Protein AF-0000000081040797 (afdb_homodimer)

Structure (mmCIF, N/CA/C/O backbone):
data_AF-0000000081040797-model_v1
#
loop_
_entity.id
_entity.type
_entity.pdbx_description
1 polymer 'Xylose isomerase-like TIM barrel domain-containing protein'
#
loop_
_atom_site.group_PDB
_atom_site.id
_atom_site.type_symbol
_atom_site.label_atom_id
_atom_site.label_alt_id
_atom_site.label_comp_id
_atom_site.label_asym_id
_atom_site.label_entity_id
_atom_site.label_seq_id
_atom_site.pdbx_PDB_ins_code
_atom_site.Cartn_x
_atom_site.Cartn_y
_atom_site.Cartn_z
_atom_site.occupancy
_atom_site.B_iso_or_equiv
_atom_site.auth_seq_id
_atom_site.auth_comp_id
_atom_site.auth_asym_id
_atom_site.auth_atom_id
_atom_site.pdbx_PDB_model_num
ATOM 1 N N . MET A 1 1 ? -19.031 -37.562 -21.531 1 37.78 1 MET A N 1
ATOM 2 C CA . MET A 1 1 ? -19.391 -37.094 -20.188 1 37.78 1 MET A CA 1
ATOM 3 C C . MET A 1 1 ? -18.75 -35.75 -19.906 1 37.78 1 MET A C 1
ATOM 5 O O . MET A 1 1 ? -17.516 -35.625 -19.938 1 37.78 1 MET A O 1
ATOM 9 N N . THR A 1 2 ? -19.344 -34.625 -20.172 1 48.59 2 THR A N 1
ATOM 10 C CA . THR A 1 2 ? -18.812 -33.281 -20.188 1 48.59 2 THR A CA 1
ATOM 11 C C . THR A 1 2 ? -18.078 -32.969 -18.891 1 48.59 2 THR A C 1
ATOM 13 O O . THR A 1 2 ? -18.641 -33.094 -17.797 1 48.59 2 THR A O 1
ATOM 16 N N . LYS A 1 3 ? -16.797 -33.125 -18.875 1 63.19 3 LYS A N 1
ATOM 17 C CA . LYS A 1 3 ? -15.984 -33.094 -17.656 1 63.19 3 LYS A CA 1
ATOM 18 C C . LYS A 1 3 ? -16.266 -31.859 -16.812 1 63.19 3 LYS A C 1
ATOM 20 O O . LYS A 1 3 ? -16.328 -30.75 -17.344 1 63.19 3 LYS A O 1
ATOM 25 N N . GLN A 1 4 ? -16.781 -31.984 -15.656 1 80.62 4 GLN A N 1
ATOM 26 C CA . GLN A 1 4 ? -17.125 -30.984 -14.648 1 80.62 4 GLN A CA 1
ATOM 27 C C . GLN A 1 4 ? -15.898 -30.156 -14.25 1 80.62 4 GLN A C 1
ATOM 29 O O . GLN A 1 4 ? -14.781 -30.672 -14.227 1 80.62 4 GLN A O 1
ATOM 34 N N . PRO A 1 5 ? -15.992 -28.875 -14.141 1 88.31 5 PRO A N 1
ATOM 35 C CA . PRO A 1 5 ? -14.891 -28.031 -13.672 1 88.31 5 PRO A CA 1
ATOM 36 C C . PRO A 1 5 ? -14.273 -28.547 -12.375 1 88.31 5 PRO A C 1
ATOM 38 O O . PRO A 1 5 ? -14.953 -29.203 -11.578 1 88.31 5 PRO A O 1
ATOM 41 N N . GLU A 1 6 ? -12.992 -28.406 -12.297 1 93.88 6 GLU A N 1
ATOM 42 C CA . GLU A 1 6 ? -12.281 -28.828 -11.094 1 93.88 6 GLU A CA 1
ATOM 43 C C . GLU A 1 6 ? -11.469 -27.672 -10.508 1 93.88 6 GLU A C 1
ATOM 45 O O . GLU A 1 6 ? -10.852 -26.906 -11.242 1 93.88 6 GLU A O 1
ATOM 50 N N . LEU A 1 7 ? -11.57 -27.578 -9.242 1 96.62 7 LEU A N 1
ATOM 51 C CA . LEU A 1 7 ? -10.688 -26.672 -8.523 1 96.62 7 LEU A CA 1
ATOM 52 C C . LEU A 1 7 ? -9.352 -27.344 -8.211 1 96.62 7 LEU A C 1
ATOM 54 O O . LEU A 1 7 ? -9.312 -28.422 -7.609 1 96.62 7 LEU A O 1
ATOM 58 N N . LYS A 1 8 ? -8.305 -26.812 -8.711 1 98.06 8 LYS A N 1
ATOM 59 C CA . LYS A 1 8 ? -6.949 -27.281 -8.43 1 98.06 8 LYS A CA 1
ATOM 60 C C . LYS A 1 8 ? -6.242 -26.344 -7.449 1 98.06 8 LYS A C 1
ATOM 62 O O . LYS A 1 8 ? -5.871 -25.234 -7.809 1 98.06 8 LYS A O 1
ATOM 67 N N . LEU A 1 9 ? -6.059 -26.844 -6.266 1 98.75 9 LEU A N 1
ATOM 68 C CA . LEU A 1 9 ? -5.43 -26.062 -5.215 1 98.75 9 LEU A CA 1
ATOM 69 C C . LEU A 1 9 ? -3.914 -26.219 -5.238 1 98.75 9 LEU A C 1
ATOM 71 O O . LEU A 1 9 ? -3.41 -27.344 -5.359 1 98.75 9 LEU A O 1
ATOM 75 N N . ILE A 1 10 ? -3.195 -25.125 -5.176 1 98.81 10 ILE A N 1
ATOM 76 C CA . ILE A 1 10 ? -1.737 -25.094 -5.156 1 98.81 10 ILE A CA 1
ATOM 77 C C . ILE A 1 10 ? -1.252 -24.625 -3.785 1 98.81 10 ILE A C 1
ATOM 79 O O . ILE A 1 10 ? -1.743 -23.625 -3.25 1 98.81 10 ILE A O 1
ATOM 83 N N . LYS A 1 11 ? -0.359 -25.297 -3.182 1 98.5 11 LYS A N 1
ATOM 84 C CA . LYS A 1 11 ? 0.198 -24.891 -1.892 1 98.5 11 LYS A CA 1
ATOM 85 C C . LYS A 1 11 ? 1.544 -24.203 -2.066 1 98.5 11 LYS A C 1
ATOM 87 O O . LYS A 1 11 ? 2.438 -24.719 -2.734 1 98.5 11 LYS A O 1
ATOM 92 N N . THR A 1 12 ? 1.662 -23.016 -1.539 1 97.62 12 THR A N 1
ATOM 93 C CA . THR A 1 12 ? 2.977 -22.391 -1.468 1 97.62 12 THR A CA 1
ATOM 94 C C . THR A 1 12 ? 3.807 -23 -0.341 1 97.62 12 THR A C 1
ATOM 96 O O . THR A 1 12 ? 3.271 -23.359 0.71 1 97.62 12 THR A O 1
ATOM 99 N N . LEU A 1 13 ? 5.074 -23.031 -0.507 1 96 13 LEU A N 1
ATOM 100 C CA . LEU A 1 13 ? 5.945 -23.531 0.551 1 96 13 LEU A CA 1
ATOM 101 C C . LEU A 1 13 ? 6.438 -22.391 1.435 1 96 13 LEU A C 1
ATOM 103 O O . LEU A 1 13 ? 7.148 -22.625 2.416 1 96 13 LEU A O 1
ATOM 107 N N . TRP A 1 14 ? 6.031 -21.234 1.1 1 93.44 14 TRP A N 1
ATOM 108 C CA . TRP A 1 14 ? 6.383 -20.062 1.888 1 93.44 14 TRP A CA 1
ATOM 109 C C . TRP A 1 14 ? 5.824 -20.172 3.303 1 93.44 14 TRP A C 1
ATOM 111 O O . TRP A 1 14 ? 4.609 -20.234 3.494 1 93.44 14 TRP A O 1
ATOM 121 N N . GLY A 1 15 ? 6.637 -20.25 4.273 1 93.5 15 GLY A N 1
ATOM 122 C CA . GLY A 1 15 ? 6.188 -20.344 5.652 1 93.5 15 GLY A CA 1
ATOM 123 C C . GLY A 1 15 ? 6.148 -21.781 6.164 1 93.5 15 GLY A C 1
ATOM 124 O O . GLY A 1 15 ? 5.715 -22.031 7.293 1 93.5 15 GLY A O 1
ATOM 125 N N . ILE A 1 16 ? 6.527 -22.688 5.328 1 94.69 16 ILE A N 1
ATOM 126 C CA . ILE A 1 16 ? 6.645 -24.062 5.766 1 94.69 16 ILE A CA 1
ATOM 127 C C . ILE A 1 16 ? 8.078 -24.344 6.211 1 94.69 16 ILE A C 1
ATOM 129 O O . ILE A 1 16 ? 9.008 -24.266 5.406 1 94.69 16 ILE A O 1
ATOM 133 N N . ASP A 1 17 ? 8.305 -24.734 7.461 1 91.56 17 ASP A N 1
ATOM 134 C CA . ASP A 1 17 ? 9.625 -24.875 8.07 1 91.56 17 ASP A CA 1
ATOM 135 C C . ASP A 1 17 ? 10.258 -26.219 7.695 1 91.56 17 ASP A C 1
ATOM 137 O O . ASP A 1 17 ? 11.484 -26.344 7.66 1 91.56 17 ASP A O 1
ATOM 141 N N . ASP A 1 18 ? 9.414 -27.188 7.453 1 94.56 18 ASP A N 1
ATOM 142 C CA . ASP A 1 18 ? 9.945 -28.5 7.078 1 94.56 18 ASP A CA 1
ATOM 143 C C . ASP A 1 18 ? 10.75 -28.406 5.781 1 94.56 18 ASP A C 1
ATOM 145 O O . ASP A 1 18 ? 10.336 -27.75 4.832 1 94.56 18 ASP A O 1
ATOM 149 N N . PRO A 1 19 ? 11.883 -29.062 5.77 1 95.38 19 PRO A N 1
ATOM 150 C CA . PRO A 1 19 ? 12.641 -29.078 4.52 1 95.38 19 PRO A CA 1
ATOM 151 C C . PRO A 1 19 ? 11.922 -29.812 3.396 1 95.38 19 PRO A C 1
ATOM 153 O O . PRO A 1 19 ? 11.172 -30.75 3.656 1 95.38 19 PRO A O 1
ATOM 156 N N . LEU A 1 20 ? 12.188 -29.375 2.223 1 97.12 20 LEU A N 1
ATOM 157 C CA . LEU A 1 20 ? 11.648 -30.062 1.052 1 97.12 20 LEU A CA 1
ATOM 158 C C . LEU A 1 20 ? 12.008 -31.547 1.075 1 97.12 20 LEU A C 1
ATOM 160 O O . LEU A 1 20 ? 13.164 -31.906 1.286 1 97.12 20 LEU A O 1
ATOM 164 N N . SER A 1 21 ? 11 -32.406 0.96 1 97.69 21 SER A N 1
ATOM 165 C CA . SER A 1 21 ? 11.172 -33.844 0.955 1 97.69 21 SER A CA 1
ATOM 166 C C . SER A 1 21 ? 9.961 -34.531 0.34 1 97.69 21 SER A C 1
ATOM 168 O O . SER A 1 21 ? 8.875 -33.969 0.256 1 97.69 21 SER A O 1
ATOM 170 N N . PRO A 1 22 ? 10.211 -35.781 -0.105 1 98.12 22 PRO A N 1
ATOM 171 C CA . PRO A 1 22 ? 9.055 -36.531 -0.571 1 98.12 22 PRO A CA 1
ATOM 172 C C . PRO A 1 22 ? 7.961 -36.656 0.485 1 98.12 22 PRO A C 1
ATOM 174 O O . PRO A 1 22 ? 6.773 -36.594 0.16 1 98.12 22 PRO A O 1
ATOM 177 N N . GLU A 1 23 ? 8.336 -36.812 1.711 1 98.12 23 GLU A N 1
ATOM 178 C CA . GLU A 1 23 ? 7.371 -36.969 2.801 1 98.12 23 GLU A CA 1
ATOM 179 C C . GLU A 1 23 ? 6.531 -35.688 2.955 1 98.12 23 GLU A C 1
ATOM 181 O O . GLU A 1 23 ? 5.316 -35.75 3.146 1 98.12 23 GLU A O 1
ATOM 186 N N . LEU A 1 24 ? 7.195 -34.531 2.91 1 98.44 24 LEU A N 1
ATOM 187 C CA . LEU A 1 24 ? 6.473 -33.281 3.004 1 98.44 24 LEU A CA 1
ATOM 188 C C . LEU A 1 24 ? 5.457 -33.156 1.878 1 98.44 24 LEU A C 1
ATOM 190 O O . LEU A 1 24 ? 4.293 -32.812 2.121 1 98.44 24 LEU A O 1
ATOM 194 N N . LEU A 1 25 ? 5.859 -33.438 0.642 1 98.75 25 LEU A N 1
ATOM 195 C CA . LEU A 1 25 ? 4.969 -33.25 -0.496 1 98.75 25 LEU A CA 1
ATOM 196 C C . LEU A 1 25 ? 3.842 -34.281 -0.475 1 98.75 25 LEU A C 1
ATOM 198 O O . LEU A 1 25 ? 2.719 -34 -0.891 1 98.75 25 LEU A O 1
ATOM 202 N N . LYS A 1 26 ? 4.137 -35.531 -0.01 1 98.5 26 LYS A N 1
ATOM 203 C CA . LYS A 1 26 ? 3.072 -36.5 0.159 1 98.5 26 LYS A CA 1
ATOM 204 C C . LYS A 1 26 ? 2.021 -36 1.152 1 98.5 26 LYS A C 1
ATOM 206 O O . LYS A 1 26 ? 0.821 -36.188 0.929 1 98.5 26 LYS A O 1
ATOM 211 N N . SER A 1 27 ? 2.498 -35.438 2.219 1 98.25 27 SER A N 1
ATOM 212 C CA . SER A 1 27 ? 1.568 -34.875 3.199 1 98.25 27 SER A CA 1
ATOM 213 C C . SER A 1 27 ? 0.72 -33.781 2.596 1 98.25 27 SER A C 1
ATOM 215 O O . SER A 1 27 ? -0.463 -33.625 2.916 1 98.25 27 SER A O 1
ATOM 217 N N . ILE A 1 28 ? 1.3 -32.969 1.768 1 98.5 28 ILE A N 1
ATOM 218 C CA . ILE A 1 28 ? 0.596 -31.875 1.089 1 98.5 28 ILE A CA 1
ATOM 219 C C . ILE A 1 28 ? -0.451 -32.469 0.141 1 98.5 28 ILE A C 1
ATOM 221 O O . ILE A 1 28 ? -1.58 -31.969 0.077 1 98.5 28 ILE A O 1
ATOM 225 N N . LYS A 1 29 ? -0.103 -33.5 -0.573 1 98.62 29 LYS A N 1
ATOM 226 C CA . LYS A 1 29 ? -1.058 -34.219 -1.423 1 98.62 29 LYS A CA 1
ATOM 227 C C . LYS A 1 29 ? -2.232 -34.75 -0.607 1 98.62 29 LYS A C 1
ATOM 229 O O . LYS A 1 29 ? -3.387 -34.625 -1.017 1 98.62 29 LYS A O 1
ATOM 234 N N . GLU A 1 30 ? -1.928 -35.281 0.498 1 98.31 30 GLU A N 1
ATOM 235 C CA . GLU A 1 30 ? -2.945 -35.875 1.371 1 98.31 30 GLU A CA 1
ATOM 236 C C . GLU A 1 30 ? -3.881 -34.812 1.917 1 98.31 30 GLU A C 1
ATOM 238 O O . GLU A 1 30 ? -5.043 -35.062 2.215 1 98.31 30 GLU A O 1
ATOM 243 N N . GLU A 1 31 ? -3.369 -33.562 2.045 1 97.88 31 GLU A N 1
ATOM 244 C CA . GLU A 1 31 ? -4.18 -32.438 2.508 1 97.88 31 GLU A CA 1
ATOM 245 C C . GLU A 1 31 ? -5.176 -32 1.438 1 97.88 31 GLU A C 1
ATOM 247 O O . GLU A 1 31 ? -6.086 -31.219 1.715 1 97.88 31 GLU A O 1
ATOM 252 N N . GLY A 1 32 ? -4.969 -32.438 0.209 1 98.06 32 GLY A N 1
ATOM 253 C CA . GLY A 1 32 ? -5.93 -32.125 -0.842 1 98.06 32 GLY A CA 1
ATOM 254 C C . GLY A 1 32 ? -5.402 -31.172 -1.883 1 98.06 32 GLY A C 1
ATOM 255 O O . GLY A 1 32 ? -6.16 -30.688 -2.725 1 98.06 32 GLY A O 1
ATOM 256 N N . TYR A 1 33 ? -4.117 -30.922 -1.885 1 98.69 33 TYR A N 1
ATOM 257 C CA . TYR A 1 33 ? -3.535 -30.016 -2.867 1 98.69 33 TYR A CA 1
ATOM 258 C C . TYR A 1 33 ? -3.152 -30.766 -4.141 1 98.69 33 TYR A C 1
ATOM 260 O O . TYR A 1 33 ? -2.959 -31.984 -4.117 1 98.69 33 TYR A O 1
ATOM 268 N N . HIS A 1 34 ? -3.084 -30.031 -5.23 1 98.69 34 HIS A N 1
ATOM 269 C CA . HIS A 1 34 ? -2.832 -30.609 -6.547 1 98.69 34 HIS A CA 1
ATOM 270 C C . HIS A 1 34 ? -1.451 -30.219 -7.062 1 98.69 34 HIS A C 1
ATOM 272 O O . HIS A 1 34 ? -0.998 -30.734 -8.086 1 98.69 34 HIS A O 1
ATOM 278 N N . GLY A 1 35 ? -0.772 -29.375 -6.402 1 98.75 35 GLY A N 1
ATOM 279 C CA . GLY A 1 35 ? 0.562 -28.906 -6.734 1 98.75 35 GLY A CA 1
ATOM 280 C C . GLY A 1 35 ? 1.176 -28.031 -5.66 1 98.75 35 GLY A C 1
ATOM 281 O O . GLY A 1 35 ? 0.517 -27.703 -4.672 1 98.75 35 GLY A O 1
ATOM 282 N N . ILE A 1 36 ? 2.441 -27.688 -5.828 1 98.81 36 ILE A N 1
ATOM 283 C CA . ILE A 1 36 ? 3.127 -26.734 -4.957 1 98.81 36 ILE A CA 1
ATOM 284 C C . ILE A 1 36 ? 3.697 -25.594 -5.785 1 98.81 36 ILE A C 1
ATOM 286 O O . ILE A 1 36 ? 3.947 -25.75 -6.984 1 98.81 36 ILE A O 1
ATOM 290 N N . GLU A 1 37 ? 3.797 -24.484 -5.227 1 98.69 37 GLU A N 1
ATOM 291 C CA . GLU A 1 37 ? 4.48 -23.344 -5.832 1 98.69 37 GLU A CA 1
ATOM 292 C C . GLU A 1 37 ? 5.812 -23.062 -5.137 1 98.69 37 GLU A C 1
ATOM 294 O O . GLU A 1 37 ? 5.875 -23 -3.906 1 98.69 37 GLU A O 1
ATOM 299 N N . VAL A 1 38 ? 6.867 -22.938 -5.93 1 98.12 38 VAL A N 1
ATOM 300 C CA . VAL A 1 38 ? 8.203 -22.781 -5.367 1 98.12 38 VAL A CA 1
ATOM 301 C C . VAL A 1 38 ? 8.93 -21.641 -6.062 1 98.12 38 VAL A C 1
ATOM 303 O O . VAL A 1 38 ? 8.625 -21.312 -7.215 1 98.12 38 VAL A O 1
ATOM 306 N N . ILE A 1 39 ? 9.891 -21.031 -5.359 1 97.75 39 ILE A N 1
ATOM 307 C CA . ILE A 1 39 ? 10.734 -19.984 -5.93 1 97.75 39 ILE A CA 1
ATOM 308 C C . ILE A 1 39 ? 11.984 -20.609 -6.555 1 97.75 39 ILE A C 1
ATOM 310 O O . ILE A 1 39 ? 12.227 -21.812 -6.391 1 97.75 39 ILE A O 1
ATOM 314 N N . ARG A 1 40 ? 12.75 -19.859 -7.141 1 98.25 40 ARG A N 1
ATOM 315 C CA . ARG A 1 40 ? 13.883 -20.312 -7.941 1 98.25 40 ARG A CA 1
ATOM 316 C C . ARG A 1 40 ? 14.867 -21.109 -7.094 1 98.25 40 ARG A C 1
ATOM 318 O O . ARG A 1 40 ? 15.477 -22.078 -7.578 1 98.25 40 ARG A O 1
ATOM 325 N N . LEU A 1 41 ? 15.016 -20.781 -5.852 1 96.94 41 LEU A N 1
ATOM 326 C CA . LEU A 1 41 ? 15.992 -21.438 -4.996 1 96.94 41 LEU A CA 1
ATOM 327 C C . LEU A 1 41 ? 15.68 -22.922 -4.852 1 96.94 41 LEU A C 1
ATOM 329 O O . LEU A 1 41 ? 16.578 -23.734 -4.664 1 96.94 41 LEU A O 1
ATOM 333 N N . ALA A 1 42 ? 14.375 -23.25 -4.996 1 97.06 42 ALA A N 1
ATOM 334 C CA . ALA A 1 42 ? 13.969 -24.641 -4.828 1 97.06 42 ALA A CA 1
ATOM 335 C C . ALA A 1 42 ? 14.609 -25.531 -5.891 1 97.06 42 ALA A C 1
ATOM 337 O O . ALA A 1 42 ? 15.023 -26.656 -5.598 1 97.06 42 ALA A O 1
ATOM 338 N N . TRP A 1 43 ? 14.758 -25.078 -7.125 1 97.12 43 TRP A N 1
ATOM 339 C CA . TRP A 1 43 ? 15.289 -25.969 -8.164 1 97.12 43 TRP A CA 1
ATOM 340 C C . TRP A 1 43 ? 16.75 -25.641 -8.445 1 97.12 43 TRP A C 1
ATOM 342 O O . TRP A 1 43 ? 17.438 -26.406 -9.117 1 97.12 43 TRP A O 1
ATOM 352 N N . THR A 1 44 ? 17.266 -24.516 -7.922 1 96.62 44 THR A N 1
ATOM 353 C CA . THR A 1 44 ? 18.688 -24.234 -8.117 1 96.62 44 THR A CA 1
ATOM 354 C C . THR A 1 44 ? 19.516 -24.891 -7.016 1 96.62 44 THR A C 1
ATOM 356 O O . THR A 1 44 ? 20.672 -25.234 -7.234 1 96.62 44 THR A O 1
ATOM 359 N N . PHE A 1 45 ? 18.953 -25.031 -5.832 1 96.06 45 PHE A N 1
ATOM 360 C CA . PHE A 1 45 ? 19.688 -25.625 -4.719 1 96.06 45 PHE A CA 1
ATOM 361 C C . PHE A 1 45 ? 19.766 -27.141 -4.871 1 96.06 45 PHE A C 1
ATOM 363 O O . PHE A 1 45 ? 20.844 -27.734 -4.742 1 96.06 45 PHE A O 1
ATOM 370 N N . ASP A 1 46 ? 18.609 -27.844 -5.145 1 97.19 46 ASP A N 1
ATOM 371 C CA . ASP A 1 46 ? 18.562 -29.297 -5.312 1 97.19 46 ASP A CA 1
ATOM 372 C C . ASP A 1 46 ? 17.422 -29.703 -6.246 1 97.19 46 ASP A C 1
ATOM 374 O O . ASP A 1 46 ? 16.359 -30.141 -5.785 1 97.19 46 ASP A O 1
ATOM 378 N N . LYS A 1 47 ? 17.703 -29.688 -7.516 1 97.75 47 LYS A N 1
ATOM 379 C CA . LYS A 1 47 ? 16.688 -29.984 -8.531 1 97.75 47 LYS A CA 1
ATOM 380 C C . LYS A 1 47 ? 16.234 -31.438 -8.445 1 97.75 47 LYS A C 1
ATOM 382 O O . LYS A 1 47 ? 15.047 -31.734 -8.57 1 97.75 47 LYS A O 1
ATOM 387 N N . ASP A 1 48 ? 17.188 -32.281 -8.234 1 98.12 48 ASP A N 1
ATOM 388 C CA . ASP A 1 48 ? 16.875 -33.719 -8.195 1 98.12 48 ASP A CA 1
ATOM 389 C C . ASP A 1 48 ? 15.922 -34.031 -7.047 1 98.12 48 ASP A C 1
ATOM 391 O O . ASP A 1 48 ? 14.961 -34.781 -7.23 1 98.12 48 ASP A O 1
ATOM 395 N N . LEU A 1 49 ? 16.219 -33.5 -5.926 1 98.5 49 LEU A N 1
ATOM 396 C CA . LEU A 1 49 ? 15.344 -33.719 -4.773 1 98.5 49 LEU A CA 1
ATOM 397 C C . LEU A 1 49 ? 13.945 -33.156 -5.035 1 98.5 49 LEU A C 1
ATOM 399 O O . LEU A 1 49 ? 12.945 -33.812 -4.695 1 98.5 49 LEU A O 1
ATOM 403 N N . LEU A 1 50 ? 13.852 -31.984 -5.586 1 98.75 50 LEU A N 1
ATOM 404 C CA . LEU A 1 50 ? 12.57 -31.375 -5.918 1 98.75 50 LEU A CA 1
ATOM 405 C C . LEU A 1 50 ? 11.773 -32.281 -6.859 1 98.75 50 LEU A C 1
ATOM 407 O O . LEU A 1 50 ? 10.617 -32.594 -6.582 1 98.75 50 LEU A O 1
ATOM 411 N N . VAL A 1 51 ? 12.375 -32.719 -7.922 1 98.75 51 VAL A N 1
ATOM 412 C CA . VAL A 1 51 ? 11.703 -33.531 -8.938 1 98.75 51 VAL A CA 1
ATOM 413 C C . VAL A 1 51 ? 11.281 -34.875 -8.352 1 98.75 51 VAL A C 1
ATOM 415 O O . VAL A 1 51 ? 10.156 -35.312 -8.562 1 98.75 51 VAL A O 1
ATOM 418 N N . LYS A 1 52 ? 12.195 -35.469 -7.621 1 98.75 52 LYS A N 1
ATOM 419 C CA . LYS A 1 52 ? 11.867 -36.719 -6.965 1 98.75 52 LYS A CA 1
ATOM 420 C C . LYS A 1 52 ? 10.648 -36.594 -6.055 1 98.75 52 LYS A C 1
ATOM 422 O O . LYS A 1 52 ? 9.734 -37.406 -6.094 1 98.75 52 LYS A O 1
ATOM 427 N N . SER A 1 53 ? 10.648 -35.531 -5.211 1 98.81 53 SER A N 1
ATOM 428 C CA . SER A 1 53 ? 9.555 -35.281 -4.273 1 98.81 53 SER A CA 1
ATOM 429 C C . SER A 1 53 ? 8.242 -35.062 -5.008 1 98.81 53 SER A C 1
ATOM 431 O O . SER A 1 53 ? 7.199 -35.562 -4.609 1 98.81 53 SER A O 1
ATOM 433 N N . LEU A 1 54 ? 8.312 -34.281 -6.066 1 98.88 54 LEU A N 1
ATOM 434 C CA . LEU A 1 54 ? 7.133 -34 -6.879 1 98.88 54 LEU A CA 1
ATOM 435 C C . LEU A 1 54 ? 6.605 -35.281 -7.527 1 98.88 54 LEU A C 1
ATOM 437 O O . LEU A 1 54 ? 5.41 -35.594 -7.438 1 98.88 54 LEU A O 1
ATOM 441 N N . ASN A 1 55 ? 7.441 -36.031 -8.195 1 98.81 55 ASN A N 1
ATOM 442 C CA . ASN A 1 55 ? 7.035 -37.219 -8.938 1 98.81 55 ASN A CA 1
ATOM 443 C C . ASN A 1 55 ? 6.504 -38.312 -8.008 1 98.81 55 ASN A C 1
ATOM 445 O O . ASN A 1 55 ? 5.547 -39 -8.344 1 98.81 55 ASN A O 1
ATOM 449 N N . GLU A 1 56 ? 7.102 -38.469 -6.863 1 98.75 56 GLU A N 1
ATOM 450 C CA . GLU A 1 56 ? 6.641 -39.469 -5.91 1 98.75 56 GLU A CA 1
ATOM 451 C C . GLU A 1 56 ? 5.289 -39.094 -5.316 1 98.75 56 GLU A C 1
ATOM 453 O O . GLU A 1 56 ? 4.484 -39.969 -4.98 1 98.75 56 GLU A O 1
ATOM 458 N N . SER A 1 57 ? 5.023 -37.844 -5.086 1 98.5 57 SER A N 1
ATOM 459 C CA . SER A 1 57 ? 3.779 -37.406 -4.473 1 98.5 57 SER A CA 1
ATOM 460 C C . SER A 1 57 ? 2.682 -37.219 -5.52 1 98.5 57 SER A C 1
ATOM 462 O O . SER A 1 57 ? 1.502 -37.125 -5.176 1 98.5 57 SER A O 1
ATOM 464 N N . GLY A 1 58 ? 3.068 -37.094 -6.801 1 98.5 58 GLY A N 1
ATOM 465 C CA . GLY A 1 58 ? 2.102 -36.844 -7.859 1 98.5 58 GLY A CA 1
ATOM 466 C C . GLY A 1 58 ? 1.57 -35.438 -7.875 1 98.5 58 GLY A C 1
ATOM 467 O O . GLY A 1 58 ? 0.404 -35.188 -8.203 1 98.5 58 GLY A O 1
ATOM 468 N N . LEU A 1 59 ? 2.383 -34.469 -7.445 1 98.81 59 LEU A N 1
ATOM 469 C CA . LEU A 1 59 ? 1.992 -33.062 -7.414 1 98.81 59 LEU A CA 1
ATOM 470 C C . LEU A 1 59 ? 2.557 -32.312 -8.617 1 98.81 59 LEU A C 1
ATOM 472 O O . LEU A 1 59 ? 3.645 -32.625 -9.094 1 98.81 59 LEU A O 1
ATOM 476 N N . ALA A 1 60 ? 1.777 -31.328 -9.102 1 98.75 60 ALA A N 1
ATOM 477 C CA . ALA A 1 60 ? 2.271 -30.406 -10.117 1 98.75 60 ALA A CA 1
ATOM 478 C C . ALA A 1 60 ? 3.174 -29.344 -9.492 1 98.75 60 ALA A C 1
ATOM 480 O O . ALA A 1 60 ? 3.225 -29.203 -8.266 1 98.75 60 ALA A O 1
ATOM 481 N N . VAL A 1 61 ? 3.904 -28.625 -10.359 1 98.88 61 VAL A N 1
ATOM 482 C CA . VAL A 1 61 ? 4.789 -27.578 -9.852 1 98.88 61 VAL A CA 1
ATOM 483 C C . VAL A 1 61 ? 4.438 -26.234 -10.508 1 98.88 61 VAL A C 1
ATOM 485 O O . VAL A 1 61 ? 4.227 -26.172 -11.719 1 98.88 61 VAL A O 1
ATOM 488 N N . VAL A 1 62 ? 4.215 -25.234 -9.734 1 98.88 62 VAL A N 1
ATOM 489 C CA . VAL A 1 62 ? 4.172 -23.859 -10.203 1 98.88 62 VAL A CA 1
ATOM 490 C C . VAL A 1 62 ? 5.496 -23.156 -9.898 1 98.88 62 VAL A C 1
ATOM 492 O O . VAL A 1 62 ? 5.883 -23.031 -8.734 1 98.88 62 VAL A O 1
ATOM 495 N N . CYS A 1 63 ? 6.188 -22.766 -10.938 1 98.81 63 CYS A N 1
ATOM 496 C CA . CYS A 1 63 ? 7.473 -22.094 -10.789 1 98.81 63 CYS A CA 1
ATOM 497 C C . CYS A 1 63 ? 7.281 -20.578 -10.695 1 98.81 63 CYS A C 1
ATOM 499 O O . CYS A 1 63 ? 6.73 -19.953 -11.609 1 98.81 63 CYS A O 1
ATOM 501 N N . GLN A 1 64 ? 7.734 -20.047 -9.648 1 98.62 64 GLN A N 1
ATOM 502 C CA . GLN A 1 64 ? 7.664 -18.594 -9.5 1 98.62 64 GLN A CA 1
ATOM 503 C C . GLN A 1 64 ? 8.953 -17.938 -9.969 1 98.62 64 GLN A C 1
ATOM 505 O O . GLN A 1 64 ? 10.031 -18.203 -9.43 1 98.62 64 GLN A O 1
ATOM 510 N N . ILE A 1 65 ? 8.836 -17.125 -10.953 1 98.75 65 ILE A N 1
ATOM 511 C CA . ILE A 1 65 ? 9.961 -16.359 -11.477 1 98.75 65 ILE A CA 1
ATOM 512 C C . ILE A 1 65 ? 9.953 -14.945 -10.875 1 98.75 65 ILE A C 1
ATOM 514 O O . ILE A 1 65 ? 8.906 -14.297 -10.828 1 98.75 65 ILE A O 1
ATOM 518 N N . HIS A 1 66 ? 11.055 -14.5 -10.383 1 98.75 66 HIS A N 1
ATOM 519 C CA . HIS A 1 66 ? 11.305 -13.102 -10.055 1 98.75 66 HIS A CA 1
ATOM 520 C C . HIS A 1 66 ? 12.328 -12.484 -11 1 98.75 66 HIS A C 1
ATOM 522 O O . HIS A 1 66 ? 13.523 -12.781 -10.906 1 98.75 66 HIS A O 1
ATOM 528 N N . THR A 1 67 ? 11.883 -11.633 -11.891 1 98.75 67 THR A N 1
ATOM 529 C CA . THR A 1 67 ? 12.859 -11.031 -12.805 1 98.75 67 THR A CA 1
ATOM 530 C C . THR A 1 67 ? 13.828 -10.133 -12.039 1 98.75 67 THR A C 1
ATOM 532 O O . THR A 1 67 ? 13.422 -9.414 -11.125 1 98.75 67 THR A O 1
ATOM 535 N N . SER A 1 68 ? 15.18 -10.266 -12.406 1 98.31 68 SER A N 1
ATOM 536 C CA . SER A 1 68 ? 16.297 -9.617 -11.727 1 98.31 68 SER A CA 1
ATOM 537 C C . SER A 1 68 ? 16.328 -10 -10.25 1 98.31 68 SER A C 1
ATOM 539 O O . SER A 1 68 ? 16.672 -9.172 -9.398 1 98.31 68 SER A O 1
ATOM 541 N N . GLY A 1 69 ? 15.859 -11.172 -9.992 1 97.62 69 GLY A N 1
ATOM 542 C CA . GLY A 1 69 ? 15.828 -11.75 -8.664 1 97.62 69 GLY A CA 1
ATOM 543 C C . GLY A 1 69 ? 15.883 -13.266 -8.664 1 97.62 69 GLY A C 1
ATOM 544 O O . GLY A 1 69 ? 16.297 -13.875 -9.656 1 97.62 69 GLY A O 1
ATOM 545 N N . GLY A 1 70 ? 15.617 -13.898 -7.473 1 95.81 70 GLY A N 1
ATOM 546 C CA . GLY A 1 70 ? 15.578 -15.352 -7.383 1 95.81 70 GLY A CA 1
ATOM 547 C C . GLY A 1 70 ? 16.922 -15.961 -7.016 1 95.81 70 GLY A C 1
ATOM 548 O O . GLY A 1 70 ? 17.156 -17.141 -7.273 1 95.81 70 GLY A O 1
ATOM 549 N N . TYR A 1 71 ? 17.812 -15.156 -6.453 1 96.19 71 TYR A N 1
ATOM 550 C CA . TYR A 1 71 ? 19.125 -15.641 -6.047 1 96.19 71 TYR A CA 1
ATOM 551 C C . TYR A 1 71 ? 19.531 -15.031 -4.711 1 96.19 71 TYR A C 1
ATOM 553 O O . TYR A 1 71 ? 18.844 -14.172 -4.168 1 96.19 71 TYR A O 1
ATOM 561 N N . LEU A 1 72 ? 20.578 -15.57 -4.156 1 95.81 72 LEU A N 1
ATOM 562 C CA . LEU A 1 72 ? 21.094 -15.062 -2.891 1 95.81 72 LEU A CA 1
ATOM 563 C C . LEU A 1 72 ? 22.281 -14.133 -3.123 1 95.81 72 LEU A C 1
ATOM 565 O O . LEU A 1 72 ? 23.141 -14.414 -3.973 1 95.81 72 LEU A O 1
ATOM 569 N N . LYS A 1 73 ? 22.281 -13.047 -2.598 1 93.75 73 LYS A N 1
ATOM 570 C CA . LYS A 1 73 ? 23.438 -12.156 -2.443 1 93.75 73 LYS A CA 1
ATOM 571 C C . LYS A 1 73 ? 23.703 -11.859 -0.971 1 93.75 73 LYS A C 1
ATOM 573 O O . LYS A 1 73 ? 22.828 -11.367 -0.26 1 93.75 73 LYS A O 1
ATOM 578 N N . ASP A 1 74 ? 24.891 -12.188 -0.397 1 93.38 74 ASP A N 1
ATOM 579 C CA . ASP A 1 74 ? 25.25 -12.023 1.007 1 93.38 74 ASP A CA 1
ATOM 580 C C . ASP A 1 74 ? 24.25 -12.711 1.921 1 93.38 74 ASP A C 1
ATOM 582 O O . ASP A 1 74 ? 23.766 -12.109 2.885 1 93.38 74 ASP A O 1
ATOM 586 N N . ASP A 1 75 ? 23.75 -13.93 1.433 1 92.38 75 ASP A N 1
ATOM 587 C CA . ASP A 1 75 ? 22.844 -14.82 2.168 1 92.38 75 ASP A CA 1
ATOM 588 C C . ASP A 1 75 ? 21.453 -14.219 2.289 1 92.38 75 ASP A C 1
ATOM 590 O O . ASP A 1 75 ? 20.672 -14.602 3.166 1 92.38 75 ASP A O 1
ATOM 594 N N . GLU A 1 76 ? 21.219 -13.258 1.482 1 92.94 76 GLU A N 1
ATOM 595 C CA . GLU A 1 76 ? 19.891 -12.648 1.443 1 92.94 76 GLU A CA 1
ATOM 596 C C . GLU A 1 76 ? 19.219 -12.883 0.096 1 92.94 76 GLU A C 1
ATOM 598 O O . GLU A 1 76 ? 19.859 -12.773 -0.953 1 92.94 76 GLU A O 1
ATOM 603 N N . TYR A 1 77 ? 18 -13.273 0.161 1 94.75 77 TYR A N 1
ATOM 604 C CA . TYR A 1 77 ? 17.234 -13.477 -1.064 1 94.75 77 TYR A CA 1
ATOM 605 C C . TYR A 1 77 ? 17.016 -12.164 -1.797 1 94.75 77 TYR A C 1
ATOM 607 O O . TYR A 1 77 ? 16.578 -11.172 -1.196 1 94.75 77 TYR A O 1
ATOM 615 N N . ILE A 1 78 ? 17.297 -12.094 -3.061 1 96.12 78 ILE A N 1
ATOM 616 C CA . ILE A 1 78 ? 17.062 -10.914 -3.891 1 96.12 78 ILE A CA 1
ATOM 617 C C . ILE A 1 78 ? 15.734 -11.07 -4.629 1 96.12 78 ILE A C 1
ATOM 619 O O . ILE A 1 78 ? 15.594 -11.945 -5.488 1 96.12 78 ILE A O 1
ATOM 623 N N . TYR A 1 79 ? 14.844 -10.273 -4.273 1 95.69 79 TYR A N 1
ATOM 624 C CA . TYR A 1 79 ? 13.516 -10.305 -4.883 1 95.69 79 TYR A CA 1
ATOM 625 C C . TYR A 1 79 ? 13.5 -9.523 -6.191 1 95.69 79 TYR A C 1
ATOM 627 O O . TYR A 1 79 ? 12.953 -9.992 -7.191 1 95.69 79 TYR A O 1
ATOM 635 N N . CYS A 1 80 ? 14.117 -8.367 -6.223 1 97.06 80 CYS A N 1
ATOM 636 C CA . CYS A 1 80 ? 14.289 -7.492 -7.375 1 97.06 80 CYS A CA 1
ATOM 637 C C . CYS A 1 80 ? 15.586 -6.707 -7.281 1 97.06 80 CYS A C 1
ATOM 639 O O . CYS A 1 80 ? 15.703 -5.777 -6.484 1 97.06 80 CYS A O 1
ATOM 641 N N . GLY A 1 81 ? 16.516 -7.008 -8.156 1 96.69 81 GLY A N 1
ATOM 642 C CA . GLY A 1 81 ? 17.875 -6.551 -7.914 1 96.69 81 GLY A CA 1
ATOM 643 C C . GLY A 1 81 ? 18.359 -5.535 -8.938 1 96.69 81 GLY A C 1
ATOM 644 O O . GLY A 1 81 ? 19.531 -5.133 -8.922 1 96.69 81 GLY A O 1
ATOM 645 N N . ALA A 1 82 ? 17.422 -5.094 -9.844 1 97.88 82 ALA A N 1
ATOM 646 C CA . ALA A 1 82 ? 17.859 -4.168 -10.883 1 97.88 82 ALA A CA 1
ATOM 647 C C . ALA A 1 82 ? 16.719 -3.23 -11.297 1 97.88 82 ALA A C 1
ATOM 649 O O . ALA A 1 82 ? 15.547 -3.551 -11.125 1 97.88 82 ALA A O 1
ATOM 650 N N . TYR A 1 83 ? 17.141 -2.129 -11.852 1 97.94 83 TYR A N 1
ATOM 651 C CA . TYR A 1 83 ? 16.203 -1.182 -12.43 1 97.94 83 TYR A CA 1
ATOM 652 C C . TYR A 1 83 ? 16.062 -1.4 -13.93 1 97.94 83 TYR A C 1
ATOM 654 O O . TYR A 1 83 ? 14.953 -1.387 -14.469 1 97.94 83 TYR A O 1
ATOM 662 N N . ASP A 1 84 ? 17.062 -1.614 -14.594 1 97.94 84 ASP A N 1
ATOM 663 C CA . ASP A 1 84 ? 17.078 -1.505 -16.047 1 97.94 84 ASP A CA 1
ATOM 664 C C . ASP A 1 84 ? 16.281 -2.629 -16.703 1 97.94 84 ASP A C 1
ATOM 666 O O . ASP A 1 84 ? 16.344 -3.781 -16.266 1 97.94 84 ASP A O 1
ATOM 670 N N . VAL A 1 85 ? 15.562 -2.324 -17.719 1 98.69 85 VAL A N 1
ATOM 671 C CA . VAL A 1 85 ? 14.672 -3.232 -18.422 1 98.69 85 VAL A CA 1
ATOM 672 C C . VAL A 1 85 ? 15.469 -4.406 -18.984 1 98.69 85 VAL A C 1
ATOM 674 O O . VAL A 1 85 ? 15.039 -5.559 -18.906 1 98.69 85 VAL A O 1
ATOM 677 N N . ALA A 1 86 ? 16.688 -4.16 -19.5 1 98.69 86 ALA A N 1
ATOM 678 C CA . ALA A 1 86 ? 17.516 -5.18 -20.141 1 98.69 86 ALA A CA 1
ATOM 679 C C . ALA A 1 86 ? 17.875 -6.285 -19.141 1 98.69 86 ALA A C 1
ATOM 681 O O . ALA A 1 86 ? 17.859 -7.469 -19.5 1 98.69 86 ALA A O 1
ATOM 682 N N . SER A 1 87 ? 18.234 -5.898 -17.922 1 98.69 87 SER A N 1
ATOM 683 C CA . SER A 1 87 ? 18.562 -6.887 -16.891 1 98.69 87 SER A CA 1
ATOM 684 C C . SER A 1 87 ? 17.375 -7.801 -16.609 1 98.69 87 SER A C 1
ATOM 686 O O . SER A 1 87 ? 17.547 -9.008 -16.422 1 98.69 87 SER A O 1
ATOM 688 N N . HIS A 1 88 ? 16.172 -7.238 -16.562 1 98.88 88 HIS A N 1
ATOM 689 C CA . HIS A 1 88 ? 14.953 -8.016 -16.344 1 98.88 88 HIS A CA 1
ATOM 690 C C . HIS A 1 88 ? 14.672 -8.961 -17.5 1 98.88 88 HIS A C 1
ATOM 692 O O . HIS A 1 88 ? 14.273 -10.109 -17.297 1 98.88 88 HIS A O 1
ATOM 698 N N . GLN A 1 89 ? 14.875 -8.469 -18.719 1 98.88 89 GLN A N 1
ATOM 699 C CA . GLN A 1 89 ? 14.664 -9.289 -19.906 1 98.88 89 GLN A CA 1
ATOM 700 C C . GLN A 1 89 ? 15.617 -10.484 -19.922 1 98.88 89 GLN A C 1
ATOM 702 O O . GLN A 1 89 ? 15.195 -11.617 -20.156 1 98.88 89 GLN A O 1
ATOM 707 N N . GLU A 1 90 ? 16.859 -10.219 -19.656 1 98.69 90 GLU A N 1
ATOM 708 C CA . GLU A 1 90 ? 17.875 -11.273 -19.672 1 98.69 90 GLU A CA 1
ATOM 709 C C . GLU A 1 90 ? 17.578 -12.32 -18.594 1 98.69 90 GLU A C 1
ATOM 711 O O . GLU A 1 90 ? 17.688 -13.523 -18.844 1 98.69 90 GLU A O 1
ATOM 716 N N . ASP A 1 91 ? 17.219 -11.82 -17.5 1 98.56 91 ASP A N 1
ATOM 717 C CA . ASP A 1 91 ? 16.922 -12.719 -16.391 1 98.56 91 ASP A CA 1
ATOM 718 C C . ASP A 1 91 ? 15.68 -13.555 -16.672 1 98.56 91 ASP A C 1
ATOM 720 O O . ASP A 1 91 ? 15.617 -14.734 -16.328 1 98.56 91 ASP A O 1
ATOM 724 N N . LEU A 1 92 ? 14.664 -12.969 -17.25 1 98.81 92 LEU A N 1
ATOM 725 C CA . LEU A 1 92 ? 13.453 -13.695 -17.625 1 98.81 92 LEU A CA 1
ATOM 726 C C . LEU A 1 92 ? 13.781 -14.836 -18.578 1 98.81 92 LEU A C 1
ATOM 728 O O . LEU A 1 92 ? 13.32 -15.961 -18.391 1 98.81 92 LEU A O 1
ATOM 732 N N . LYS A 1 93 ? 14.594 -14.531 -19.578 1 98.62 93 LYS A N 1
ATOM 733 C CA . LYS A 1 93 ? 14.992 -15.555 -20.531 1 98.62 93 LYS A CA 1
ATOM 734 C C . LYS A 1 93 ? 15.648 -16.75 -19.828 1 98.62 93 LYS A C 1
ATOM 736 O O . LYS A 1 93 ? 15.289 -17.891 -20.094 1 98.62 93 LYS A O 1
ATOM 741 N N . LYS A 1 94 ? 16.516 -16.391 -19 1 98.56 94 LYS A N 1
ATOM 742 C CA . LYS A 1 94 ? 17.266 -17.422 -18.266 1 98.56 94 LYS A CA 1
ATOM 743 C C . LYS A 1 94 ? 16.328 -18.266 -17.406 1 98.56 94 LYS A C 1
ATOM 745 O O . LYS A 1 94 ? 16.375 -19.5 -17.453 1 98.56 94 LYS A O 1
ATOM 750 N N . GLN A 1 95 ? 15.469 -17.688 -16.688 1 98.75 95 GLN A N 1
ATOM 751 C CA . GLN A 1 95 ? 14.609 -18.406 -15.734 1 98.75 95 GLN A CA 1
ATOM 752 C C . GLN A 1 95 ? 13.523 -19.188 -16.469 1 98.75 95 GLN A C 1
ATOM 754 O O . GLN A 1 95 ? 13.109 -20.25 -16.016 1 98.75 95 GLN A O 1
ATOM 759 N N . LEU A 1 96 ? 13.07 -18.656 -17.609 1 98.88 96 LEU A N 1
ATOM 760 C CA . LEU A 1 96 ? 12.109 -19.406 -18.406 1 98.88 96 LEU A CA 1
ATOM 761 C C . LEU A 1 96 ? 12.703 -20.734 -18.859 1 98.88 96 LEU A C 1
ATOM 763 O O . LEU A 1 96 ? 12.031 -21.766 -18.797 1 98.88 96 LEU A O 1
ATOM 767 N N . LEU A 1 97 ? 13.914 -20.688 -19.281 1 98.69 97 LEU A N 1
ATOM 768 C CA . LEU A 1 97 ? 14.578 -21.906 -19.719 1 98.69 97 LEU A CA 1
ATOM 769 C C . LEU A 1 97 ? 14.727 -22.891 -18.547 1 98.69 97 LEU A C 1
ATOM 771 O O . LEU A 1 97 ? 14.5 -24.094 -18.719 1 98.69 97 LEU A O 1
ATOM 775 N N . GLU A 1 98 ? 15.109 -22.375 -17.391 1 98.69 98 GLU A N 1
ATOM 776 C CA . GLU A 1 98 ? 15.219 -23.219 -16.203 1 98.69 98 GLU A CA 1
ATOM 777 C C . GLU A 1 98 ? 13.883 -23.891 -15.875 1 98.69 98 GLU A C 1
ATOM 779 O O . GLU A 1 98 ? 13.836 -25.078 -15.57 1 98.69 98 GLU A O 1
ATOM 784 N N . CYS A 1 99 ? 12.852 -23.109 -15.914 1 98.81 99 CYS A N 1
ATOM 785 C CA . CYS A 1 99 ? 11.523 -23.609 -15.586 1 98.81 99 CYS A CA 1
ATOM 786 C C . CYS A 1 99 ? 11.07 -24.656 -16.594 1 98.81 99 CYS A C 1
ATOM 788 O O . CYS A 1 99 ? 10.469 -25.672 -16.234 1 98.81 99 CYS A O 1
ATOM 790 N N . LYS A 1 100 ? 11.352 -24.391 -17.875 1 98.69 100 LYS A N 1
ATOM 791 C CA . LYS A 1 100 ? 11.023 -25.359 -18.922 1 98.69 100 LYS A CA 1
ATOM 792 C C . LYS A 1 100 ? 11.672 -26.703 -18.625 1 98.69 100 LYS A C 1
ATOM 794 O O . LYS A 1 100 ? 10.992 -27.734 -18.656 1 98.69 100 LYS A O 1
ATOM 799 N N . GLU A 1 101 ? 12.93 -26.672 -18.359 1 98.38 101 GLU A N 1
ATOM 800 C CA . GLU A 1 101 ? 13.672 -27.891 -18.094 1 98.38 101 GLU A CA 1
ATOM 801 C C . GLU A 1 101 ? 13.094 -28.641 -16.891 1 98.38 101 GLU A C 1
ATOM 803 O O . GLU A 1 101 ? 13.008 -29.859 -16.906 1 98.38 101 GLU A O 1
ATOM 808 N N . LEU A 1 102 ? 12.727 -27.891 -15.891 1 98.75 102 LEU A N 1
ATOM 809 C CA . LEU A 1 102 ? 12.164 -28.469 -14.68 1 98.75 102 LEU A CA 1
ATOM 810 C C . LEU A 1 102 ? 10.805 -29.094 -14.961 1 98.75 102 LEU A C 1
ATOM 812 O O . LEU A 1 102 ? 10.578 -30.266 -14.656 1 98.75 102 LEU A O 1
ATOM 816 N N . ILE A 1 103 ? 9.906 -28.344 -15.562 1 98.69 103 ILE A N 1
ATOM 817 C CA . ILE A 1 103 ? 8.523 -28.766 -15.773 1 98.69 103 ILE A CA 1
ATOM 818 C C . ILE A 1 103 ? 8.5 -29.969 -16.703 1 98.69 103 ILE A C 1
ATOM 820 O O . ILE A 1 103 ? 7.68 -30.875 -16.516 1 98.69 103 ILE A O 1
ATOM 824 N N . ASP A 1 104 ? 9.453 -30.062 -17.656 1 98.06 104 ASP A N 1
ATOM 825 C CA . ASP A 1 104 ? 9.523 -31.156 -18.625 1 98.06 104 ASP A CA 1
ATOM 826 C C . ASP A 1 104 ? 9.789 -32.5 -17.938 1 98.06 104 ASP A C 1
ATOM 828 O O . ASP A 1 104 ? 9.469 -33.562 -18.484 1 98.06 104 ASP A O 1
ATOM 832 N N . ILE A 1 105 ? 10.406 -32.5 -16.781 1 98.25 105 ILE A N 1
ATOM 833 C CA . ILE A 1 105 ? 10.797 -33.75 -16.156 1 98.25 105 ILE A CA 1
ATOM 834 C C . ILE A 1 105 ? 9.93 -34 -14.922 1 98.25 105 ILE A C 1
ATOM 836 O O . ILE A 1 105 ? 10.203 -34.906 -14.148 1 98.25 105 ILE A O 1
ATOM 840 N N . VAL A 1 106 ? 8.969 -33.188 -14.633 1 98.69 106 VAL A N 1
ATOM 841 C CA . VAL A 1 106 ? 7.934 -33.438 -13.633 1 98.69 106 VAL A CA 1
ATOM 842 C C . VAL A 1 106 ? 6.762 -34.156 -14.266 1 98.69 106 VAL A C 1
ATOM 844 O O . VAL A 1 106 ? 6.195 -33.719 -15.258 1 98.69 106 VAL A O 1
ATOM 847 N N . ASN A 1 107 ? 6.34 -35.281 -13.711 1 98.5 107 ASN A N 1
ATOM 848 C CA . ASN A 1 107 ? 5.355 -36.188 -14.328 1 98.5 107 ASN A CA 1
ATOM 849 C C . ASN A 1 107 ? 4.02 -35.469 -14.539 1 98.5 107 ASN A C 1
ATOM 851 O O . ASN A 1 107 ? 3.42 -35.594 -15.609 1 98.5 107 ASN A O 1
ATOM 855 N N . VAL A 1 108 ? 3.568 -34.75 -13.539 1 98.12 108 VAL A N 1
ATOM 856 C CA . VAL A 1 108 ? 2.256 -34.125 -13.57 1 98.12 108 VAL A CA 1
ATOM 857 C C . VAL A 1 108 ? 2.344 -32.781 -14.32 1 98.12 108 VAL A C 1
ATOM 859 O O . VAL A 1 108 ? 1.321 -32.219 -14.711 1 98.12 108 VAL A O 1
ATOM 862 N N . GLY A 1 109 ? 3.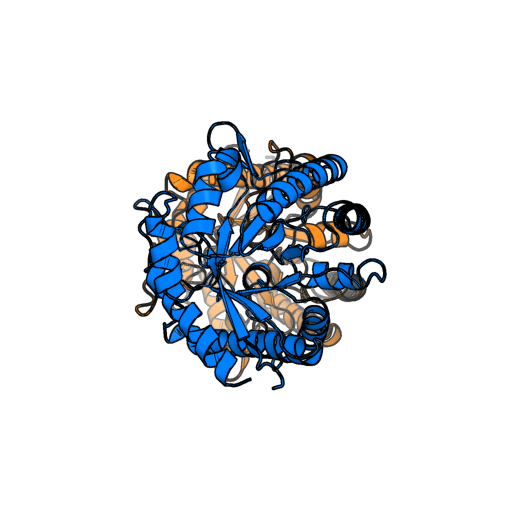57 -32.25 -14.516 1 98.31 109 GLY A N 1
ATOM 863 C CA . GLY A 1 109 ? 3.777 -30.969 -15.188 1 98.31 109 GLY A CA 1
ATOM 864 C C . GLY A 1 109 ? 3.613 -29.781 -14.273 1 98.31 109 GLY A C 1
ATOM 865 O O . GLY A 1 109 ? 3.953 -29.844 -13.094 1 98.31 109 GLY A O 1
ATOM 866 N N . GLY A 1 110 ? 3.266 -28.672 -14.82 1 98.31 110 GLY A N 1
ATOM 867 C CA . GLY A 1 110 ? 3.123 -27.438 -14.062 1 98.31 110 GLY A CA 1
ATOM 868 C C . GLY A 1 110 ? 3.027 -26.203 -14.945 1 98.31 110 GLY A C 1
ATOM 869 O O . GLY A 1 110 ? 2.746 -26.312 -16.141 1 98.3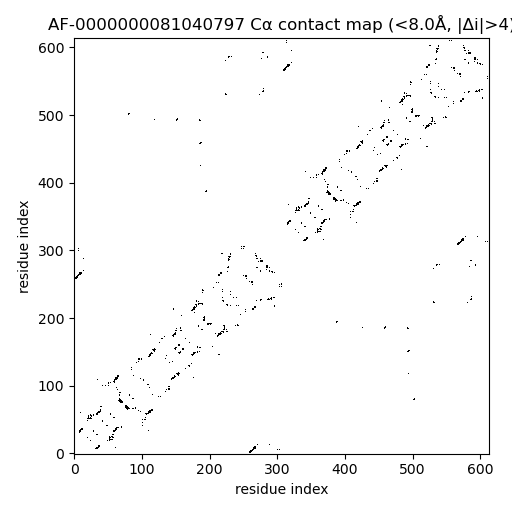1 110 GLY A O 1
ATOM 870 N N . PHE A 1 111 ? 3.074 -25.047 -14.266 1 98.75 111 PHE A N 1
ATOM 871 C CA . PHE A 1 111 ? 3.062 -23.781 -14.992 1 98.75 111 PHE A CA 1
ATOM 872 C C . PHE A 1 111 ? 3.916 -22.734 -14.281 1 98.75 111 PHE A C 1
ATOM 874 O O . PHE A 1 111 ? 4.652 -23.062 -13.352 1 98.75 111 PHE A O 1
ATOM 881 N N . ILE A 1 112 ? 3.973 -21.5 -14.836 1 98.94 112 ILE A N 1
ATOM 882 C CA . ILE A 1 112 ? 4.902 -20.484 -14.359 1 98.94 112 ILE A CA 1
ATOM 883 C C . ILE A 1 112 ? 4.129 -19.25 -13.922 1 98.94 112 ILE A C 1
ATOM 885 O O . ILE A 1 112 ? 3.184 -18.828 -14.594 1 98.94 112 ILE A O 1
ATOM 889 N N . ASN A 1 113 ? 4.43 -18.719 -12.797 1 98.88 113 ASN A N 1
ATOM 890 C CA . ASN A 1 113 ? 3.949 -17.438 -12.297 1 98.88 113 ASN A CA 1
ATOM 891 C C . ASN A 1 113 ? 5.074 -16.422 -12.203 1 98.88 113 ASN A C 1
ATOM 893 O O . ASN A 1 113 ? 6.086 -16.656 -11.539 1 98.88 113 ASN A O 1
ATOM 897 N N . ILE A 1 114 ? 4.91 -15.242 -12.805 1 98.94 114 ILE A N 1
ATOM 898 C CA . ILE A 1 114 ? 6.012 -14.297 -12.922 1 98.94 114 ILE A CA 1
ATOM 899 C C . ILE A 1 114 ? 5.719 -13.055 -12.078 1 98.94 114 ILE A C 1
ATOM 901 O O . ILE A 1 114 ? 4.66 -12.445 -12.211 1 98.94 114 ILE A O 1
ATOM 905 N N . HIS A 1 115 ? 6.629 -12.766 -11.164 1 98.75 115 HIS A N 1
ATOM 906 C CA . HIS A 1 115 ? 6.781 -11.414 -10.633 1 98.75 115 HIS A CA 1
ATOM 907 C C . HIS A 1 115 ? 7.703 -10.578 -11.516 1 98.75 115 HIS A C 1
ATOM 909 O O . HIS A 1 115 ? 8.93 -10.625 -11.367 1 98.75 115 HIS A O 1
ATOM 915 N N . GLY A 1 116 ? 7.086 -9.82 -12.383 1 98.69 116 GLY A N 1
ATOM 916 C CA . GLY A 1 116 ? 7.859 -9.242 -13.469 1 98.69 116 GLY A CA 1
ATOM 917 C C . GLY A 1 116 ? 7.996 -7.734 -13.375 1 98.69 116 GLY A C 1
ATOM 918 O O . GLY A 1 116 ? 7.043 -7.039 -13.016 1 98.69 116 GLY A O 1
ATOM 919 N N . GLY A 1 117 ? 9.18 -7.281 -13.719 1 98.56 117 GLY A N 1
ATOM 920 C CA . GLY A 1 117 ? 9.43 -5.859 -13.883 1 98.56 117 GLY A CA 1
ATOM 921 C C . GLY A 1 117 ? 9.531 -5.113 -12.57 1 98.56 117 GLY A C 1
ATOM 922 O O . GLY A 1 117 ? 9.875 -5.703 -11.539 1 98.56 117 GLY A O 1
ATOM 923 N N . LEU A 1 118 ? 9.383 -3.809 -12.711 1 98.19 118 LEU A N 1
ATOM 924 C CA . LEU A 1 118 ? 9.516 -2.877 -11.602 1 98.19 118 LEU A CA 1
ATOM 925 C C . LEU A 1 118 ? 8.453 -1.787 -11.672 1 98.19 118 LEU A C 1
ATOM 927 O O . LEU A 1 118 ? 8.188 -1.241 -12.742 1 98.19 118 LEU A O 1
ATOM 931 N N . ASP A 1 119 ? 7.871 -1.512 -10.57 1 97.75 119 ASP A N 1
ATOM 932 C CA . ASP A 1 119 ? 6.762 -0.563 -10.508 1 97.75 119 ASP A CA 1
ATOM 933 C C . ASP A 1 119 ? 7.223 0.844 -10.875 1 97.75 119 ASP A C 1
ATOM 935 O O . ASP A 1 119 ? 6.426 1.656 -11.352 1 97.75 119 ASP A O 1
ATOM 939 N N . ALA A 1 120 ? 8.523 1.152 -10.758 1 97.62 120 ALA A N 1
ATOM 940 C CA . ALA A 1 120 ? 9.047 2.502 -10.945 1 97.62 120 ALA A CA 1
ATOM 941 C C . ALA A 1 120 ? 9.164 2.838 -12.43 1 97.62 120 ALA A C 1
ATOM 943 O O . ALA A 1 120 ? 9.391 3.994 -12.797 1 97.62 120 ALA A O 1
ATOM 944 N N . TRP A 1 121 ? 8.945 1.877 -13.305 1 97.94 121 TRP A N 1
ATOM 945 C CA . TRP A 1 121 ? 9.148 2.064 -14.742 1 97.94 121 TRP A CA 1
ATOM 946 C C . TRP A 1 121 ? 8.094 2.996 -15.32 1 97.94 121 TRP A C 1
ATOM 948 O O . TRP A 1 121 ? 6.973 3.076 -14.805 1 97.94 121 TRP A O 1
ATOM 958 N N . SER A 1 122 ? 8.516 3.689 -16.344 1 95.94 122 SER A N 1
ATOM 959 C CA . SER A 1 122 ? 7.527 4.367 -17.172 1 95.94 122 SER A CA 1
ATOM 960 C C . SER A 1 122 ? 6.645 3.363 -17.906 1 95.94 122 SER A C 1
ATOM 962 O O . SER A 1 122 ? 6.965 2.176 -17.969 1 95.94 122 SER A O 1
ATOM 964 N N . LYS A 1 123 ? 5.48 3.836 -18.422 1 95.56 123 LYS A N 1
ATOM 965 C CA . LYS A 1 123 ? 4.602 2.971 -19.203 1 95.56 123 LYS A CA 1
ATOM 966 C C . LYS A 1 123 ? 5.34 2.363 -20.391 1 95.56 123 LYS A C 1
ATOM 968 O O . LYS A 1 123 ? 5.152 1.188 -20.703 1 95.56 123 LYS A O 1
ATOM 973 N N . SER A 1 124 ? 6.219 3.191 -21.031 1 97.44 124 SER A N 1
ATOM 974 C CA . SER A 1 124 ? 6.973 2.721 -22.188 1 97.44 124 SER A CA 1
ATOM 975 C C . SER A 1 124 ? 7.938 1.606 -21.812 1 97.44 124 SER A C 1
ATOM 977 O O . SER A 1 124 ? 8.055 0.604 -22.516 1 97.44 124 SER A O 1
ATOM 979 N N . GLU A 1 125 ? 8.625 1.758 -20.703 1 98.38 125 GLU A N 1
ATOM 980 C CA . GLU A 1 125 ? 9.523 0.719 -20.203 1 98.38 125 GLU A CA 1
ATOM 981 C C . GLU A 1 125 ? 8.766 -0.562 -19.875 1 98.38 125 GLU A C 1
ATOM 983 O O . GLU A 1 125 ? 9.211 -1.661 -20.219 1 98.38 125 GLU A O 1
ATOM 988 N N . ALA A 1 126 ? 7.621 -0.389 -19.266 1 98.69 126 ALA A N 1
ATOM 989 C CA . ALA A 1 126 ? 6.793 -1.529 -18.891 1 98.69 126 ALA A CA 1
ATOM 990 C C . ALA A 1 126 ? 6.309 -2.299 -20.109 1 98.69 126 ALA A C 1
ATOM 992 O O . ALA A 1 126 ? 6.375 -3.529 -20.141 1 98.69 126 ALA A O 1
ATOM 993 N N . LEU A 1 127 ? 5.871 -1.562 -21.078 1 98.75 127 LEU A N 1
ATOM 994 C CA . LEU A 1 127 ? 5.387 -2.199 -22.297 1 98.75 127 LEU A CA 1
ATOM 995 C C . LEU A 1 127 ? 6.523 -2.898 -23.047 1 98.75 127 LEU A C 1
ATOM 997 O O . LEU A 1 127 ? 6.344 -3.998 -23.562 1 98.75 127 LEU A O 1
ATOM 1001 N N . GLU A 1 1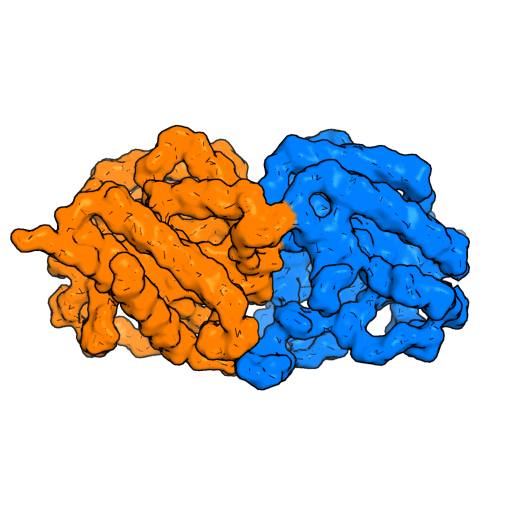28 ? 7.707 -2.264 -23.047 1 98.88 128 GLU A N 1
ATOM 1002 C CA . GLU A 1 128 ? 8.875 -2.885 -23.656 1 98.88 128 GLU A CA 1
ATOM 1003 C C . GLU A 1 128 ? 9.164 -4.246 -23.031 1 98.88 128 GLU A C 1
ATOM 1005 O O . GLU A 1 128 ? 9.359 -5.23 -23.75 1 98.88 128 GLU A O 1
ATOM 1010 N N . PHE A 1 129 ? 9.133 -4.285 -21.812 1 98.94 129 PHE A N 1
ATOM 1011 C CA . PHE A 1 129 ? 9.414 -5.523 -21.094 1 98.94 129 PHE A CA 1
ATOM 1012 C C . PHE A 1 129 ? 8.32 -6.555 -21.344 1 98.94 129 PHE A C 1
ATOM 1014 O O . PHE A 1 129 ? 8.609 -7.719 -21.625 1 98.94 129 PHE A O 1
ATOM 1021 N N . LEU A 1 130 ? 7.039 -6.16 -21.203 1 98.94 130 LEU A N 1
ATOM 1022 C CA . LEU A 1 130 ? 5.922 -7.098 -21.297 1 98.94 130 LEU A CA 1
ATOM 1023 C C . LEU A 1 130 ? 5.809 -7.664 -22.703 1 98.94 130 LEU A C 1
ATOM 1025 O O . LEU A 1 130 ? 5.527 -8.852 -22.891 1 98.94 130 LEU A O 1
ATOM 1029 N N . GLU A 1 131 ? 6.023 -6.84 -23.719 1 98.81 131 GLU A N 1
ATOM 1030 C CA . GLU A 1 131 ? 5.988 -7.312 -25.094 1 98.81 131 GLU A CA 1
ATOM 1031 C C . GLU A 1 131 ? 7.129 -8.289 -25.375 1 98.81 131 GLU A C 1
ATOM 1033 O O . GLU A 1 131 ? 6.926 -9.32 -26.016 1 98.81 131 GLU A O 1
ATOM 1038 N N . PHE A 1 132 ? 8.281 -7.938 -24.891 1 98.88 132 PHE A N 1
ATOM 1039 C CA . PHE A 1 132 ? 9.398 -8.867 -24.969 1 98.88 132 PHE A CA 1
ATOM 1040 C C . PHE A 1 132 ? 9.055 -10.188 -24.297 1 98.88 132 PHE A C 1
ATOM 1042 O O . PHE A 1 132 ? 9.312 -11.266 -24.844 1 98.88 132 PHE A O 1
ATOM 1049 N N . SER A 1 133 ? 8.492 -10.102 -23.109 1 98.94 133 SER A N 1
ATOM 1050 C CA . SER A 1 133 ? 8.164 -11.273 -22.312 1 98.94 133 SER A CA 1
ATOM 1051 C C . SER A 1 133 ? 7.199 -12.195 -23.047 1 98.94 133 SER A C 1
ATOM 1053 O O . SER A 1 133 ? 7.391 -13.414 -23.078 1 98.94 133 SER A O 1
ATOM 1055 N N . LEU A 1 134 ? 6.164 -11.648 -23.625 1 98.81 134 LEU A N 1
ATOM 1056 C CA . LEU A 1 134 ? 5.176 -12.453 -24.344 1 98.81 134 LEU A CA 1
ATOM 1057 C C . LEU A 1 134 ? 5.812 -13.172 -25.516 1 98.81 134 LEU A C 1
ATOM 1059 O O . LEU A 1 134 ? 5.5 -14.344 -25.781 1 98.81 134 LEU A O 1
ATOM 1063 N N . LYS A 1 135 ? 6.746 -12.484 -26.219 1 98.69 135 LYS A N 1
ATOM 1064 C CA . LYS A 1 135 ? 7.465 -13.117 -27.312 1 98.69 135 LYS A CA 1
ATOM 1065 C C . LYS A 1 135 ? 8.352 -14.258 -26.812 1 98.69 135 LYS A C 1
ATOM 1067 O O . LYS A 1 135 ? 8.375 -15.344 -27.406 1 98.69 135 LYS A O 1
ATOM 1072 N N . GLU A 1 136 ? 9.039 -14 -25.766 1 98.81 136 GLU A N 1
ATOM 1073 C CA . GLU A 1 136 ? 9.945 -14.992 -25.203 1 98.81 136 GLU A CA 1
ATOM 1074 C C . GLU A 1 136 ? 9.18 -16.219 -24.703 1 98.81 136 GLU A C 1
ATOM 1076 O O . GLU A 1 136 ? 9.633 -17.344 -24.859 1 98.81 136 GLU A O 1
ATOM 1081 N N . ILE A 1 137 ? 8.055 -16 -24.062 1 98.88 137 ILE A N 1
ATOM 1082 C CA . ILE A 1 137 ? 7.211 -17.078 -23.562 1 98.88 137 ILE A CA 1
ATOM 1083 C C . ILE A 1 137 ? 6.762 -17.969 -24.734 1 98.88 137 ILE A C 1
ATOM 1085 O O . ILE A 1 137 ? 6.859 -19.188 -24.672 1 98.88 137 ILE A O 1
ATOM 1089 N N . GLU A 1 138 ? 6.301 -17.391 -25.781 1 98.38 138 GLU A N 1
ATOM 1090 C CA . GLU A 1 138 ? 5.848 -18.125 -26.969 1 98.38 138 GLU A CA 1
ATOM 1091 C C . GLU A 1 138 ? 6.98 -18.938 -27.578 1 98.38 138 GLU A C 1
ATOM 1093 O O . GLU A 1 138 ? 6.758 -20.047 -28.078 1 98.38 138 GLU A O 1
ATOM 1098 N N . GLN A 1 139 ? 8.156 -18.422 -27.516 1 98.38 139 GLN A N 1
ATOM 1099 C CA . GLN A 1 139 ? 9.305 -19.078 -28.141 1 98.38 139 GLN A CA 1
ATOM 1100 C C . GLN A 1 139 ? 9.844 -20.203 -27.266 1 98.38 139 GLN A C 1
ATOM 1102 O O . GLN A 1 139 ? 10.188 -21.266 -27.766 1 98.38 139 GLN A O 1
ATOM 1107 N N . THR A 1 140 ? 9.883 -19.969 -26.016 1 98.62 140 THR A N 1
ATOM 1108 C CA . THR A 1 140 ? 10.617 -20.859 -25.109 1 98.62 140 THR A CA 1
ATOM 1109 C C . THR A 1 140 ? 9.688 -21.891 -24.5 1 98.62 140 THR A C 1
ATOM 1111 O O . THR A 1 140 ? 10.055 -23.047 -24.344 1 98.62 140 THR A O 1
ATOM 1114 N N . VAL A 1 141 ? 8.453 -21.453 -24.094 1 98.44 141 VAL A N 1
ATOM 1115 C CA . VAL A 1 141 ? 7.547 -22.359 -23.391 1 98.44 141 VAL A CA 1
ATOM 1116 C C . VAL A 1 141 ? 6.141 -22.219 -23.969 1 98.44 141 VAL A C 1
ATOM 1118 O O . VAL A 1 141 ? 5.176 -22.016 -23.234 1 98.44 141 VAL A O 1
ATOM 1121 N N . PRO A 1 142 ? 5.93 -22.5 -25.219 1 97 142 PRO A N 1
ATOM 1122 C CA . PRO A 1 142 ? 4.66 -22.234 -25.891 1 97 142 PRO A CA 1
ATOM 1123 C C . PRO A 1 142 ? 3.504 -23.047 -25.312 1 97 142 PRO A C 1
ATOM 1125 O O . PRO A 1 142 ? 2.346 -22.625 -25.406 1 97 142 PRO A O 1
ATOM 1128 N N . GLU A 1 143 ? 3.795 -24.125 -24.688 1 95.75 143 GLU A N 1
ATOM 1129 C CA . GLU A 1 143 ? 2.725 -25 -24.219 1 95.75 143 GLU A CA 1
ATOM 1130 C C . GLU A 1 143 ? 2.488 -24.828 -22.719 1 95.75 143 GLU A C 1
ATOM 1132 O O . GLU A 1 143 ? 1.612 -25.484 -22.141 1 95.75 143 GLU A O 1
ATOM 1137 N N . THR A 1 144 ? 3.26 -24.047 -22.094 1 97.88 144 THR A N 1
ATOM 1138 C CA . THR A 1 144 ? 3.182 -23.844 -20.656 1 97.88 144 THR A CA 1
ATOM 1139 C C . THR A 1 144 ? 2.398 -22.578 -20.328 1 97.88 144 THR A C 1
ATOM 1141 O O . THR A 1 144 ? 2.631 -21.531 -20.922 1 97.88 144 THR A O 1
ATOM 1144 N N . MET A 1 145 ? 1.377 -22.734 -19.438 1 98 145 MET A N 1
ATOM 1145 C CA . MET A 1 145 ? 0.708 -21.531 -18.953 1 98 145 MET A CA 1
ATOM 1146 C C . MET A 1 145 ? 1.681 -20.641 -18.188 1 98 145 MET A C 1
ATOM 1148 O O . MET A 1 145 ? 2.428 -21.125 -17.328 1 98 145 MET A O 1
ATOM 1152 N N . VAL A 1 146 ? 1.736 -19.344 -18.547 1 98.88 146 VAL A N 1
ATOM 1153 C CA . VAL A 1 146 ? 2.562 -18.359 -17.844 1 98.88 146 VAL A CA 1
ATOM 1154 C C . VAL A 1 146 ? 1.709 -17.172 -17.422 1 98.88 146 VAL A C 1
ATOM 1156 O O . VAL A 1 146 ? 1.042 -16.547 -18.266 1 98.88 146 VAL A O 1
ATOM 1159 N N . THR A 1 147 ? 1.653 -16.891 -16.156 1 98.88 147 THR A N 1
ATOM 1160 C CA . THR A 1 147 ? 0.892 -15.766 -15.633 1 98.88 147 THR A CA 1
ATOM 1161 C C . THR A 1 147 ? 1.825 -14.695 -15.07 1 98.88 147 THR A C 1
ATOM 1163 O O . THR A 1 147 ? 2.949 -15 -14.664 1 98.88 147 THR A O 1
ATOM 1166 N N . PHE A 1 148 ? 1.407 -13.461 -15.133 1 98.94 148 PHE A N 1
ATOM 1167 C CA . PHE A 1 148 ? 2.016 -12.359 -14.398 1 98.94 148 PHE A CA 1
ATOM 1168 C C . PHE A 1 148 ? 1.188 -12.008 -13.164 1 98.94 148 PHE A C 1
ATOM 1170 O O . PHE A 1 148 ? -0.026 -11.82 -13.258 1 98.94 148 PHE A O 1
ATOM 1177 N N . GLU A 1 149 ? 1.832 -11.867 -12.062 1 98.81 149 GLU A N 1
ATOM 1178 C CA . GLU A 1 149 ? 1.111 -11.711 -10.805 1 98.81 149 GLU A CA 1
ATOM 1179 C C . GLU A 1 149 ? 0.858 -10.234 -10.492 1 98.81 149 GLU A C 1
ATOM 1181 O O . GLU A 1 149 ? 1.739 -9.391 -10.688 1 98.81 149 GLU A O 1
ATOM 1186 N N . THR A 1 150 ? -0.338 -9.922 -9.992 1 98.69 150 THR A N 1
ATOM 1187 C CA . THR A 1 150 ? -0.61 -8.602 -9.43 1 98.69 150 THR A CA 1
ATOM 1188 C C . THR A 1 150 ? 0.057 -8.453 -8.062 1 98.69 150 THR A C 1
ATOM 1190 O O . THR A 1 150 ? -0.524 -8.82 -7.039 1 98.69 150 THR A O 1
ATOM 1193 N N . HIS A 1 151 ? 1.297 -8 -8.078 1 98.5 151 HIS A N 1
ATOM 1194 C CA . HIS A 1 151 ? 2.105 -7.961 -6.867 1 98.5 151 HIS A CA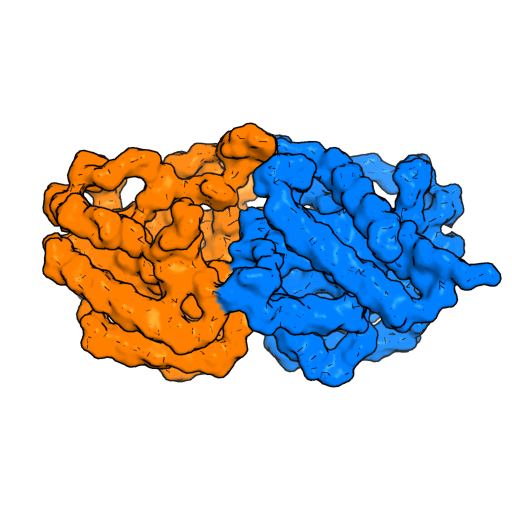 1
ATOM 1195 C C . HIS A 1 151 ? 2.775 -6.602 -6.695 1 98.5 151 HIS A C 1
ATOM 1197 O O . HIS A 1 151 ? 3.354 -6.066 -7.645 1 98.5 151 HIS A O 1
ATOM 1203 N N . ARG A 1 152 ? 2.658 -6.047 -5.473 1 97.94 152 ARG A N 1
ATOM 1204 C CA . ARG A 1 152 ? 3.367 -4.812 -5.16 1 97.94 152 ARG A CA 1
ATOM 1205 C C . ARG A 1 152 ? 4.852 -4.938 -5.484 1 97.94 152 ARG A C 1
ATOM 1207 O O . ARG A 1 152 ? 5.426 -6.023 -5.387 1 97.94 152 ARG A O 1
ATOM 1214 N N . GLN A 1 153 ? 5.496 -3.812 -5.836 1 96.81 153 GLN A N 1
ATOM 1215 C CA . GLN A 1 153 ? 6.891 -3.73 -6.262 1 96.81 153 GLN A CA 1
ATOM 1216 C C . GLN A 1 153 ? 7.027 -3.99 -7.762 1 96.81 153 GLN A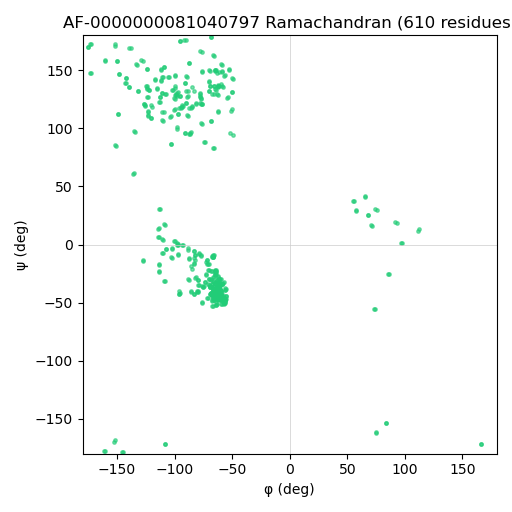 C 1
ATOM 1218 O O . GLN A 1 153 ? 7.992 -3.553 -8.383 1 96.81 153 GLN A O 1
ATOM 1223 N N . ARG A 1 154 ? 6.051 -4.73 -8.305 1 98.31 154 ARG A N 1
ATOM 1224 C CA . ARG A 1 154 ? 6.141 -5.152 -9.695 1 98.31 154 ARG A CA 1
ATOM 1225 C C . ARG A 1 154 ? 5.137 -4.402 -10.562 1 98.31 154 ARG A C 1
ATOM 1227 O O . ARG A 1 154 ? 4.492 -3.457 -10.102 1 98.31 154 ARG A O 1
ATOM 1234 N N . LEU A 1 155 ? 4.961 -4.781 -11.836 1 98.38 155 LEU A N 1
ATOM 1235 C CA . LEU A 1 155 ? 4.281 -3.992 -12.859 1 98.38 155 LEU A CA 1
ATOM 1236 C C . LEU A 1 155 ? 2.783 -3.918 -12.578 1 98.38 155 LEU A C 1
ATOM 1238 O O . LEU A 1 155 ? 2.133 -2.926 -12.914 1 98.38 155 LEU A O 1
ATOM 1242 N N . PHE A 1 156 ? 2.248 -4.988 -11.922 1 98.5 156 PHE A N 1
ATOM 1243 C CA . PHE A 1 156 ? 0.8 -5.051 -11.766 1 98.5 156 PHE A CA 1
ATOM 1244 C C . PHE A 1 156 ? 0.413 -4.914 -10.297 1 98.5 156 PHE A C 1
ATOM 1246 O O . PHE A 1 156 ? -0.617 -5.441 -9.867 1 98.5 156 PHE A O 1
ATOM 1253 N N . GLY A 1 157 ? 1.229 -4.172 -9.547 1 97.75 157 GLY A N 1
ATOM 1254 C CA . GLY A 1 157 ? 0.997 -4.02 -8.117 1 97.75 157 GLY A CA 1
ATOM 1255 C C . GLY A 1 157 ? -0.041 -2.963 -7.789 1 97.75 157 GLY A C 1
ATOM 1256 O O . GLY A 1 157 ? -0.466 -2.836 -6.641 1 97.75 157 GLY A O 1
ATOM 1257 N N . SER A 1 158 ? -0.452 -2.211 -8.758 1 96.5 158 SER A N 1
ATOM 1258 C CA . SER A 1 158 ? -1.462 -1.163 -8.648 1 96.5 158 SER A CA 1
ATOM 1259 C C . SER A 1 158 ? -2.6 -1.386 -9.641 1 96.5 158 SER A C 1
ATOM 1261 O O . SER A 1 158 ? -2.359 -1.697 -10.805 1 96.5 158 SER A O 1
ATOM 1263 N N . PRO A 1 159 ? -3.846 -1.237 -9.117 1 98.06 159 PRO A N 1
ATOM 1264 C CA . PRO A 1 159 ? -4.949 -1.399 -10.062 1 98.06 159 PRO A CA 1
ATOM 1265 C C . PRO A 1 159 ? -4.914 -0.375 -11.195 1 98.06 159 PRO A C 1
ATOM 1267 O O . PRO A 1 159 ? -5.293 -0.685 -12.328 1 98.06 159 PRO A O 1
ATOM 1270 N N . PHE A 1 160 ? -4.379 0.761 -10.883 1 96.69 160 PHE A N 1
ATOM 1271 C CA . PHE A 1 160 ? -4.434 1.849 -11.852 1 96.69 160 PHE A CA 1
ATOM 1272 C C . PHE A 1 160 ? -3.365 1.676 -12.922 1 96.69 160 PHE A C 1
ATOM 1274 O O . PHE A 1 160 ? -3.629 1.88 -14.109 1 96.69 160 PHE A O 1
ATOM 1281 N N . GLN A 1 161 ? -2.209 1.256 -12.469 1 95.12 161 GLN A N 1
ATOM 1282 C CA . GLN A 1 161 ? -1.172 0.909 -13.438 1 95.12 161 GLN A CA 1
ATOM 1283 C C . GLN A 1 161 ? -1.595 -0.281 -14.297 1 95.12 161 GLN A C 1
ATOM 1285 O O . GLN A 1 161 ? -1.325 -0.314 -15.5 1 95.12 161 GLN A O 1
ATOM 1290 N N . THR A 1 162 ? -2.229 -1.247 -13.68 1 98.31 162 THR A N 1
ATOM 1291 C CA . THR A 1 162 ? -2.717 -2.428 -14.383 1 98.31 162 THR A CA 1
ATOM 1292 C C . THR A 1 162 ? -3.729 -2.037 -15.461 1 98.31 162 THR A C 1
ATOM 1294 O O . THR A 1 162 ? -3.635 -2.488 -16.609 1 98.31 162 THR A O 1
ATOM 1297 N N . ARG A 1 163 ? -4.676 -1.148 -15.023 1 97.31 163 ARG A N 1
ATOM 1298 C CA . ARG A 1 163 ? -5.68 -0.632 -15.945 1 97.31 163 ARG A CA 1
ATOM 1299 C C . ARG A 1 163 ? -5.023 0.012 -17.156 1 97.31 163 ARG A C 1
ATOM 1301 O O . ARG A 1 163 ? -5.398 -0.273 -18.297 1 97.31 163 ARG A O 1
ATOM 1308 N N . ASP A 1 164 ? -4.02 0.783 -16.906 1 95.94 164 ASP A N 1
ATOM 1309 C CA . ASP A 1 164 ? -3.35 1.51 -17.984 1 95.94 164 ASP A CA 1
ATOM 1310 C C . ASP A 1 164 ? -2.584 0.556 -18.891 1 95.94 164 ASP A C 1
ATOM 1312 O O . ASP A 1 164 ? -2.633 0.687 -20.109 1 95.94 164 ASP A O 1
ATOM 1316 N N . LEU A 1 165 ? -1.892 -0.407 -18.344 1 98.06 165 LEU A N 1
ATOM 1317 C CA . LEU A 1 165 ? -1.09 -1.341 -19.125 1 98.06 165 LEU A CA 1
ATOM 1318 C C . LEU A 1 165 ? -1.979 -2.252 -19.969 1 98.06 165 LEU A C 1
ATOM 1320 O O . LEU A 1 165 ? -1.719 -2.463 -21.156 1 98.06 165 LEU A O 1
ATOM 1324 N N . LEU A 1 166 ? -3.088 -2.74 -19.391 1 98.12 166 LEU A N 1
ATOM 1325 C CA . LEU A 1 166 ? -3.928 -3.73 -20.062 1 98.12 166 LEU A CA 1
ATOM 1326 C C . LEU A 1 166 ? -4.789 -3.08 -21.141 1 98.12 166 LEU A C 1
ATOM 1328 O O . LEU A 1 166 ? -5.422 -3.773 -21.938 1 98.12 166 LEU A O 1
ATOM 1332 N N . SER A 1 167 ? -4.785 -1.767 -21.156 1 97 167 SER A N 1
ATOM 1333 C CA . SER A 1 167 ? -5.48 -1.072 -22.234 1 97 167 SER A CA 1
ATOM 1334 C C . SER A 1 167 ? -4.73 -1.211 -23.547 1 97 167 SER A C 1
ATOM 1336 O O . SER A 1 167 ? -5.281 -0.925 -24.609 1 97 167 SER A O 1
ATOM 1338 N N . SER A 1 168 ? -3.48 -1.672 -23.5 1 97.69 168 SER A N 1
ATOM 1339 C CA . SER A 1 168 ? -2.688 -1.871 -24.719 1 97.69 168 SER A CA 1
ATOM 1340 C C . SER A 1 168 ? -3.094 -3.15 -25.438 1 97.69 168 SER A C 1
ATOM 1342 O O . SER A 1 168 ? -3.057 -4.238 -24.859 1 97.69 168 SER A O 1
ATOM 1344 N N . PRO A 1 169 ? -3.34 -3.066 -26.703 1 97.88 169 PRO A N 1
ATOM 1345 C CA . PRO A 1 169 ? -3.74 -4.266 -27.453 1 97.88 169 PRO A CA 1
ATOM 1346 C C . PRO A 1 169 ? -2.635 -5.316 -27.516 1 97.88 169 PRO A C 1
ATOM 1348 O O . PRO A 1 169 ? -2.92 -6.508 -27.641 1 97.88 169 PRO A O 1
ATOM 1351 N N . SER A 1 170 ? -1.44 -4.844 -27.406 1 98.12 170 SER A N 1
ATOM 1352 C CA . SER A 1 170 ? -0.318 -5.77 -27.5 1 98.12 170 SER A CA 1
ATOM 1353 C C . SER A 1 170 ? -0.287 -6.73 -26.328 1 98.12 170 SER A C 1
ATOM 1355 O O . SER A 1 170 ? 0.426 -7.734 -26.344 1 98.12 170 SER A O 1
ATOM 1357 N N . LEU A 1 171 ? -1.12 -6.438 -25.312 1 98.56 171 LEU A N 1
ATOM 1358 C CA . LEU A 1 171 ? -1.108 -7.27 -24.109 1 98.56 171 LEU A CA 1
ATOM 1359 C C . LEU A 1 171 ? -2.381 -8.109 -24.016 1 98.56 171 LEU A C 1
ATOM 1361 O O . LEU A 1 171 ? -2.707 -8.633 -22.953 1 98.56 171 LEU A O 1
ATOM 1365 N N . ALA A 1 172 ? -3.061 -8.242 -25.125 1 97.5 172 ALA A N 1
ATOM 1366 C CA . ALA A 1 172 ? -4.359 -8.914 -25.156 1 97.5 172 ALA A CA 1
ATOM 1367 C C . ALA A 1 172 ? -4.246 -10.359 -24.688 1 97.5 172 ALA A C 1
ATOM 1369 O O . ALA A 1 172 ? -5.188 -10.914 -24.109 1 97.5 172 ALA A O 1
ATOM 1370 N N . LYS A 1 173 ? -3.09 -11.023 -24.891 1 96.81 173 LYS A N 1
ATOM 1371 C CA . LYS A 1 173 ? -2.934 -12.445 -24.594 1 96.81 173 LYS A CA 1
ATOM 1372 C C . LYS A 1 173 ? -2.273 -12.648 -23.234 1 96.81 173 LYS A C 1
ATOM 1374 O O . LYS A 1 173 ? -2.064 -13.789 -22.812 1 96.81 173 LYS A O 1
ATOM 1379 N N . LEU A 1 174 ? -1.969 -11.555 -22.594 1 98.62 174 LEU A N 1
ATOM 1380 C CA . LEU A 1 174 ? -1.302 -11.656 -21.297 1 98.62 174 LEU A CA 1
ATOM 1381 C C . LEU A 1 174 ? -2.205 -12.328 -20.266 1 98.62 174 LEU A C 1
ATOM 1383 O O . LEU A 1 174 ? -3.4 -12.031 -20.203 1 98.62 174 LEU A O 1
ATOM 1387 N N . LYS A 1 175 ? -1.689 -13.273 -19.516 1 98.5 175 LYS A N 1
ATOM 1388 C CA . LYS A 1 175 ? -2.424 -13.961 -18.469 1 98.5 175 LYS A CA 1
ATOM 1389 C C . LYS A 1 175 ? -1.975 -13.484 -17.078 1 98.5 175 LYS A C 1
ATOM 1391 O O . LYS A 1 175 ? -0.789 -13.227 -16.875 1 98.5 175 LYS A O 1
ATOM 1396 N N . LEU A 1 176 ? -2.92 -13.406 -16.172 1 98.81 176 LEU A N 1
ATOM 1397 C CA . LEU A 1 176 ? -2.627 -12.867 -14.844 1 98.81 176 LEU A CA 1
ATOM 1398 C C . LEU A 1 176 ? -2.834 -13.93 -13.773 1 98.81 176 LEU A C 1
ATOM 1400 O O . LEU A 1 176 ? -3.707 -14.789 -13.898 1 98.81 176 LEU A O 1
ATOM 1404 N N . ASN A 1 177 ? -1.965 -13.93 -12.773 1 98.88 177 ASN A N 1
ATOM 1405 C CA . ASN A 1 177 ? -2.27 -14.406 -11.43 1 98.88 177 ASN A CA 1
ATOM 1406 C C . ASN A 1 177 ? -2.842 -13.297 -10.555 1 98.88 177 ASN A C 1
ATOM 1408 O O . ASN A 1 177 ? -2.123 -12.367 -10.172 1 98.88 177 ASN A O 1
ATOM 1412 N N . ALA A 1 178 ? -4.113 -13.406 -10.227 1 98.69 178 ALA A N 1
ATOM 1413 C CA . ALA A 1 178 ? -4.781 -12.328 -9.5 1 98.69 178 ALA A CA 1
ATOM 1414 C C . ALA A 1 178 ? -4.594 -12.484 -7.996 1 98.69 178 ALA A C 1
ATOM 1416 O O . ALA A 1 178 ? -5.344 -13.211 -7.344 1 98.69 178 ALA A O 1
ATOM 1417 N N . ASP A 1 179 ? -3.67 -11.859 -7.457 1 98.69 179 ASP A N 1
ATOM 1418 C CA . ASP A 1 179 ? -3.561 -11.586 -6.027 1 98.69 179 ASP A CA 1
ATOM 1419 C C . ASP A 1 179 ? -3.947 -10.148 -5.707 1 98.69 179 ASP A C 1
ATOM 1421 O O . ASP A 1 179 ? -3.082 -9.281 -5.582 1 98.69 179 ASP A O 1
ATOM 1425 N N . LEU A 1 180 ? -5.152 -9.93 -5.516 1 98.56 180 LEU A N 1
ATOM 1426 C CA . LEU A 1 180 ? -5.672 -8.57 -5.43 1 98.56 180 LEU A CA 1
ATOM 1427 C C . LEU A 1 180 ? -5.484 -8.008 -4.027 1 98.56 180 LEU A C 1
ATOM 1429 O O . LEU A 1 180 ? -5.738 -6.82 -3.791 1 98.56 180 LEU A O 1
ATOM 1433 N N . SER A 1 181 ? -4.992 -8.867 -3.076 1 98.62 181 SER A N 1
ATOM 1434 C CA . SER A 1 181 ? -4.68 -8.383 -1.735 1 98.62 181 SER A CA 1
ATOM 1435 C C . SER A 1 181 ? -3.666 -7.246 -1.779 1 98.62 181 SER A C 1
ATOM 1437 O O . SER A 1 181 ? -3.742 -6.309 -0.981 1 98.62 181 SER A O 1
ATOM 1439 N N . HIS A 1 182 ? -2.779 -7.277 -2.721 1 98.5 182 HIS A N 1
ATOM 1440 C CA . HIS A 1 182 ? -1.757 -6.25 -2.877 1 98.5 182 HIS A CA 1
ATOM 1441 C C . HIS A 1 182 ? -2.379 -4.906 -3.246 1 98.5 182 HIS A C 1
ATOM 1443 O O . HIS A 1 182 ? -1.9 -3.855 -2.812 1 98.5 182 HIS A O 1
ATOM 1449 N N . TRP A 1 183 ? -3.441 -4.961 -4.039 1 98.69 183 TRP A N 1
ATOM 1450 C CA . TRP A 1 183 ? -4.113 -3.732 -4.449 1 98.69 183 TRP A CA 1
ATOM 1451 C C . TRP A 1 183 ? -4.797 -3.066 -3.26 1 98.69 183 TRP A C 1
ATOM 1453 O O . TRP A 1 183 ? -4.742 -1.843 -3.109 1 98.69 183 TRP A O 1
ATOM 1463 N N . TYR A 1 184 ? -5.426 -3.912 -2.445 1 98.62 184 TYR A N 1
ATOM 1464 C CA . TYR A 1 184 ? -6.141 -3.383 -1.289 1 98.62 184 TYR A CA 1
ATOM 1465 C C . TYR A 1 184 ? -5.191 -2.658 -0.344 1 98.62 184 TYR A C 1
ATOM 1467 O O . TYR A 1 184 ? -5.5 -1.567 0.141 1 98.62 184 TYR A O 1
ATOM 1475 N N . CYS A 1 185 ? -4.078 -3.25 -0.121 1 98.12 185 CYS A N 1
ATOM 1476 C CA . CYS A 1 185 ? -3.049 -2.654 0.726 1 98.12 185 CYS A CA 1
ATOM 1477 C C . CYS A 1 185 ? -2.492 -1.382 0.096 1 98.12 185 CYS A C 1
ATOM 1479 O O . CYS A 1 185 ? -2.441 -0.335 0.742 1 98.12 185 CYS A O 1
ATOM 1481 N N . ALA A 1 186 ? -2.156 -1.429 -1.158 1 98.31 186 ALA A N 1
ATOM 1482 C CA . ALA A 1 186 ? -1.538 -0.306 -1.859 1 98.31 186 ALA A CA 1
ATOM 1483 C C . ALA A 1 186 ? -2.475 0.897 -1.9 1 98.31 186 ALA A C 1
ATOM 1485 O O . ALA A 1 186 ? -2.027 2.043 -1.82 1 98.31 186 ALA A O 1
ATOM 1486 N N . CYS A 1 187 ? -3.762 0.603 -1.914 1 98.25 187 CYS A N 1
ATOM 1487 C CA . CYS A 1 187 ? -4.727 1.679 -2.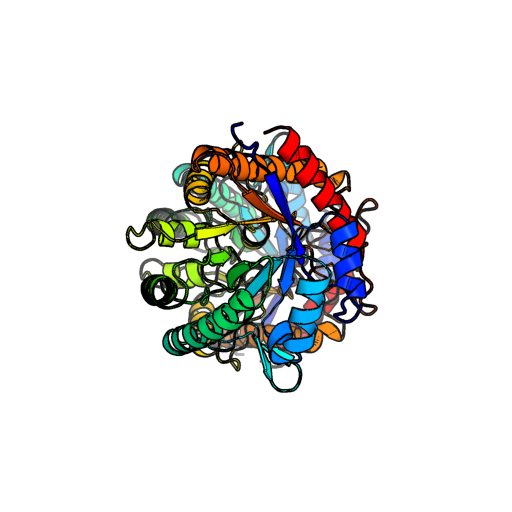111 1 98.25 187 CYS A CA 1
ATOM 1488 C C . CYS A 1 187 ? -5.461 1.997 -0.816 1 98.25 187 CYS A C 1
ATOM 1490 O O . CYS A 1 187 ? -6.352 2.85 -0.794 1 98.25 187 CYS A O 1
ATOM 1492 N N . GLU A 1 188 ? -5.199 1.266 0.18 1 98.12 188 GLU A N 1
ATOM 1493 C CA . GLU A 1 188 ? -5.691 1.496 1.534 1 98.12 188 GLU A CA 1
ATOM 1494 C C . GLU A 1 188 ? -7.207 1.335 1.603 1 98.12 188 GLU A C 1
ATOM 1496 O O . GLU A 1 188 ? -7.898 2.148 2.225 1 98.12 188 GLU A O 1
ATOM 1501 N N . ARG A 1 189 ? -7.695 0.35 0.936 1 97.88 189 ARG A N 1
ATOM 1502 C CA . ARG A 1 189 ? -9.102 -0.014 1.067 1 97.88 189 ARG A CA 1
ATOM 1503 C C . ARG A 1 189 ? -9.406 -1.306 0.315 1 97.88 189 ARG A C 1
ATOM 1505 O O . ARG A 1 189 ? -8.797 -1.588 -0.717 1 97.88 189 ARG A O 1
ATOM 1512 N N . VAL A 1 190 ? -10.336 -2.08 0.815 1 98.38 190 VAL A N 1
ATOM 1513 C CA . VAL A 1 190 ? -10.977 -3.123 0.017 1 98.38 190 VAL A CA 1
ATOM 1514 C C . VAL A 1 190 ? -12.078 -2.514 -0.848 1 98.38 190 VAL A C 1
ATOM 1516 O O . VAL A 1 190 ? -12.992 -1.863 -0.334 1 98.38 190 VAL A O 1
ATOM 1519 N N . PHE A 1 191 ? -11.977 -2.674 -2.1 1 98.5 191 PHE A N 1
ATOM 1520 C CA . PHE A 1 191 ? -12.852 -1.981 -3.033 1 98.5 191 PHE A CA 1
ATOM 1521 C C . PHE A 1 191 ? -14.281 -2.52 -2.934 1 98.5 191 PHE A C 1
ATOM 1523 O O . PHE A 1 191 ? -14.484 -3.727 -2.797 1 98.5 191 PHE A O 1
ATOM 1530 N N . ASN A 1 192 ? -15.18 -1.663 -2.928 1 98.12 192 ASN A N 1
ATOM 1531 C CA . ASN A 1 192 ? -16.609 -1.949 -2.805 1 98.12 192 ASN A CA 1
ATOM 1532 C C . ASN A 1 192 ? -17.391 -1.391 -3.984 1 98.12 192 ASN A C 1
ATOM 1534 O O . ASN A 1 192 ? -17.562 -0.176 -4.105 1 98.12 192 ASN A O 1
ATOM 1538 N N . PRO A 1 193 ? -17.922 -2.264 -4.824 1 97.31 193 PRO A N 1
ATOM 1539 C CA . PRO A 1 193 ? -18.609 -1.8 -6.031 1 97.31 193 PRO A CA 1
ATOM 1540 C C . PRO A 1 193 ? -19.891 -1.031 -5.723 1 97.31 193 PRO A C 1
ATOM 1542 O O . PRO A 1 193 ? -20.469 -0.396 -6.609 1 97.31 193 PRO A O 1
ATOM 1545 N N . ASN A 1 194 ? -20.328 -1.03 -4.488 1 95.94 194 ASN A N 1
ATOM 1546 C CA . ASN A 1 194 ? -21.547 -0.342 -4.113 1 95.94 194 ASN A CA 1
ATOM 1547 C C . ASN A 1 194 ? -21.266 1.044 -3.543 1 95.94 194 ASN A C 1
ATOM 1549 O O . ASN A 1 194 ? -22.188 1.8 -3.244 1 95.94 194 ASN A O 1
ATOM 1553 N N . GLU A 1 195 ? -20 1.379 -3.291 1 96.19 195 GLU A N 1
ATOM 1554 C CA . GLU A 1 195 ? -19.625 2.695 -2.785 1 96.19 195 GLU A CA 1
ATOM 1555 C C . GLU A 1 195 ? -19.359 3.672 -3.926 1 96.19 195 GLU A C 1
ATOM 1557 O O . GLU A 1 195 ? -18.766 3.297 -4.945 1 96.19 195 GLU A O 1
ATOM 1562 N N . ASP A 1 196 ? -19.703 4.914 -3.773 1 95.81 196 ASP A N 1
ATOM 1563 C CA . ASP A 1 196 ? -19.625 5.93 -4.824 1 95.81 196 ASP A CA 1
ATOM 1564 C C . ASP A 1 196 ? -18.188 6.129 -5.297 1 95.81 196 ASP A C 1
ATOM 1566 O O . ASP A 1 196 ? -17.953 6.332 -6.492 1 95.81 196 ASP A O 1
ATOM 1570 N N . ARG A 1 197 ? -17.297 6.043 -4.418 1 95.94 197 ARG A N 1
ATOM 1571 C CA . ARG A 1 197 ? -15.898 6.277 -4.773 1 95.94 197 ARG A CA 1
ATOM 1572 C C . ARG A 1 197 ? -15.352 5.145 -5.637 1 95.94 197 ARG A C 1
ATOM 1574 O O . ARG A 1 197 ? -14.352 5.316 -6.336 1 95.94 197 ARG A O 1
ATOM 1581 N N . ASP A 1 198 ? -15.992 3.904 -5.594 1 97.75 198 ASP A N 1
ATOM 1582 C CA . ASP A 1 198 ? -15.438 2.723 -6.238 1 97.75 198 ASP A CA 1
ATOM 1583 C C . ASP A 1 198 ? -16.312 2.266 -7.402 1 97.75 198 ASP A C 1
ATOM 1585 O O . ASP A 1 198 ? -15.836 1.604 -8.328 1 97.75 198 ASP A O 1
ATOM 1589 N N . LYS A 1 199 ? -17.594 2.613 -7.406 1 97 199 LYS A N 1
ATOM 1590 C CA . LYS A 1 199 ? -18.625 1.996 -8.242 1 97 199 LYS A CA 1
ATOM 1591 C C . LYS A 1 199 ? -18.344 2.252 -9.719 1 97 199 LYS A C 1
ATOM 1593 O O . LYS A 1 199 ? -18.781 1.483 -10.578 1 97 199 LYS A O 1
ATOM 1598 N N . ILE A 1 200 ? -17.625 3.285 -10.008 1 95.19 200 ILE A N 1
ATOM 1599 C CA . ILE A 1 200 ? -17.438 3.678 -11.398 1 95.19 200 ILE A CA 1
ATOM 1600 C C . ILE A 1 200 ? -16.266 2.885 -11.992 1 95.19 200 ILE A C 1
ATOM 1602 O O . ILE A 1 200 ? -16.375 2.365 -13.109 1 95.19 200 ILE A O 1
ATOM 1606 N N . TRP A 1 201 ? -15.234 2.676 -11.297 1 97.19 201 TRP A N 1
ATOM 1607 C CA . TRP A 1 201 ? -14.008 2.189 -11.914 1 97.19 201 TRP A CA 1
ATOM 1608 C C . TRP A 1 201 ? -13.742 0.739 -11.523 1 97.19 201 TRP A C 1
ATOM 1610 O O . TRP A 1 201 ? -13.188 -0.029 -12.312 1 97.19 201 TRP A O 1
ATOM 1620 N N . TRP A 1 202 ? -14.109 0.263 -10.391 1 98.38 202 TRP A N 1
ATOM 1621 C CA . TRP A 1 202 ? -13.711 -1.042 -9.867 1 98.38 202 TRP A CA 1
ATOM 1622 C C . TRP A 1 202 ? -14.414 -2.164 -10.625 1 98.38 202 TRP A C 1
ATOM 1624 O O . TRP A 1 202 ? -13.758 -3.096 -11.109 1 98.38 202 TRP A O 1
ATOM 1634 N N . PRO A 1 203 ? -15.766 -2.082 -10.883 1 98.12 203 PRO A N 1
ATOM 1635 C CA . PRO A 1 203 ? -16.406 -3.146 -11.664 1 98.12 203 PRO A CA 1
ATOM 1636 C C . PRO A 1 203 ? -15.836 -3.264 -13.078 1 98.12 203 PRO A C 1
ATOM 1638 O O . PRO A 1 203 ? -15.672 -4.375 -13.586 1 98.12 203 PRO A O 1
ATOM 1641 N N . GLU A 1 204 ? -15.508 -2.154 -13.617 1 97.69 204 GLU A N 1
ATOM 1642 C CA . GLU A 1 204 ? -14.938 -2.17 -14.961 1 97.69 204 GLU A CA 1
ATOM 1643 C C . GLU A 1 204 ? -13.562 -2.824 -14.969 1 97.69 204 GLU A C 1
ATOM 1645 O O . GLU A 1 204 ? -13.25 -3.613 -15.859 1 97.69 204 GLU A O 1
ATOM 1650 N N . LEU A 1 205 ? -12.805 -2.488 -13.984 1 98.44 205 LEU A N 1
ATOM 1651 C CA . LEU A 1 205 ? -11.461 -3.053 -13.922 1 98.44 205 LEU A CA 1
ATOM 1652 C C . LEU A 1 205 ? -11.516 -4.555 -13.648 1 98.44 205 LEU A C 1
ATOM 1654 O O . LEU A 1 205 ? -10.781 -5.324 -14.273 1 98.44 205 LEU A O 1
ATOM 1658 N N . ILE A 1 206 ? -12.383 -4.973 -12.734 1 98.38 206 ILE A N 1
ATOM 1659 C CA . ILE A 1 206 ? -12.469 -6.395 -12.414 1 98.38 206 ILE A CA 1
ATOM 1660 C C . ILE A 1 206 ? -12.914 -7.176 -13.648 1 98.38 206 ILE A C 1
ATOM 1662 O O . ILE A 1 206 ? -12.453 -8.289 -13.883 1 98.38 206 ILE A O 1
ATOM 1666 N N . LYS A 1 207 ? -13.789 -6.598 -14.469 1 97.62 207 LYS A N 1
ATOM 1667 C CA . LYS A 1 207 ? -14.18 -7.234 -15.727 1 97.62 207 LYS A CA 1
ATOM 1668 C C . LYS A 1 207 ? -12.969 -7.453 -16.625 1 97.62 207 LYS A C 1
ATOM 1670 O O . LYS A 1 207 ? -12.812 -8.523 -17.219 1 97.62 207 LYS A O 1
ATOM 1675 N N . THR A 1 208 ? -12.141 -6.438 -16.719 1 98.12 208 THR A N 1
ATOM 1676 C CA . THR A 1 208 ? -10.922 -6.559 -17.516 1 98.12 208 THR A CA 1
ATOM 1677 C C . THR A 1 208 ? -10.016 -7.652 -16.953 1 98.12 208 THR A C 1
ATOM 1679 O O . THR A 1 208 ? -9.5 -8.484 -17.688 1 98.12 208 THR A O 1
ATOM 1682 N N . ILE A 1 209 ? -9.852 -7.711 -15.648 1 98.56 209 ILE A N 1
ATOM 1683 C CA . ILE A 1 209 ? -9 -8.688 -14.977 1 98.56 209 ILE A CA 1
ATOM 1684 C C . ILE A 1 209 ? -9.531 -10.094 -15.234 1 98.56 209 ILE A C 1
ATOM 1686 O O . ILE A 1 209 ? -8.758 -11.031 -15.461 1 98.56 209 ILE A O 1
ATOM 1690 N N . CYS A 1 210 ? -10.836 -10.219 -15.234 1 97.88 210 CYS A N 1
ATOM 1691 C CA . CYS A 1 210 ? -11.469 -11.516 -15.492 1 97.88 210 CYS A CA 1
ATOM 1692 C C . CYS A 1 210 ? -11.062 -12.055 -16.859 1 97.88 210 CYS A C 1
ATOM 1694 O O . CYS A 1 210 ? -10.898 -13.266 -17.031 1 97.88 210 CYS A O 1
ATOM 1696 N N . GLY A 1 211 ? -10.883 -11.211 -17.766 1 96.88 211 GLY A N 1
ATOM 1697 C CA . GLY A 1 211 ? -10.508 -11.617 -19.109 1 96.88 211 GLY A CA 1
ATOM 1698 C C . GLY A 1 211 ? -9.086 -12.133 -19.203 1 96.88 211 GLY A C 1
ATOM 1699 O O . GLY A 1 211 ? -8.727 -12.836 -20.156 1 96.88 211 GLY A O 1
ATOM 1700 N N . HIS A 1 212 ? -8.289 -11.836 -18.203 1 97.81 212 HIS A N 1
ATOM 1701 C CA . HIS A 1 212 ? -6.871 -12.164 -18.234 1 97.81 212 HIS A CA 1
ATOM 1702 C C . HIS A 1 212 ? -6.531 -13.219 -17.188 1 97.81 212 HIS A C 1
ATOM 1704 O O . HIS A 1 212 ? -5.477 -13.859 -17.266 1 97.81 212 HIS A O 1
ATOM 1710 N N . CYS A 1 213 ? -7.371 -13.453 -16.219 1 98.06 213 CYS A N 1
ATOM 1711 C CA . CYS A 1 213 ? -7.031 -14.219 -15.031 1 98.06 213 CYS A CA 1
ATOM 1712 C C . CYS A 1 213 ? -7.047 -15.719 -15.328 1 98.06 213 CYS A C 1
ATOM 1714 O O . CYS A 1 213 ? -8.047 -16.25 -15.805 1 98.06 213 CYS A O 1
ATOM 1716 N N . GLU A 1 214 ? -5.906 -16.391 -14.969 1 97.56 214 GLU A N 1
ATOM 1717 C CA . GLU A 1 214 ? -5.812 -17.828 -15.133 1 97.56 214 GLU A CA 1
ATOM 1718 C C . GLU A 1 214 ? -5.391 -18.5 -13.836 1 97.56 214 GLU A C 1
ATOM 1720 O O . GLU A 1 214 ? -5.492 -19.734 -13.703 1 97.56 214 GLU A O 1
ATOM 1725 N N . TYR A 1 215 ? -4.949 -17.766 -12.93 1 98.5 215 TYR A N 1
ATOM 1726 C CA . TYR A 1 215 ? -4.484 -18.234 -11.625 1 98.5 215 TYR A CA 1
ATOM 1727 C C . TYR A 1 215 ? -4.871 -17.234 -10.531 1 98.5 215 TYR A C 1
ATOM 1729 O O . TYR A 1 215 ? -4.848 -16.031 -10.742 1 98.5 215 TYR A O 1
ATOM 1737 N N . ILE A 1 216 ? -5.312 -17.75 -9.375 1 98.81 216 ILE A N 1
ATOM 1738 C CA . ILE A 1 216 ? -5.742 -16.875 -8.281 1 98.81 216 ILE A CA 1
ATOM 1739 C C . ILE A 1 216 ? -4.891 -17.141 -7.043 1 98.81 216 ILE A C 1
ATOM 1741 O O . ILE A 1 216 ? -4.906 -18.25 -6.5 1 98.81 216 ILE A O 1
ATOM 1745 N N . HIS A 1 217 ? -4.051 -16.234 -6.699 1 98.81 217 HIS A N 1
ATOM 1746 C CA . HIS A 1 217 ? -3.561 -16.203 -5.324 1 98.81 217 HIS A CA 1
ATOM 1747 C C . HIS A 1 217 ? -4.605 -15.625 -4.375 1 98.81 217 HIS A C 1
ATOM 1749 O O . HIS A 1 217 ? -4.809 -14.414 -4.336 1 98.81 217 HIS A O 1
ATOM 1755 N N . ALA A 1 218 ? -5.191 -16.516 -3.668 1 98.69 218 ALA A N 1
ATOM 1756 C CA . ALA A 1 218 ? -6.277 -16.141 -2.768 1 98.69 218 ALA A CA 1
ATOM 1757 C C . ALA A 1 218 ? -5.746 -15.812 -1.376 1 98.69 218 ALA A C 1
ATOM 1759 O O . ALA A 1 218 ? -5.516 -16.703 -0.562 1 98.69 218 ALA A O 1
ATOM 1760 N N . ARG A 1 219 ? -5.559 -14.609 -1.189 1 98.38 219 ARG A N 1
ATOM 1761 C CA . ARG A 1 219 ? -5.145 -14.023 0.082 1 98.38 219 ARG A CA 1
ATOM 1762 C C . ARG A 1 219 ? -6.113 -12.93 0.52 1 98.38 219 ARG A C 1
ATOM 1764 O O . ARG A 1 219 ? -6.355 -11.969 -0.219 1 98.38 219 ARG A O 1
ATOM 1771 N N . PHE A 1 220 ? -6.707 -13.164 1.684 1 98.81 220 PHE A N 1
ATOM 1772 C CA . PHE A 1 220 ? -7.523 -12.062 2.188 1 98.81 220 PHE A CA 1
ATOM 1773 C C . PHE A 1 220 ? -6.652 -10.883 2.594 1 98.81 220 PHE A C 1
ATOM 1775 O O . PHE A 1 220 ? -5.93 -10.945 3.59 1 98.81 220 PHE A O 1
ATOM 1782 N N . GLY A 1 221 ? -6.723 -9.852 1.715 1 98.25 221 GLY A N 1
ATOM 1783 C CA . GLY A 1 221 ? -5.996 -8.633 2.018 1 98.25 221 GLY A CA 1
ATOM 1784 C C . GLY A 1 22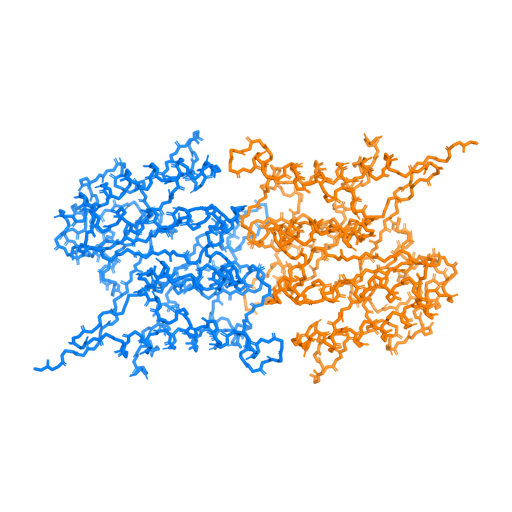1 ? -6.852 -7.586 2.709 1 98.25 221 GLY A C 1
ATOM 1785 O O . GLY A 1 221 ? -8.031 -7.812 2.963 1 98.25 221 GLY A O 1
ATOM 1786 N N . TRP A 1 222 ? -6.289 -6.488 3.113 1 97.69 222 TRP A N 1
ATOM 1787 C CA . TRP A 1 222 ? -7.023 -5.367 3.688 1 97.69 222 TRP A CA 1
ATOM 1788 C C . TRP A 1 222 ? -6.191 -4.09 3.631 1 97.69 222 TRP A C 1
ATOM 1790 O O . TRP A 1 222 ? -5.078 -4.09 3.102 1 97.69 222 TRP A O 1
ATOM 1800 N N . ALA A 1 223 ? -6.684 -3.029 4.137 1 97.62 223 ALA A N 1
ATOM 1801 C CA . ALA A 1 223 ? -6.191 -1.672 3.916 1 97.62 223 ALA A CA 1
ATOM 1802 C C . ALA A 1 223 ? -4.824 -1.474 4.566 1 97.62 223 ALA A C 1
ATOM 1804 O O . ALA A 1 223 ? -4.008 -0.686 4.082 1 97.62 223 ALA A O 1
ATOM 1805 N N . GLN A 1 224 ? -4.527 -2.176 5.652 1 97.44 224 GLN A N 1
ATOM 1806 C CA . GLN A 1 224 ? -3.361 -1.789 6.438 1 97.44 224 GLN A CA 1
ATOM 1807 C C . GLN A 1 224 ? -2.287 -2.871 6.395 1 97.44 224 GLN A C 1
ATOM 1809 O O . GLN A 1 224 ? -1.323 -2.826 7.164 1 97.44 224 GLN A O 1
ATOM 1814 N N . GLY A 1 225 ? -2.453 -3.842 5.434 1 96.31 225 GLY A N 1
ATOM 1815 C CA . GLY A 1 225 ? -1.448 -4.887 5.305 1 96.31 225 GLY A CA 1
ATOM 1816 C C . GLY A 1 225 ? -1.698 -5.816 4.133 1 96.31 225 GLY A C 1
ATOM 1817 O O . GLY A 1 225 ? -2.758 -5.758 3.504 1 96.31 225 GLY A O 1
ATOM 1818 N N . PRO A 1 226 ? -0.692 -6.633 3.877 1 96.06 226 PRO A N 1
ATOM 1819 C CA . PRO A 1 226 ? -0.79 -7.52 2.717 1 96.06 226 PRO A CA 1
ATOM 1820 C C . PRO A 1 226 ? -1.779 -8.664 2.928 1 96.06 226 PRO A C 1
ATOM 1822 O O . PRO A 1 226 ? -2.289 -9.227 1.958 1 96.06 226 PRO A O 1
ATOM 1825 N N . GLN A 1 227 ? -1.981 -9.016 4.223 1 98.44 227 GLN A N 1
ATOM 1826 C CA . GLN A 1 227 ? -2.908 -10.102 4.527 1 98.44 227 GLN A CA 1
ATOM 1827 C C . GLN A 1 227 ? -3.604 -9.875 5.867 1 98.44 227 GLN A C 1
ATOM 1829 O O . GLN A 1 227 ? -3.055 -9.211 6.75 1 98.44 227 GLN A O 1
ATOM 1834 N N . MET A 1 228 ? -4.855 -10.305 5.973 1 98.38 228 MET A N 1
ATOM 1835 C CA . MET A 1 228 ? -5.508 -10.414 7.273 1 98.38 228 MET A CA 1
ATOM 1836 C C . MET A 1 228 ? -4.781 -11.422 8.164 1 98.38 228 MET A C 1
ATOM 1838 O O . MET A 1 228 ? -4.406 -12.5 7.707 1 98.38 228 MET A O 1
ATOM 1842 N N . SER A 1 229 ? -4.582 -11.086 9.445 1 97.94 229 SER A N 1
ATOM 1843 C CA . SER A 1 229 ? -3.877 -12.008 10.328 1 97.94 229 SER A CA 1
ATOM 1844 C C . SER A 1 229 ? -4.668 -13.289 10.539 1 97.94 229 SER A C 1
ATOM 1846 O O . SER A 1 229 ? -4.105 -14.391 10.492 1 97.94 229 SER A O 1
ATOM 1848 N N . ASP A 1 230 ? -5.922 -13.156 10.797 1 98.44 230 ASP A N 1
ATOM 1849 C CA . ASP A 1 230 ? -6.883 -14.25 10.914 1 98.44 230 ASP A CA 1
ATOM 1850 C C . ASP A 1 230 ? -8.172 -13.938 10.156 1 98.44 230 ASP A C 1
ATOM 1852 O O . ASP A 1 230 ? -9.047 -13.25 10.672 1 98.44 230 ASP A O 1
ATOM 1856 N N . PRO A 1 231 ? -8.281 -14.438 8.953 1 98.56 231 PRO A N 1
ATOM 1857 C CA . PRO A 1 231 ? -9.43 -14.086 8.117 1 98.56 231 PRO A CA 1
ATOM 1858 C C . PRO A 1 231 ? -10.75 -14.625 8.664 1 98.56 231 PRO A C 1
ATOM 1860 O O . PRO A 1 231 ? -11.82 -14.234 8.195 1 98.56 231 PRO A O 1
ATOM 1863 N N . SER A 1 232 ? -10.672 -15.5 9.695 1 98.5 232 SER A N 1
ATOM 1864 C CA . SER A 1 232 ? -11.898 -16.062 10.258 1 98.5 232 SER A CA 1
ATOM 1865 C C . SER A 1 232 ? -12.516 -15.109 11.281 1 98.5 232 SER A C 1
ATOM 1867 O O . SER A 1 232 ? -13.664 -15.297 11.703 1 98.5 232 SER A O 1
ATOM 1869 N N . ALA A 1 233 ? -11.773 -14.094 11.68 1 98.56 233 ALA A N 1
ATOM 1870 C CA . ALA A 1 233 ? -12.219 -13.195 12.734 1 98.56 233 ALA A CA 1
ATOM 1871 C C . ALA A 1 233 ? -13.453 -12.414 12.297 1 98.56 233 ALA A C 1
ATOM 1873 O O . ALA A 1 233 ? -13.57 -12.023 11.133 1 98.56 233 ALA A O 1
ATOM 1874 N N . LYS A 1 234 ? -14.328 -12.039 13.234 1 98.12 234 LYS A N 1
ATOM 1875 C CA . LYS A 1 234 ? -15.594 -11.359 12.961 1 98.12 234 LYS A CA 1
ATOM 1876 C C . LYS A 1 234 ? -15.352 -9.977 12.367 1 98.12 234 LYS A C 1
ATOM 1878 O O . LYS A 1 234 ? -16.125 -9.516 11.523 1 98.12 234 LYS A O 1
ATOM 1883 N N . GLU A 1 235 ? -14.281 -9.328 12.781 1 97.62 235 GLU A N 1
ATOM 1884 C CA . GLU A 1 235 ? -13.992 -7.98 12.305 1 97.62 235 GLU A CA 1
ATOM 1885 C C . GLU A 1 235 ? -13.648 -7.977 10.82 1 97.62 235 GLU A C 1
ATOM 1887 O O . GLU A 1 235 ? -13.609 -6.922 10.188 1 97.62 235 GLU A O 1
ATOM 1892 N N . CYS A 1 236 ? -13.453 -9.148 10.227 1 98.12 236 CYS A N 1
ATOM 1893 C CA . CYS A 1 236 ? -13.07 -9.25 8.828 1 98.12 236 CYS A CA 1
ATOM 1894 C C . CYS A 1 236 ? -14.281 -9.516 7.949 1 98.12 236 CYS A C 1
ATOM 1896 O O . CYS A 1 236 ? -14.18 -9.539 6.719 1 98.12 236 CYS A O 1
ATOM 1898 N N . ASP A 1 237 ? -15.477 -9.602 8.484 1 98.25 237 ASP A N 1
ATOM 1899 C CA . ASP A 1 237 ? -16.641 -10.141 7.805 1 98.25 237 ASP A CA 1
ATOM 1900 C C . ASP A 1 237 ? -16.953 -9.359 6.535 1 98.25 237 ASP A C 1
ATOM 1902 O O . ASP A 1 237 ? -17.109 -9.938 5.457 1 98.25 237 ASP A O 1
ATOM 1906 N N . VAL A 1 238 ? -17.031 -8.07 6.641 1 97.75 238 VAL A N 1
ATOM 1907 C CA . VAL A 1 238 ? -17.453 -7.23 5.523 1 97.75 238 VAL A CA 1
ATOM 1908 C C . VAL A 1 238 ? -16.438 -7.34 4.383 1 97.75 238 VAL A C 1
ATOM 1910 O O . VAL A 1 238 ? -16.812 -7.633 3.244 1 97.75 238 VAL A O 1
ATOM 1913 N N . GLU A 1 239 ? -15.18 -7.137 4.691 1 98.31 239 GLU A N 1
ATOM 1914 C CA . GLU A 1 239 ? -14.141 -7.156 3.67 1 98.31 239 GLU A CA 1
ATOM 1915 C C . GLU A 1 239 ? -13.93 -8.562 3.117 1 98.31 239 GLU A C 1
ATOM 1917 O O . GLU A 1 239 ? -13.648 -8.734 1.931 1 98.31 239 GLU A O 1
ATOM 1922 N N . ARG A 1 240 ? -14.039 -9.555 3.992 1 98.56 240 ARG A N 1
ATOM 1923 C CA . ARG A 1 240 ? -13.969 -10.945 3.553 1 98.56 240 ARG A CA 1
ATOM 1924 C C . ARG A 1 240 ? -15.039 -11.242 2.506 1 98.56 240 ARG A C 1
ATOM 1926 O O . ARG A 1 240 ? -14.75 -11.844 1.472 1 98.56 240 ARG A O 1
ATOM 1933 N N . THR A 1 241 ? -16.266 -10.789 2.76 1 98.5 241 THR A N 1
ATOM 1934 C CA . THR A 1 241 ? -17.375 -11.023 1.852 1 98.5 241 THR A CA 1
ATOM 1935 C C . THR A 1 241 ? -17.125 -10.367 0.498 1 98.5 241 THR A C 1
ATOM 1937 O O . THR A 1 241 ? -17.359 -10.977 -0.547 1 98.5 241 THR A O 1
ATOM 1940 N N . LEU A 1 242 ? -16.609 -9.156 0.507 1 98.75 242 LEU A N 1
ATOM 1941 C CA . LEU A 1 242 ? -16.312 -8.453 -0.732 1 98.75 242 LEU A CA 1
ATOM 1942 C C . LEU A 1 242 ? -15.273 -9.219 -1.552 1 98.75 242 LEU A C 1
ATOM 1944 O O . LEU A 1 242 ? -15.406 -9.328 -2.773 1 98.75 242 LEU A O 1
ATOM 1948 N N . GLN A 1 243 ? -14.312 -9.766 -0.899 1 98.81 243 GLN A N 1
ATOM 1949 C CA . GLN A 1 243 ? -13.234 -10.461 -1.594 1 98.81 243 GLN A CA 1
ATOM 1950 C C . GLN A 1 243 ? -13.703 -11.82 -2.107 1 98.81 243 GLN A C 1
ATOM 1952 O O . GLN A 1 243 ? -13.289 -12.258 -3.184 1 98.81 243 GLN A O 1
ATOM 1957 N N . LEU A 1 244 ? -14.562 -12.492 -1.343 1 98.75 244 LEU A N 1
ATOM 1958 C CA . LEU A 1 244 ? -15.148 -13.742 -1.814 1 98.75 244 LEU A CA 1
ATOM 1959 C C . LEU A 1 244 ? -15.961 -13.523 -3.082 1 98.75 244 LEU A C 1
ATOM 1961 O O . LEU A 1 244 ? -15.938 -14.344 -3.996 1 98.75 244 LEU A O 1
ATOM 1965 N N . GLN A 1 245 ? -16.625 -12.422 -3.119 1 98.44 245 GLN A N 1
ATOM 1966 C CA . GLN A 1 245 ? -17.406 -12.086 -4.309 1 98.44 245 GLN A CA 1
ATOM 1967 C C . GLN A 1 245 ? -16.5 -11.898 -5.523 1 98.44 245 GLN A C 1
ATOM 1969 O O . GLN A 1 245 ? -16.844 -12.328 -6.629 1 98.44 245 GLN A O 1
ATOM 1974 N N . VAL A 1 246 ? -15.391 -11.305 -5.344 1 98.69 246 VAL A N 1
ATOM 1975 C CA . VAL A 1 246 ? -14.445 -11.086 -6.434 1 98.69 246 VAL A CA 1
ATOM 1976 C C . VAL A 1 246 ? -13.883 -12.422 -6.906 1 98.69 246 VAL A C 1
ATOM 1978 O O . VAL A 1 246 ? -13.828 -12.688 -8.109 1 98.69 246 VAL A O 1
ATOM 1981 N N . TRP A 1 247 ? -13.469 -13.289 -5.926 1 98.69 247 TRP A N 1
ATOM 1982 C CA . TRP A 1 247 ? -12.961 -14.602 -6.297 1 98.69 247 TRP A CA 1
ATOM 1983 C C . TRP A 1 247 ? -14.008 -15.398 -7.062 1 98.69 247 TRP A C 1
ATOM 1985 O O . TRP A 1 247 ? -13.688 -16.078 -8.039 1 98.69 247 TRP A O 1
ATOM 1995 N N . LYS A 1 248 ? -15.234 -15.281 -6.586 1 98.12 248 LYS A N 1
ATOM 1996 C CA . LYS A 1 248 ? -16.328 -15.953 -7.285 1 98.12 248 LYS A CA 1
ATOM 1997 C C . LYS A 1 248 ? -16.422 -15.484 -8.734 1 98.12 248 LYS A C 1
ATOM 1999 O O . LYS A 1 248 ? -16.547 -16.297 -9.648 1 98.12 248 LYS A O 1
ATOM 2004 N N . GLN A 1 249 ? -16.375 -14.219 -8.898 1 97.81 249 GLN A N 1
ATOM 2005 C CA . GLN A 1 249 ? -16.469 -13.648 -10.242 1 97.81 249 GLN A CA 1
ATOM 2006 C C . GLN A 1 249 ? -15.297 -14.109 -11.117 1 97.81 249 GLN A C 1
ATOM 2008 O O . GLN A 1 249 ? -15.492 -14.453 -12.281 1 97.81 249 GLN A O 1
ATOM 2013 N N . LEU A 1 250 ? -14.109 -14.109 -10.578 1 97.94 250 LEU A N 1
ATOM 2014 C CA . LEU A 1 250 ? -12.93 -14.555 -11.312 1 97.94 250 LEU A CA 1
ATOM 2015 C C . LEU A 1 250 ? -13.086 -16 -11.758 1 97.94 250 LEU A C 1
ATOM 2017 O O . LEU A 1 250 ? -12.828 -16.328 -12.922 1 97.94 250 LEU A O 1
ATOM 2021 N N . MET A 1 251 ? -13.523 -16.859 -10.875 1 96.88 251 MET A N 1
ATOM 2022 C CA . MET A 1 251 ? -13.68 -18.281 -11.18 1 96.88 251 MET A CA 1
ATOM 2023 C C . MET A 1 251 ? -14.797 -18.5 -12.195 1 96.88 251 MET A C 1
ATOM 2025 O O . MET A 1 251 ? -14.625 -19.25 -13.156 1 96.88 251 MET A O 1
ATOM 2029 N N . GLN A 1 252 ? -15.906 -17.797 -11.977 1 95.25 252 GLN A N 1
ATOM 2030 C CA . GLN A 1 252 ? -17.047 -17.938 -12.875 1 95.25 252 GLN A CA 1
ATOM 2031 C C . GLN A 1 252 ? -16.672 -17.531 -14.297 1 95.25 252 GLN A C 1
ATOM 2033 O O . GLN A 1 252 ? -17.047 -18.203 -15.258 1 95.25 252 GLN A O 1
ATOM 2038 N N . GLU A 1 253 ? -15.992 -16.453 -14.383 1 95.12 253 GLU A N 1
ATOM 2039 C CA . GLU A 1 253 ? -15.625 -15.961 -15.703 1 95.12 253 GLU A CA 1
ATOM 2040 C C . GLU A 1 253 ? -14.625 -16.891 -16.391 1 95.12 253 GLU A C 1
ATOM 2042 O O . GLU A 1 253 ? -14.641 -17.047 -17.609 1 95.12 253 GLU A O 1
ATOM 2047 N N . GLN A 1 254 ? -13.742 -17.516 -15.602 1 94.38 254 GLN A N 1
ATOM 2048 C CA . GLN A 1 254 ? -12.852 -18.531 -16.156 1 94.38 254 GLN A CA 1
ATOM 2049 C C . GLN A 1 254 ? -13.648 -19.703 -16.719 1 94.38 254 GLN A C 1
ATOM 2051 O O . GLN A 1 254 ? -13.336 -20.219 -17.797 1 94.38 254 GLN A O 1
ATOM 2056 N N . LEU A 1 255 ? -14.633 -20.109 -16.031 1 91.88 255 LEU A N 1
ATOM 2057 C CA . LEU A 1 255 ? -15.469 -21.203 -16.469 1 91.88 255 LEU A CA 1
ATOM 2058 C C . LEU A 1 255 ? -16.234 -20.844 -17.734 1 91.88 255 LEU A C 1
ATOM 2060 O O . LEU A 1 255 ? -16.438 -21.688 -18.609 1 91.88 255 LEU A O 1
ATOM 2064 N N . ASN A 1 256 ? -16.562 -19.594 -17.844 1 91 256 ASN A N 1
ATOM 2065 C CA . ASN A 1 256 ? -17.312 -19.125 -19.016 1 91 256 ASN A CA 1
ATOM 2066 C C . ASN A 1 256 ? -16.438 -19.047 -20.25 1 91 256 ASN A C 1
ATOM 2068 O O . ASN A 1 256 ? -16.906 -19.297 -21.359 1 91 256 ASN A O 1
ATOM 2072 N N . ARG A 1 257 ? -15.227 -18.688 -20.078 1 88.56 257 ARG A N 1
ATOM 2073 C CA . ARG A 1 257 ? -14.336 -18.453 -21.203 1 88.56 257 ARG A CA 1
ATOM 2074 C C . ARG A 1 257 ? -13.789 -19.781 -21.75 1 88.56 257 ARG A C 1
ATOM 2076 O O . ARG A 1 257 ? -13.391 -19.859 -22.906 1 88.56 257 ARG A O 1
ATOM 2083 N N . ASN A 1 258 ? -13.602 -20.641 -20.844 1 75.62 258 ASN A N 1
ATOM 2084 C CA . ASN A 1 258 ? -12.906 -21.859 -21.234 1 75.62 258 ASN A CA 1
ATOM 2085 C C . ASN A 1 258 ? -13.891 -23 -21.469 1 75.62 258 ASN A C 1
ATOM 2087 O O . ASN A 1 258 ? -14.945 -23.062 -20.828 1 75.62 258 ASN A O 1
ATOM 2091 N N . PRO A 1 259 ? -13.609 -23.75 -22.609 1 65.81 259 PRO A N 1
ATOM 2092 C CA . PRO A 1 259 ? -14.445 -24.922 -22.875 1 65.81 259 PRO A CA 1
ATOM 2093 C C . PRO A 1 259 ? -14.336 -25.984 -21.797 1 65.81 259 PRO A C 1
ATOM 2095 O O . PRO A 1 259 ? -13.359 -26 -21.031 1 65.81 259 PRO A O 1
ATOM 2098 N N . SER A 1 260 ? -15.297 -26.812 -21.406 1 60.09 260 SER A N 1
ATOM 2099 C CA . SER A 1 260 ? -15.344 -27.938 -20.484 1 60.09 260 SER A CA 1
ATOM 2100 C C . SER A 1 260 ? -14.422 -29.078 -20.938 1 60.09 260 SER A C 1
ATOM 2102 O O . SER A 1 260 ? -14.336 -29.359 -22.125 1 60.09 260 SER A O 1
ATOM 2104 N N . PRO A 1 261 ? -13.523 -29.797 -19.922 1 60.28 261 PRO A N 1
ATOM 2105 C CA . PRO A 1 261 ? -13.367 -29.516 -18.5 1 60.28 261 PRO A CA 1
ATOM 2106 C C . PRO A 1 261 ? -12.344 -28.422 -18.219 1 60.28 261 PRO A C 1
ATOM 2108 O O . PRO A 1 261 ? -11.328 -28.328 -18.906 1 60.28 261 PRO A O 1
ATOM 2111 N N . VAL A 1 262 ? -12.602 -27.359 -17.25 1 79.5 262 VAL A N 1
ATOM 2112 C CA . VAL A 1 262 ? -11.734 -26.234 -16.938 1 79.5 262 VAL A CA 1
ATOM 2113 C C . VAL A 1 262 ? -11.164 -26.375 -15.531 1 79.5 262 VAL A C 1
ATOM 2115 O O . VAL A 1 262 ? -11.891 -26.703 -14.594 1 79.5 262 VAL A O 1
ATOM 2118 N N . SER A 1 263 ? -9.805 -26.562 -15.492 1 90.31 263 SER A N 1
ATOM 2119 C CA . SER A 1 263 ? -9.172 -26.469 -14.18 1 90.31 263 SER A CA 1
ATOM 2120 C C . SER A 1 263 ? -9.008 -25.016 -13.742 1 90.31 263 SER A C 1
ATOM 2122 O O . SER A 1 263 ? -8.477 -24.188 -14.492 1 90.31 263 SER A O 1
ATOM 2124 N N . ILE A 1 264 ? -9.602 -24.75 -12.625 1 95.75 264 ILE A N 1
ATOM 2125 C CA . ILE A 1 264 ? -9.391 -23.453 -11.992 1 95.75 264 ILE A CA 1
ATOM 2126 C C . ILE A 1 264 ? -8.289 -23.578 -10.938 1 95.75 264 ILE A C 1
ATOM 2128 O O . ILE A 1 264 ? -8.43 -24.312 -9.961 1 95.75 264 ILE A O 1
ATOM 2132 N N . TYR A 1 265 ? -7.195 -22.859 -11.133 1 97.94 265 TYR A N 1
ATOM 2133 C CA . TYR A 1 265 ? -6.062 -22.938 -10.219 1 97.94 265 TYR A CA 1
ATOM 2134 C C . TYR A 1 265 ? -6.137 -21.828 -9.18 1 97.94 265 TYR A C 1
ATOM 2136 O O . TYR A 1 265 ? -6.336 -20.656 -9.523 1 97.94 265 TYR A O 1
ATOM 2144 N N . ALA A 1 266 ? -6.051 -22.141 -7.938 1 98.69 266 ALA A N 1
ATOM 2145 C CA . ALA A 1 266 ? -6.047 -21.156 -6.855 1 98.69 266 ALA A CA 1
ATOM 2146 C C . ALA A 1 266 ? -5.094 -21.578 -5.742 1 98.69 266 ALA A C 1
ATOM 2148 O O . ALA A 1 266 ? -4.922 -22.781 -5.48 1 98.69 266 ALA A O 1
ATOM 2149 N N . SER A 1 267 ? -4.445 -20.641 -5.168 1 98.81 267 SER A N 1
ATOM 2150 C CA . SER A 1 267 ? -3.543 -20.875 -4.047 1 98.81 267 SER A CA 1
ATOM 2151 C C . SER A 1 267 ? -3.951 -20.047 -2.83 1 98.81 267 SER A C 1
ATOM 2153 O O . SER A 1 267 ? -3.971 -18.812 -2.885 1 98.81 267 SER A O 1
ATOM 2155 N N . PRO A 1 268 ? -4.371 -20.672 -1.728 1 98.25 268 PRO A N 1
ATOM 2156 C CA . PRO A 1 268 ? -4.508 -19.922 -0.486 1 98.25 268 PRO A CA 1
ATOM 2157 C C . PRO A 1 268 ? -3.17 -19.422 0.06 1 98.25 268 PRO A C 1
ATOM 2159 O O . PRO A 1 268 ? -2.633 -20.016 1.004 1 98.25 268 PRO A O 1
ATOM 2162 N N . GLU A 1 269 ? -2.695 -18.328 -0.411 1 94.38 269 GLU A N 1
ATOM 2163 C CA . GLU A 1 269 ? -1.309 -17.922 -0.198 1 94.38 269 GLU A CA 1
ATOM 2164 C C . GLU A 1 269 ? -1.195 -16.938 0.953 1 94.38 269 GLU A C 1
ATOM 2166 O O . GLU A 1 269 ? -1.476 -15.742 0.782 1 94.38 269 GLU A O 1
ATOM 2171 N N . PHE A 1 270 ? -0.83 -17.359 2.088 1 96.88 270 PHE A N 1
ATOM 2172 C CA . PHE A 1 270 ? -0.434 -16.531 3.223 1 96.88 270 PHE A CA 1
ATOM 2173 C C . PHE A 1 270 ? 1.059 -16.656 3.498 1 96.88 270 PHE A C 1
ATOM 2175 O O . PHE A 1 270 ? 1.644 -17.719 3.266 1 96.88 270 PHE A O 1
ATOM 2182 N N . GLY A 1 271 ? 1.631 -15.602 3.881 1 96.69 271 GLY A N 1
ATOM 2183 C CA . GLY A 1 271 ? 3.057 -15.617 4.168 1 96.69 271 GLY A CA 1
ATOM 2184 C C . GLY A 1 271 ? 3.371 -15.5 5.645 1 96.69 271 GLY A C 1
ATOM 2185 O O . GLY A 1 271 ? 2.559 -14.984 6.418 1 96.69 271 GLY A O 1
ATOM 2186 N N . PRO A 1 272 ? 4.516 -16.047 6.043 1 97.25 272 PRO A N 1
ATOM 2187 C CA . PRO A 1 272 ? 5 -15.852 7.41 1 97.25 272 PRO A CA 1
ATOM 2188 C C . PRO A 1 272 ? 5.422 -14.406 7.691 1 97.25 272 PRO A C 1
ATOM 2190 O O . PRO A 1 272 ? 5.301 -13.547 6.82 1 97.25 272 PRO A O 1
ATOM 2193 N N . PRO A 1 273 ? 5.871 -14.102 8.953 1 95.88 273 PRO A N 1
ATOM 2194 C CA . PRO A 1 273 ? 6.469 -12.773 9.148 1 95.88 273 PRO A CA 1
ATOM 2195 C C . PRO A 1 273 ? 7.539 -12.453 8.109 1 95.88 273 PRO A C 1
ATOM 2197 O O . PRO A 1 273 ? 8.352 -13.32 7.762 1 95.88 273 PRO A O 1
ATOM 2200 N N . PRO A 1 274 ? 7.48 -11.32 7.516 1 95.19 274 PRO A N 1
ATOM 2201 C CA . PRO A 1 274 ? 6.789 -10.133 8.031 1 95.19 274 PRO A CA 1
ATOM 2202 C C . PRO A 1 274 ? 5.414 -9.93 7.398 1 95.19 274 PRO A C 1
ATOM 2204 O O . PRO A 1 274 ? 4.719 -8.961 7.719 1 95.19 274 PRO A O 1
ATOM 2207 N N . TYR A 1 275 ? 4.949 -10.812 6.531 1 96.94 275 TYR A N 1
ATOM 2208 C CA . TYR A 1 275 ? 3.588 -10.719 6.02 1 96.94 275 TYR A CA 1
ATOM 2209 C C . TYR A 1 275 ? 2.57 -10.906 7.141 1 96.94 275 TYR A C 1
ATOM 2211 O O . TYR A 1 275 ? 1.555 -10.211 7.188 1 96.94 275 TYR A O 1
ATOM 2219 N N . MET A 1 276 ? 2.836 -11.875 8 1 97.56 276 MET A N 1
ATOM 2220 C CA . MET A 1 276 ? 2.096 -12 9.258 1 97.56 276 MET A CA 1
ATOM 2221 C C . MET A 1 276 ? 2.568 -10.969 10.273 1 97.56 276 MET A C 1
ATOM 2223 O O . MET A 1 276 ? 3.758 -10.891 10.578 1 97.56 276 MET A O 1
ATOM 2227 N N . PRO A 1 277 ? 1.631 -10.133 10.719 1 96.81 277 PRO A N 1
ATOM 2228 C CA . PRO A 1 277 ? 2.039 -9.164 11.734 1 96.81 277 PRO A CA 1
ATOM 2229 C C . PRO A 1 277 ? 2.637 -9.82 12.977 1 96.81 277 PRO A C 1
ATOM 2231 O O . PRO A 1 277 ? 2.227 -10.922 13.352 1 96.81 277 PRO A O 1
ATOM 2234 N N . VAL A 1 278 ? 3.621 -9.156 13.57 1 97.69 278 VAL A N 1
ATOM 2235 C CA . VAL A 1 278 ? 4.328 -9.672 14.742 1 97.69 278 VAL A CA 1
ATOM 2236 C C . VAL A 1 278 ? 4.328 -8.617 15.852 1 97.69 278 VAL A C 1
ATOM 2238 O O . VAL A 1 278 ? 4.141 -7.426 15.578 1 97.69 278 VAL A O 1
ATOM 2241 N N . LYS A 1 279 ? 4.512 -9.031 17.078 1 97.81 279 LYS A N 1
ATOM 2242 C CA . LYS A 1 279 ? 4.824 -8.117 18.172 1 97.81 279 LYS A CA 1
ATOM 2243 C C . LYS A 1 279 ? 6.23 -7.543 18.031 1 97.81 279 LYS A C 1
ATOM 2245 O O . LYS A 1 279 ? 7.18 -8.281 17.75 1 97.81 279 LYS A O 1
ATOM 2250 N N . PRO A 1 280 ? 6.309 -6.219 18.188 1 97.94 280 PRO A N 1
ATOM 2251 C CA . PRO A 1 280 ? 7.664 -5.66 18.094 1 97.94 280 PRO A CA 1
ATOM 2252 C C . PRO A 1 280 ? 8.609 -6.246 19.156 1 97.94 280 PRO A C 1
ATOM 2254 O O . PRO A 1 280 ? 8.156 -6.703 20.203 1 97.94 280 PRO A O 1
ATOM 2257 N N . HIS A 1 281 ? 9.945 -6.273 18.953 1 97.75 281 HIS A N 1
ATOM 2258 C CA . HIS A 1 281 ? 11.016 -6.758 19.812 1 97.75 281 HIS A CA 1
ATOM 2259 C C . HIS A 1 281 ? 11.039 -8.281 19.859 1 97.75 281 HIS A C 1
ATOM 2261 O O . HIS A 1 281 ? 11.992 -8.906 19.391 1 97.75 281 HIS A O 1
ATOM 2267 N N . SER A 1 282 ? 9.914 -8.961 20.234 1 97.38 282 SER A N 1
ATOM 2268 C CA . SER A 1 282 ? 9.891 -10.414 20.328 1 97.38 282 SER A CA 1
ATOM 2269 C C . SER A 1 282 ? 9.727 -11.062 18.953 1 97.38 282 SER A C 1
ATOM 2271 O O . SER A 1 282 ? 10.117 -12.211 18.766 1 97.38 282 SER A O 1
ATOM 2273 N N . GLN A 1 283 ? 9.055 -10.398 18.047 1 96.69 283 GLN A N 1
ATOM 2274 C CA . GLN A 1 283 ? 8.797 -10.859 16.688 1 96.69 283 GLN A CA 1
ATOM 2275 C C . GLN A 1 283 ? 7.859 -12.062 16.672 1 96.69 283 GLN A C 1
ATOM 2277 O O . GLN A 1 283 ? 7.871 -12.859 15.734 1 96.69 283 GLN A O 1
ATOM 2282 N N . GLU A 1 284 ? 7.066 -12.141 17.734 1 97.44 284 GLU A N 1
ATOM 2283 C CA . GLU A 1 284 ? 6.074 -13.211 17.812 1 97.44 284 GLU A CA 1
ATOM 2284 C C . GLU A 1 284 ? 4.867 -12.922 16.938 1 97.44 284 GLU A C 1
ATOM 2286 O O . GLU A 1 284 ? 4.266 -11.852 17.031 1 97.44 284 GLU A O 1
ATOM 2291 N N . PRO A 1 285 ? 4.531 -13.898 16.031 1 97.88 285 PRO A N 1
ATOM 2292 C CA . PRO A 1 285 ? 3.344 -13.672 15.203 1 97.88 285 PRO A CA 1
ATOM 2293 C C . PRO A 1 285 ? 2.072 -13.484 16.031 1 97.88 285 PRO A C 1
ATOM 2295 O O . PRO A 1 285 ? 1.916 -14.117 17.078 1 97.88 285 PRO A O 1
ATOM 2298 N N . VAL A 1 286 ? 1.144 -12.68 15.5 1 98.06 286 VAL A N 1
ATOM 2299 C CA . VAL A 1 286 ? -0.055 -12.352 16.266 1 98.06 286 VAL A CA 1
ATOM 2300 C C . VAL A 1 286 ? -1.128 -13.414 16.016 1 98.06 286 VAL A C 1
ATOM 2302 O O . VAL A 1 286 ? -2.168 -13.414 16.688 1 98.06 286 VAL A O 1
ATOM 2305 N N . ALA A 1 287 ? -0.916 -14.281 15.008 1 98.06 287 ALA A N 1
ATOM 2306 C CA . ALA A 1 287 ? -1.89 -15.305 14.648 1 98.06 287 ALA A CA 1
ATOM 2307 C C . ALA A 1 287 ? -1.204 -16.516 14.023 1 98.06 287 ALA A C 1
ATOM 2309 O O . ALA A 1 287 ? 0.017 -16.531 13.844 1 98.06 287 ALA A O 1
ATOM 2310 N N . SER A 1 288 ? -1.975 -17.578 13.828 1 97.81 288 SER A N 1
ATOM 2311 C CA . SER A 1 288 ? -1.477 -18.828 13.258 1 97.81 288 SER A CA 1
ATOM 2312 C C . SER A 1 288 ? -1.511 -18.797 11.734 1 97.81 288 SER A C 1
ATOM 2314 O O . SER A 1 288 ? -2.584 -18.719 11.133 1 97.81 288 SER A O 1
ATOM 2316 N N . LEU A 1 289 ? -0.32 -18.906 11.164 1 98 289 LEU A N 1
ATOM 2317 C CA . LEU A 1 289 ? -0.231 -18.938 9.703 1 98 289 LEU A CA 1
ATOM 2318 C C . LEU A 1 289 ? -0.963 -20.156 9.148 1 98 289 LEU A C 1
ATOM 2320 O O . LEU A 1 289 ? -1.788 -20.031 8.242 1 98 289 LEU A O 1
ATOM 2324 N N . PRO A 1 290 ? -0.768 -21.375 9.695 1 97.38 290 PRO A N 1
ATOM 2325 C CA . PRO A 1 290 ? -1.467 -22.547 9.164 1 97.38 290 PRO A CA 1
ATOM 2326 C C . PRO A 1 290 ? -2.986 -22.422 9.266 1 97.38 290 PRO A C 1
ATOM 2328 O O . PRO A 1 290 ? -3.707 -22.891 8.383 1 97.38 290 PRO A O 1
ATOM 2331 N N . ASP A 1 291 ? -3.457 -21.781 10.305 1 98.12 291 ASP A N 1
ATOM 2332 C CA . ASP A 1 291 ? -4.898 -21.609 10.461 1 98.12 291 ASP A CA 1
ATOM 2333 C C . ASP A 1 291 ? -5.461 -20.672 9.383 1 98.12 291 ASP A C 1
ATOM 2335 O O . ASP A 1 291 ? -6.539 -20.922 8.836 1 98.12 291 ASP A O 1
ATOM 2339 N N . ALA A 1 292 ? -4.734 -19.609 9.117 1 98.44 292 ALA A N 1
ATOM 2340 C CA . ALA A 1 292 ? -5.168 -18.688 8.07 1 98.44 292 ALA A CA 1
ATOM 2341 C C . ALA A 1 292 ? -5.227 -19.375 6.715 1 98.44 292 ALA A C 1
ATOM 2343 O O . ALA A 1 292 ? -6.195 -19.203 5.969 1 98.44 292 ALA A O 1
ATOM 2344 N N . VAL A 1 293 ? -4.207 -20.172 6.406 1 98.38 293 VAL A N 1
ATOM 2345 C CA . VAL A 1 293 ? -4.141 -20.906 5.152 1 98.38 293 VAL A CA 1
ATOM 2346 C C . VAL A 1 293 ? -5.305 -21.906 5.07 1 98.38 293 VAL A C 1
ATOM 2348 O O . VAL A 1 293 ? -6 -21.969 4.055 1 98.38 293 VAL A O 1
ATOM 2351 N N . SER A 1 294 ? -5.496 -22.625 6.168 1 98.06 294 SER A N 1
ATOM 2352 C CA . SER A 1 294 ? -6.555 -23.625 6.207 1 98.06 294 SER A CA 1
ATOM 2353 C C . SER A 1 294 ? -7.93 -23 6.02 1 98.06 294 SER A C 1
ATOM 2355 O O . SER A 1 294 ? -8.773 -23.516 5.289 1 98.06 294 SER A O 1
ATOM 2357 N N . TYR A 1 295 ? -8.156 -21.906 6.684 1 98.62 295 TYR A N 1
ATOM 2358 C CA . TYR A 1 295 ? -9.43 -21.203 6.547 1 98.62 295 TYR A CA 1
ATOM 2359 C C . TYR A 1 295 ? -9.664 -20.766 5.102 1 98.62 295 TYR A C 1
ATOM 2361 O O . TYR A 1 295 ? -10.75 -20.953 4.562 1 98.62 295 TYR A O 1
ATOM 2369 N N . THR A 1 296 ? -8.664 -20.172 4.496 1 98.81 296 THR A N 1
ATOM 2370 C CA . THR A 1 296 ? -8.773 -19.672 3.133 1 98.81 296 THR A CA 1
ATOM 2371 C C . THR A 1 296 ? -8.984 -20.828 2.15 1 98.81 296 THR A C 1
ATOM 2373 O O . THR A 1 296 ? -9.773 -20.719 1.211 1 98.81 296 THR A O 1
ATOM 2376 N N . LYS A 1 297 ? -8.258 -21.953 2.385 1 98.75 297 LYS A N 1
ATOM 2377 C CA . LYS A 1 297 ? -8.469 -23.141 1.568 1 98.75 297 LYS A CA 1
ATOM 2378 C C . LYS A 1 297 ? -9.93 -23.578 1.605 1 98.75 297 LYS A C 1
ATOM 2380 O O . LYS A 1 297 ? -10.539 -23.812 0.56 1 98.75 297 LYS A O 1
ATOM 2385 N N . LYS A 1 298 ? -10.445 -23.672 2.789 1 98.56 298 LYS A N 1
ATOM 2386 C CA . LYS A 1 298 ? -11.836 -24.094 2.959 1 98.56 298 LYS A CA 1
ATOM 2387 C C . LYS A 1 298 ? -12.789 -23.109 2.273 1 98.56 298 LYS A C 1
ATOM 2389 O O . LYS A 1 298 ? -13.766 -23.531 1.645 1 98.56 298 LYS A O 1
ATOM 2394 N N . ALA A 1 299 ? -12.484 -21.859 2.42 1 98.62 299 ALA A N 1
ATOM 2395 C CA . ALA A 1 299 ? -13.32 -20.828 1.785 1 98.62 299 ALA A CA 1
ATOM 2396 C C . ALA A 1 299 ? -13.344 -21.016 0.27 1 98.62 299 ALA A C 1
ATOM 2398 O O . ALA A 1 299 ? -14.398 -20.875 -0.358 1 98.62 299 ALA A O 1
ATOM 2399 N N . LEU A 1 300 ? -12.211 -21.281 -0.333 1 98.56 300 LEU A N 1
ATOM 2400 C CA . LEU A 1 300 ? -12.117 -21.5 -1.773 1 98.56 300 LEU A CA 1
ATOM 2401 C C . LEU A 1 300 ? -12.938 -22.719 -2.197 1 98.56 300 LEU A C 1
ATOM 2403 O O . LEU A 1 300 ? -13.656 -22.672 -3.197 1 98.56 300 LEU A O 1
ATOM 2407 N N . GLU A 1 301 ? -12.805 -23.797 -1.446 1 98.25 301 GLU A N 1
ATOM 2408 C CA . GLU A 1 301 ? -13.531 -25.031 -1.75 1 98.25 301 GLU A CA 1
ATOM 2409 C C . GLU A 1 301 ? -15.039 -24.812 -1.667 1 98.25 301 GLU A C 1
ATOM 2411 O O . GLU A 1 301 ? -15.789 -25.25 -2.541 1 98.25 301 GLU A O 1
ATOM 2416 N N . GLU A 1 302 ? -15.453 -24.109 -0.628 1 98.12 302 GLU A N 1
ATOM 2417 C CA . GLU A 1 302 ? -16.875 -23.812 -0.464 1 98.12 302 GLU A CA 1
ATOM 2418 C C . GLU A 1 302 ? -17.375 -22.906 -1.576 1 98.12 302 GLU A C 1
ATOM 2420 O O . GLU A 1 302 ? -18.484 -23.094 -2.094 1 98.12 302 GLU A O 1
ATOM 2425 N N . LEU A 1 303 ? -16.578 -21.938 -1.877 1 97.75 303 LEU A N 1
ATOM 2426 C CA . LEU A 1 303 ? -16.938 -21.016 -2.939 1 97.75 303 LEU A CA 1
ATOM 2427 C C . LEU A 1 303 ? -17.094 -21.734 -4.27 1 97.75 303 LEU A C 1
ATOM 2429 O O . LEU A 1 303 ? -18.062 -21.484 -5.004 1 97.75 303 LEU A O 1
ATOM 2433 N N . PHE A 1 304 ? -16.188 -22.609 -4.609 1 96.5 304 PHE A N 1
ATOM 2434 C CA . PHE A 1 304 ? -16.188 -23.312 -5.887 1 96.5 304 PHE A CA 1
ATOM 2435 C C . PHE A 1 304 ? -17.453 -24.141 -6.055 1 96.5 304 PHE A C 1
ATOM 2437 O O . PHE A 1 304 ? -18 -24.234 -7.16 1 96.5 304 PHE A O 1
ATOM 2444 N N . VAL A 1 305 ? -18 -24.688 -4.969 1 94.88 305 VAL A N 1
ATOM 2445 C CA . VAL A 1 305 ? -19.188 -25.531 -5.004 1 94.88 305 VAL A CA 1
ATOM 2446 C C . VAL A 1 305 ? -20.406 -24.688 -5.391 1 94.88 305 VAL A C 1
ATOM 2448 O O . VAL A 1 305 ? -21.391 -25.219 -5.898 1 94.88 305 VAL A O 1
ATOM 2451 N N . THR A 1 306 ? -20.297 -23.422 -5.164 1 93.38 306 THR A N 1
ATOM 2452 C CA . THR A 1 306 ? -21.438 -22.547 -5.418 1 93.38 306 THR A CA 1
ATOM 2453 C C . THR A 1 306 ? -21.422 -22.062 -6.867 1 93.38 306 THR A C 1
ATOM 2455 O O . THR A 1 306 ? -22.359 -21.406 -7.309 1 93.38 306 THR A O 1
ATOM 2458 N N . LEU A 1 307 ? -20.453 -22.391 -7.621 1 90.94 307 LEU A N 1
ATOM 2459 C CA . LEU A 1 307 ? -20.328 -21.875 -8.977 1 90.94 307 LEU A CA 1
ATOM 2460 C C . LEU A 1 307 ? -21.281 -22.594 -9.93 1 90.94 307 LEU A C 1
ATOM 2462 O O . LEU A 1 307 ? -21.562 -23.781 -9.734 1 90.94 307 LEU A O 1
ATOM 2466 N N . MET B 1 1 ? 19.531 40.125 14.398 1 38.47 1 MET B N 1
ATOM 2467 C CA . MET B 1 1 ? 19.891 38.812 14.898 1 38.47 1 MET B CA 1
ATOM 2468 C C . MET B 1 1 ? 19.25 37.688 14.07 1 38.47 1 MET B C 1
ATOM 2470 O O . MET B 1 1 ? 18.016 37.625 13.961 1 38.47 1 MET B O 1
ATOM 2474 N N . THR B 1 2 ? 19.828 37.188 13.039 1 49.09 2 THR B N 1
ATOM 2475 C CA . THR B 1 2 ? 19.312 36.312 11.992 1 49.09 2 THR B CA 1
ATOM 2476 C C . THR B 1 2 ? 18.578 35.125 12.602 1 49.09 2 THR B C 1
ATOM 2478 O O . THR B 1 2 ? 19.141 34.406 13.414 1 49.09 2 THR B O 1
ATOM 2481 N N . LYS B 1 3 ? 17.312 35.25 12.734 1 63.03 3 LYS B N 1
ATOM 2482 C CA . LYS B 1 3 ? 16.5 34.312 13.516 1 63.03 3 LYS B CA 1
ATOM 2483 C C . LYS B 1 3 ? 16.781 32.875 13.117 1 63.03 3 LYS B C 1
ATOM 2485 O O . LYS B 1 3 ? 16.828 32.562 11.93 1 63.03 3 LYS B O 1
ATOM 2490 N N . GLN B 1 4 ? 17.281 32.031 13.953 1 80.62 4 GLN B N 1
ATOM 2491 C CA . GLN B 1 4 ? 17.625 30.625 13.836 1 80.62 4 GLN B CA 1
ATOM 2492 C C . GLN B 1 4 ? 16.406 29.797 13.461 1 80.62 4 GLN B C 1
ATOM 2494 O O . GLN B 1 4 ? 15.281 30.109 13.867 1 80.62 4 GLN B O 1
ATOM 2499 N N . PRO B 1 5 ? 16.5 28.875 12.555 1 88.31 5 PRO B N 1
ATOM 2500 C CA . PRO B 1 5 ? 15.398 27.969 12.211 1 88.31 5 PRO B CA 1
ATOM 2501 C C . PRO B 1 5 ? 14.773 27.312 13.445 1 88.31 5 PRO B C 1
ATOM 2503 O O . PRO B 1 5 ? 15.453 27.125 14.461 1 88.31 5 PRO B O 1
ATOM 2506 N N . GLU B 1 6 ? 13.508 27.156 13.367 1 93.88 6 GLU B N 1
ATOM 2507 C CA . GLU B 1 6 ? 12.797 26.516 14.469 1 93.88 6 GLU B CA 1
ATOM 2508 C C . GLU B 1 6 ? 11.992 25.312 13.977 1 93.88 6 GLU B C 1
ATOM 2510 O O . GLU B 1 6 ? 11.375 25.375 12.906 1 93.88 6 GLU B O 1
ATOM 2515 N N . LEU B 1 7 ? 12.086 24.297 14.727 1 96.62 7 LEU B N 1
ATOM 2516 C CA . LEU B 1 7 ? 11.203 23.156 14.5 1 96.62 7 LEU B CA 1
ATOM 2517 C C . LEU B 1 7 ? 9.867 23.359 15.203 1 96.62 7 LEU B C 1
ATOM 2519 O O . LEU B 1 7 ? 9.82 23.594 16.406 1 96.62 7 LEU B O 1
ATOM 2523 N N . LYS B 1 8 ? 8.82 23.406 14.477 1 98.06 8 LYS B N 1
ATOM 2524 C CA . LYS B 1 8 ? 7.465 23.484 15.016 1 98.06 8 LYS B CA 1
ATOM 2525 C C . LYS B 1 8 ? 6.762 22.141 14.93 1 98.06 8 LYS B C 1
ATOM 2527 O O . LYS B 1 8 ? 6.406 21.672 13.844 1 98.06 8 LYS B O 1
ATOM 2532 N N . LEU B 1 9 ? 6.559 21.562 16.078 1 98.75 9 LEU B N 1
ATOM 2533 C CA . LEU B 1 9 ? 5.934 20.25 16.156 1 98.75 9 LEU B CA 1
ATOM 2534 C C . LEU B 1 9 ? 4.414 20.375 16.266 1 98.75 9 LEU B C 1
ATOM 2536 O O . LEU B 1 9 ? 3.908 21.188 17.031 1 98.75 9 LEU B O 1
ATOM 2540 N N . ILE B 1 10 ? 3.707 19.625 15.469 1 98.81 10 ILE B N 1
ATOM 2541 C CA . ILE B 1 10 ? 2.248 19.578 15.445 1 98.81 10 ILE B CA 1
ATOM 2542 C C . ILE B 1 10 ? 1.764 18.234 15.977 1 98.81 10 ILE B C 1
ATOM 2544 O O . ILE B 1 10 ? 2.258 17.172 15.562 1 98.81 10 ILE B O 1
ATOM 2548 N N . LYS B 1 11 ? 0.858 18.203 16.875 1 98.56 11 LYS B N 1
ATOM 2549 C CA . LYS B 1 11 ? 0.303 16.953 17.391 1 98.56 11 LYS B CA 1
ATOM 2550 C C . LYS B 1 11 ? -1.044 16.641 16.75 1 98.56 11 LYS B C 1
ATOM 2552 O O . LYS B 1 11 ? -1.938 17.484 16.719 1 98.56 11 LYS B O 1
ATOM 2557 N N . THR B 1 12 ? -1.166 15.477 16.188 1 97.62 12 THR B N 1
ATOM 2558 C CA . THR B 1 12 ? -2.479 15.016 15.758 1 97.62 12 THR B CA 1
ATOM 2559 C C . THR B 1 12 ? -3.312 14.547 16.953 1 97.62 12 THR B C 1
ATOM 2561 O O . THR B 1 12 ? -2.779 13.969 17.906 1 97.62 12 THR B O 1
ATOM 2564 N N . LEU B 1 13 ? -4.578 14.703 16.875 1 96.06 13 LEU B N 1
ATOM 2565 C CA . LEU B 1 13 ? -5.449 14.219 17.938 1 96.06 13 LEU B CA 1
ATOM 2566 C C . LEU B 1 13 ? -5.949 12.812 17.641 1 96.06 13 LEU B C 1
ATOM 2568 O O . LEU B 1 13 ? -6.664 12.219 18.438 1 96.06 13 LEU B O 1
ATOM 2572 N N . TRP B 1 14 ? -5.547 12.312 16.547 1 93.5 14 TRP B N 1
ATOM 2573 C CA . TRP B 1 14 ? -5.902 10.953 16.156 1 93.5 14 TRP B CA 1
ATOM 2574 C C . TRP B 1 14 ? -5.348 9.938 17.156 1 93.5 14 TRP B C 1
ATOM 2576 O O . TRP B 1 14 ? -4.133 9.828 17.328 1 93.5 14 TRP B O 1
ATOM 2586 N N . GLY B 1 15 ? -6.164 9.273 17.844 1 93.56 15 GLY B N 1
ATOM 2587 C CA . GLY B 1 15 ? -5.719 8.281 18.812 1 93.56 15 GLY B CA 1
ATOM 2588 C C . GLY B 1 15 ? -5.676 8.812 20.234 1 93.56 15 GLY B C 1
ATOM 2589 O O . GLY B 1 15 ? -5.246 8.109 21.156 1 93.56 15 GLY B O 1
ATOM 2590 N N . ILE B 1 16 ? -6.051 10.031 20.391 1 94.69 16 ILE B N 1
ATOM 2591 C CA . ILE B 1 16 ? -6.164 10.594 21.719 1 94.69 16 ILE B CA 1
ATOM 2592 C C . ILE B 1 16 ? -7.594 10.438 22.234 1 94.69 16 ILE B C 1
ATOM 2594 O O . ILE B 1 16 ? -8.531 10.992 21.656 1 94.69 16 ILE B O 1
ATOM 2598 N N . ASP B 1 17 ? -7.812 9.734 23.328 1 91.62 17 ASP B N 1
ATOM 2599 C CA . ASP B 1 17 ? -9.133 9.359 23.828 1 91.62 17 ASP B CA 1
ATOM 2600 C C . ASP B 1 17 ? -9.766 10.508 24.609 1 91.62 17 ASP B C 1
ATOM 2602 O O . ASP B 1 17 ? -10.992 10.609 24.688 1 91.62 17 ASP B O 1
ATOM 2606 N N . ASP B 1 18 ? -8.93 11.336 25.188 1 94.56 18 ASP B N 1
ATOM 2607 C CA . ASP B 1 18 ? -9.469 12.469 25.953 1 94.56 18 ASP B CA 1
ATOM 2608 C C . ASP B 1 18 ? -10.273 13.398 25.047 1 94.56 18 ASP B C 1
ATOM 2610 O O . ASP B 1 18 ? -9.867 13.68 23.906 1 94.56 18 ASP B O 1
ATOM 2614 N N . PRO B 1 19 ? -11.406 13.828 25.531 1 95.25 19 PRO B N 1
ATOM 2615 C CA . PRO B 1 19 ? -12.164 14.789 24.734 1 95.25 19 PRO B CA 1
ATOM 2616 C C . PRO B 1 19 ? -11.445 16.125 24.562 1 95.25 19 PRO B C 1
ATOM 2618 O O . PRO B 1 19 ? -10.688 16.531 25.453 1 95.25 19 PRO B O 1
ATOM 2621 N N . LEU B 1 20 ? -11.703 16.734 23.469 1 97 20 LEU B N 1
ATOM 2622 C CA . LEU B 1 20 ? -11.164 18.062 23.234 1 97 20 LEU B CA 1
ATOM 2623 C C . LEU B 1 20 ? -11.523 19 24.375 1 97 20 LEU B C 1
ATOM 2625 O O . LEU B 1 20 ? -12.68 19.078 24.781 1 97 20 LEU B O 1
ATOM 2629 N N . SER B 1 21 ? -10.516 19.656 24.953 1 97.62 21 SER B N 1
ATOM 2630 C CA . SER B 1 21 ? -10.688 20.594 26.062 1 97.62 21 SER B CA 1
ATOM 2631 C C . SER B 1 21 ? -9.477 21.516 26.188 1 97.62 21 SER B C 1
ATOM 2633 O O . SER B 1 21 ? -8.391 21.203 25.688 1 97.62 21 SER B O 1
ATOM 2635 N N . PRO B 1 22 ? -9.727 22.656 26.828 1 98.12 22 PRO B N 1
ATOM 2636 C CA . PRO B 1 22 ? -8.57 23.516 27.125 1 98.12 22 PRO B CA 1
ATOM 2637 C C . PRO B 1 22 ? -7.48 22.781 27.906 1 98.12 22 PRO B C 1
ATOM 2639 O O . PRO B 1 22 ? -6.293 22.984 27.641 1 98.12 22 PRO B O 1
ATOM 2642 N N . GLU B 1 23 ? -7.867 21.953 28.812 1 98.06 23 GLU B N 1
ATOM 2643 C CA . GLU B 1 23 ? -6.906 21.203 29.625 1 98.06 23 GLU B CA 1
ATOM 2644 C C . GLU B 1 23 ? -6.066 20.266 28.766 1 98.06 23 GLU B C 1
ATOM 2646 O O . GLU B 1 23 ? -4.852 20.172 28.953 1 98.06 23 GLU B O 1
ATOM 2651 N N . LEU B 1 24 ? -6.727 19.562 27.859 1 98.44 24 LEU B N 1
ATOM 2652 C CA . LEU B 1 24 ? -6.004 18.672 26.953 1 98.44 24 LEU B CA 1
ATOM 2653 C C . LEU B 1 24 ? -4.98 19.438 26.125 1 98.44 24 LEU B C 1
ATOM 2655 O O . LEU B 1 24 ? -3.818 19.047 26.047 1 98.44 24 LEU B O 1
ATOM 2659 N N . LEU B 1 25 ? -5.387 20.578 25.547 1 98.75 25 LEU B N 1
ATOM 2660 C CA . LEU B 1 25 ? -4.488 21.312 24.672 1 98.75 25 LEU B CA 1
ATOM 2661 C C . LEU B 1 25 ? -3.367 21.969 25.469 1 98.75 25 LEU B C 1
ATOM 2663 O O . LEU B 1 25 ? -2.242 22.094 24.984 1 98.75 25 LEU B O 1
ATOM 2667 N N . LYS B 1 26 ? -3.656 22.422 26.719 1 98.56 26 LYS B N 1
ATOM 2668 C CA . LYS B 1 26 ? -2.594 22.922 27.578 1 98.56 26 LYS B CA 1
ATOM 2669 C C . LYS B 1 26 ? -1.544 21.859 27.844 1 98.56 26 LYS B C 1
ATOM 2671 O O . LYS B 1 26 ? -0.344 22.141 27.844 1 98.56 26 LYS B O 1
ATOM 2676 N N . SER B 1 27 ? -2.025 20.672 28.094 1 98.25 27 SER B N 1
ATOM 2677 C CA . SER B 1 27 ? -1.098 19.562 28.312 1 98.25 27 SER B CA 1
ATOM 2678 C C . SER B 1 27 ? -0.247 19.297 27.078 1 98.25 27 SER B C 1
ATOM 2680 O O . SER B 1 27 ? 0.934 18.969 27.188 1 98.25 27 SER B O 1
ATOM 2682 N N . ILE B 1 28 ? -0.825 19.406 25.922 1 98.56 28 ILE B N 1
ATOM 2683 C CA . ILE B 1 28 ? -0.119 19.219 24.656 1 98.56 28 ILE B CA 1
ATOM 2684 C C . ILE B 1 28 ? 0.931 20.312 24.484 1 98.56 28 ILE B C 1
ATOM 2686 O O . ILE B 1 28 ? 2.059 20.047 24.078 1 98.56 28 ILE B O 1
ATOM 2690 N N . LYS B 1 29 ? 0.581 21.531 24.828 1 98.62 29 LYS B N 1
ATOM 2691 C CA . LYS B 1 29 ? 1.536 22.641 24.812 1 98.62 29 LYS B CA 1
ATOM 2692 C C . LYS B 1 29 ? 2.709 22.359 25.75 1 98.62 29 LYS B C 1
ATOM 2694 O O . LYS B 1 29 ? 3.865 22.594 25.391 1 98.62 29 LYS B O 1
ATOM 2699 N N . GLU B 1 30 ? 2.408 21.875 26.891 1 98.31 30 GLU B N 1
ATOM 2700 C CA . GLU B 1 30 ? 3.422 21.594 27.891 1 98.31 30 GLU B CA 1
ATOM 2701 C C . GLU B 1 30 ? 4.355 20.484 27.438 1 98.31 30 GLU B C 1
ATOM 2703 O O . GLU B 1 30 ? 5.52 20.422 27.844 1 98.31 30 GLU B O 1
ATOM 2708 N N . GLU B 1 31 ? 3.852 19.578 26.578 1 97.88 31 GLU B N 1
ATOM 2709 C CA . GLU B 1 31 ? 4.66 18.5 26.016 1 97.88 31 GLU B CA 1
ATOM 2710 C C . GLU B 1 31 ? 5.66 19.031 25 1 97.88 31 GLU B C 1
ATOM 2712 O O . GLU B 1 31 ? 6.574 18.312 24.578 1 97.88 31 GLU B O 1
ATOM 2717 N N . GLY B 1 32 ? 5.453 20.234 24.516 1 98.06 32 GLY B N 1
ATOM 2718 C CA . GLY B 1 32 ? 6.418 20.844 23.625 1 98.06 32 GLY B CA 1
ATOM 2719 C C . GLY B 1 32 ? 5.895 21.016 22.203 1 98.06 32 GLY B C 1
ATOM 2720 O O . GLY B 1 32 ? 6.652 21.328 21.281 1 98.06 32 GLY B O 1
ATOM 2721 N N . TYR B 1 33 ? 4.613 20.859 22.016 1 98.69 33 TYR B N 1
ATOM 2722 C CA . TYR B 1 33 ? 4.031 21.031 20.688 1 98.69 33 TYR B CA 1
ATOM 2723 C C . TYR B 1 33 ? 3.646 22.484 20.422 1 98.69 33 TYR B C 1
ATOM 2725 O O . TYR B 1 33 ? 3.447 23.25 21.359 1 98.69 33 TYR B O 1
ATOM 2733 N N . HIS B 1 34 ? 3.582 22.828 19.156 1 98.69 34 HIS B N 1
ATOM 2734 C CA . HIS B 1 34 ? 3.332 24.203 18.734 1 98.69 34 HIS B CA 1
ATOM 2735 C C . HIS B 1 34 ? 1.952 24.344 18.109 1 98.69 34 HIS B C 1
ATOM 2737 O O . HIS B 1 34 ? 1.502 25.453 17.828 1 98.69 34 HIS B O 1
ATOM 2743 N N . GLY B 1 35 ? 1.268 23.297 17.906 1 98.75 35 GLY B N 1
ATOM 2744 C CA . GLY B 1 35 ? -0.065 23.25 17.312 1 98.75 35 GLY B CA 1
ATOM 2745 C C . GLY B 1 35 ? -0.678 21.859 17.344 1 98.75 35 GLY B C 1
ATOM 2746 O O . GLY B 1 35 ? -0.022 20.891 17.75 1 98.75 35 GLY B O 1
ATOM 2747 N N . ILE B 1 36 ? -1.944 21.766 16.969 1 98.81 36 ILE B N 1
ATOM 2748 C CA . ILE B 1 36 ? -2.627 20.484 16.812 1 98.81 36 ILE B CA 1
ATOM 2749 C C . ILE B 1 36 ? -3.188 20.375 15.398 1 98.81 36 ILE B C 1
ATOM 2751 O O . ILE B 1 36 ? -3.426 21.391 14.734 1 98.81 36 ILE B O 1
ATOM 2755 N N . GLU B 1 37 ? -3.291 19.234 14.922 1 98.69 37 GLU B N 1
ATOM 2756 C CA . GLU B 1 37 ? -3.963 18.953 13.656 1 98.69 37 GLU B CA 1
ATOM 2757 C C . GLU B 1 37 ? -5.293 18.25 13.891 1 98.69 37 GLU B C 1
ATOM 2759 O O . GLU B 1 37 ? -5.355 17.266 14.633 1 98.69 37 GLU B O 1
ATOM 2764 N N . VAL B 1 38 ? -6.344 18.766 13.273 1 98.12 38 VAL B N 1
ATOM 2765 C CA . VAL B 1 38 ? -7.684 18.234 13.508 1 98.12 38 VAL B CA 1
ATOM 2766 C C . VAL B 1 38 ? -8.398 18.031 12.18 1 98.12 38 VAL B C 1
ATOM 2768 O O . VAL B 1 38 ? -8.086 18.688 11.188 1 98.12 38 VAL B O 1
ATOM 2771 N N . ILE B 1 39 ? -9.375 17.109 12.164 1 97.69 39 ILE B N 1
ATOM 2772 C CA . ILE B 1 39 ? -10.211 16.875 10.984 1 97.69 39 ILE B CA 1
ATOM 2773 C C . ILE B 1 39 ? -11.461 17.75 11.062 1 97.69 39 ILE B C 1
ATOM 2775 O O . ILE B 1 39 ? -11.711 18.406 12.078 1 97.69 39 ILE B O 1
ATOM 2779 N N . ARG B 1 40 ? -12.211 17.719 10.102 1 98.25 40 ARG B N 1
ATOM 2780 C CA . ARG B 1 40 ? -13.352 18.609 9.922 1 98.25 40 ARG B CA 1
ATOM 2781 C C . ARG B 1 40 ? -14.344 18.469 11.078 1 98.25 40 ARG B C 1
ATOM 2783 O O . ARG B 1 40 ? -14.953 19.453 11.492 1 98.25 40 ARG B O 1
ATOM 2790 N N . LEU B 1 41 ? -14.484 17.297 11.625 1 96.81 41 LEU B N 1
ATOM 2791 C CA . LEU B 1 41 ? -15.461 17.062 12.68 1 96.81 41 LEU B CA 1
ATOM 2792 C C . LEU B 1 41 ? -15.148 17.922 13.906 1 96.81 41 LEU B C 1
ATOM 2794 O O . LEU B 1 41 ? -16.062 18.297 14.648 1 96.81 41 LEU B O 1
ATOM 2798 N N . ALA B 1 42 ? -13.844 18.25 14.078 1 96.94 42 ALA B N 1
ATOM 2799 C CA . ALA B 1 42 ? -13.445 19.031 15.25 1 96.94 42 ALA B CA 1
ATOM 2800 C C . ALA B 1 42 ? -14.094 20.406 15.242 1 96.94 42 ALA B C 1
ATOM 2802 O O . ALA B 1 42 ? -14.516 20.906 16.281 1 96.94 42 ALA B O 1
ATOM 2803 N N . TRP B 1 43 ? -14.234 21.062 14.094 1 97 43 TRP B N 1
ATOM 2804 C CA . TRP B 1 43 ? -14.766 22.422 14.094 1 97 43 TRP B CA 1
ATOM 2805 C C . TRP B 1 43 ? -16.234 22.422 13.664 1 97 43 TRP B C 1
ATOM 2807 O O . TRP B 1 43 ? -16.922 23.438 13.82 1 97 43 TRP B O 1
ATOM 2817 N N . THR B 1 44 ? -16.734 21.281 13.141 1 96.44 44 THR B N 1
ATOM 2818 C CA . THR B 1 44 ? -18.156 21.266 12.789 1 96.44 44 THR B CA 1
ATOM 2819 C C . THR B 1 44 ? -19 20.844 13.992 1 96.44 44 THR B C 1
ATOM 2821 O O . THR B 1 44 ? -20.156 21.219 14.109 1 96.44 44 THR B O 1
ATOM 2824 N N . PHE B 1 45 ? -18.438 20.031 14.875 1 95.75 45 PHE B N 1
ATOM 2825 C CA . PHE B 1 45 ? -19.172 19.578 16.047 1 95.75 45 PHE B CA 1
ATOM 2826 C C . PHE B 1 45 ? -19.266 20.672 17.094 1 95.75 45 PHE B C 1
ATOM 2828 O O . PHE B 1 45 ? -20.344 20.953 17.625 1 95.75 45 PHE B O 1
ATOM 2835 N N . ASP B 1 46 ? -18.094 21.328 17.469 1 97 46 ASP B N 1
ATOM 2836 C CA . ASP B 1 46 ? -18.062 22.391 18.469 1 97 46 ASP B CA 1
ATOM 2837 C C . ASP B 1 46 ? -16.922 23.375 18.188 1 97 46 ASP B C 1
ATOM 2839 O O . ASP B 1 46 ? -15.867 23.312 18.828 1 97 46 ASP B O 1
ATOM 2843 N N . LYS B 1 47 ? -17.203 24.312 17.344 1 97.69 47 LYS B N 1
ATOM 2844 C CA . LYS B 1 47 ? -16.203 25.297 16.922 1 97.69 47 LYS B CA 1
ATOM 2845 C C . LYS B 1 47 ? -15.742 26.172 18.078 1 97.69 47 LYS B C 1
ATOM 2847 O O . LYS B 1 47 ? -14.555 26.453 18.234 1 97.69 47 LYS B O 1
ATOM 2852 N N . ASP B 1 48 ? -16.688 26.562 18.875 1 98.06 48 ASP B N 1
ATOM 2853 C CA . ASP B 1 48 ? -16.391 27.453 19.984 1 98.06 48 ASP B CA 1
ATOM 2854 C C . ASP B 1 48 ? -15.43 26.797 20.984 1 98.06 48 ASP B C 1
ATOM 2856 O O . ASP B 1 48 ? -14.477 27.422 21.438 1 98.06 48 ASP B O 1
ATOM 2860 N N . LEU B 1 49 ? -15.719 25.578 21.297 1 98.5 49 LEU B N 1
ATOM 2861 C CA . LEU B 1 49 ? -14.852 24.859 22.219 1 98.5 49 LEU B CA 1
ATOM 2862 C C . LEU B 1 49 ? -13.453 24.688 21.625 1 98.5 49 LEU B C 1
ATOM 2864 O O . LEU B 1 49 ? -12.461 24.844 22.344 1 98.5 49 LEU B O 1
ATOM 2868 N N . LEU B 1 50 ? -13.367 24.344 20.375 1 98.75 50 LEU B N 1
ATOM 2869 C CA . LEU B 1 50 ? -12.078 24.203 19.688 1 98.75 50 LEU B CA 1
ATOM 2870 C C . LEU B 1 50 ? -11.281 25.5 19.766 1 98.75 50 LEU B C 1
ATOM 2872 O O . LEU B 1 50 ? -10.125 25.5 20.203 1 98.75 50 LEU B O 1
ATOM 2876 N N . VAL B 1 51 ? -11.883 26.609 19.422 1 98.75 51 VAL B N 1
ATOM 2877 C CA . VAL B 1 51 ? -11.219 27.906 19.375 1 98.75 51 VAL B CA 1
ATOM 2878 C C . VAL B 1 51 ? -10.797 28.328 20.781 1 98.75 51 VAL B C 1
ATOM 2880 O O . VAL B 1 51 ? -9.672 28.781 20.984 1 98.75 51 VAL B O 1
ATOM 2883 N N . LYS B 1 52 ? -11.711 28.156 21.719 1 98.75 52 LYS B N 1
ATOM 2884 C CA . LYS B 1 52 ? -11.391 28.484 23.109 1 98.75 52 LYS B CA 1
ATOM 2885 C C . LYS B 1 52 ? -10.172 27.688 23.578 1 98.75 52 LYS B C 1
ATOM 2887 O O . LYS B 1 52 ? -9.258 28.25 24.188 1 98.75 52 LYS B O 1
ATOM 2892 N N . SER B 1 53 ? -10.164 26.375 23.328 1 98.81 53 SER B N 1
ATOM 2893 C CA . SER B 1 53 ? -9.07 25.5 23.75 1 98.81 53 SER B CA 1
ATOM 2894 C C . SER B 1 53 ? -7.754 25.906 23.109 1 98.81 53 SER B C 1
ATOM 2896 O O . SER B 1 53 ? -6.715 25.938 23.766 1 98.81 53 SER B O 1
ATOM 2898 N N . LEU B 1 54 ? -7.828 26.219 21.828 1 98.88 54 LEU B N 1
ATOM 2899 C CA . LEU B 1 54 ? -6.648 26.656 21.094 1 98.88 54 LEU B CA 1
ATOM 2900 C C . LEU B 1 54 ? -6.121 27.969 21.641 1 98.88 54 LEU B C 1
ATOM 2902 O O . LEU B 1 54 ? -4.93 28.094 21.938 1 98.88 54 LEU B O 1
ATOM 2906 N N . ASN B 1 55 ? -6.965 28.969 21.797 1 98.81 55 ASN B N 1
ATOM 2907 C CA . ASN B 1 55 ? -6.562 30.312 22.219 1 98.81 55 ASN B CA 1
ATOM 2908 C C . ASN B 1 55 ? -6.035 30.312 23.656 1 98.81 55 ASN B C 1
ATOM 2910 O O . ASN B 1 55 ? -5.082 31.016 23.969 1 98.81 55 ASN B O 1
ATOM 2914 N N . GLU B 1 56 ? -6.625 29.531 24.516 1 98.75 56 GLU B N 1
ATOM 2915 C CA . GLU B 1 56 ? -6.168 29.453 25.906 1 98.75 56 GLU B CA 1
ATOM 2916 C C . GLU B 1 56 ? -4.812 28.766 26 1 98.75 56 GLU B C 1
ATOM 2918 O O . GLU B 1 56 ? -4.008 29.078 26.891 1 98.75 56 GLU B O 1
ATOM 2923 N N . SER B 1 57 ? -4.543 27.781 25.203 1 98.56 57 SER B N 1
ATOM 2924 C CA . SER B 1 57 ? -3.299 27.016 25.25 1 98.56 57 SER B CA 1
ATOM 2925 C C . SER B 1 57 ? -2.197 27.703 24.453 1 98.56 57 SER B C 1
ATOM 2927 O O . SER B 1 57 ? -1.018 27.375 24.594 1 98.56 57 SER B O 1
ATOM 2929 N N . GLY B 1 58 ? -2.588 28.594 23.5 1 98.5 58 GLY B N 1
ATOM 2930 C CA . GLY B 1 58 ? -1.615 29.25 22.641 1 98.5 58 GLY B CA 1
ATOM 2931 C C . GLY B 1 58 ? -1.083 28.344 21.547 1 98.5 58 GLY B C 1
ATOM 2932 O O . GLY B 1 58 ? 0.083 28.438 21.172 1 98.5 58 GLY B O 1
ATOM 2933 N N . LEU B 1 59 ? -1.894 27.391 21.094 1 98.81 59 LEU B N 1
ATOM 2934 C CA . LEU B 1 59 ? -1.499 26.453 20.047 1 98.81 59 LEU B CA 1
ATOM 2935 C C . LEU B 1 59 ? -2.061 26.875 18.688 1 98.81 59 LEU B C 1
ATOM 2937 O O . LEU B 1 59 ? -3.146 27.469 18.625 1 98.81 59 LEU B O 1
ATOM 2941 N N . ALA B 1 60 ? -1.282 26.625 17.625 1 98.75 60 ALA B N 1
ATOM 2942 C CA . ALA B 1 60 ? -1.771 26.781 16.266 1 98.75 60 ALA B CA 1
ATOM 2943 C C . ALA B 1 60 ? -2.67 25.625 15.859 1 98.75 60 ALA B C 1
ATOM 2945 O O . ALA B 1 60 ? -2.725 24.609 16.547 1 98.75 60 ALA B O 1
ATOM 2946 N N . VAL B 1 61 ? -3.396 25.828 14.75 1 98.88 61 VAL B N 1
ATOM 2947 C CA . VAL B 1 61 ? -4.281 24.766 14.281 1 98.88 61 VAL B CA 1
ATOM 2948 C C . VAL B 1 61 ? -3.926 24.391 12.836 1 98.88 61 VAL B C 1
ATOM 2950 O O . VAL B 1 61 ? -3.715 25.266 12 1 98.88 61 VAL B O 1
ATOM 2953 N N . VAL B 1 62 ? -3.695 23.156 12.562 1 98.88 62 VAL B N 1
ATOM 2954 C CA . VAL B 1 62 ? -3.645 22.625 11.211 1 98.88 62 VAL B CA 1
ATOM 2955 C C . VAL B 1 62 ? -4.969 21.938 10.875 1 98.88 62 VAL B C 1
ATOM 2957 O O . VAL B 1 62 ? -5.355 20.969 11.531 1 98.88 62 VAL B O 1
ATOM 2960 N N . CYS B 1 63 ? -5.652 22.469 9.891 1 98.81 63 CYS B N 1
ATOM 2961 C CA . CYS B 1 63 ? -6.934 21.906 9.461 1 98.81 63 CYS B CA 1
ATOM 2962 C C . CYS B 1 63 ? -6.734 20.859 8.375 1 98.81 63 CYS B C 1
ATOM 2964 O O . CYS B 1 63 ? -6.18 21.156 7.316 1 98.81 63 CYS B O 1
ATOM 2966 N N . GLN B 1 64 ? -7.18 19.719 8.656 1 98.62 64 GLN B N 1
ATOM 2967 C CA . GLN B 1 64 ? -7.105 18.672 7.652 1 98.62 64 GLN B CA 1
ATOM 2968 C C . GLN B 1 64 ? -8.398 18.578 6.844 1 98.62 64 GLN B C 1
ATOM 2970 O O . GLN B 1 64 ? -9.469 18.344 7.402 1 98.62 64 GLN B O 1
ATOM 2975 N N . ILE B 1 65 ? -8.273 18.797 5.574 1 98.75 65 ILE B N 1
ATOM 2976 C CA . ILE B 1 65 ? -9.398 18.703 4.652 1 98.75 65 ILE B CA 1
ATOM 2977 C C . ILE B 1 65 ? -9.383 17.328 3.967 1 98.75 65 ILE B C 1
ATOM 2979 O O . ILE B 1 65 ? -8.336 16.891 3.492 1 98.75 65 ILE B O 1
ATOM 2983 N N . HIS B 1 66 ? -10.484 16.656 3.957 1 98.75 66 HIS B N 1
ATOM 2984 C CA . HIS B 1 66 ? -10.734 15.5 3.105 1 98.75 66 HIS B CA 1
ATOM 2985 C C . HIS B 1 66 ? -11.758 15.82 2.025 1 98.75 66 HIS B C 1
ATOM 2987 O O . HIS B 1 66 ? -12.953 15.93 2.312 1 98.75 66 HIS B O 1
ATOM 2993 N N . THR B 1 67 ? -11.32 15.961 0.8 1 98.81 67 THR B N 1
ATOM 2994 C CA . THR B 1 67 ? -12.289 16.281 -0.246 1 98.81 67 THR B CA 1
ATOM 2995 C C . THR B 1 67 ? -13.266 15.125 -0.443 1 98.81 67 THR B C 1
ATOM 2997 O O . THR B 1 67 ? -12.867 13.953 -0.413 1 98.81 67 THR B O 1
ATOM 3000 N N . SER B 1 68 ? -14.617 15.5 -0.587 1 98.31 68 SER B N 1
ATOM 3001 C CA . SER B 1 68 ? -15.734 14.562 -0.654 1 98.31 68 SER B CA 1
ATOM 3002 C C . SER B 1 68 ? -15.789 13.672 0.583 1 98.31 68 SER B C 1
ATOM 3004 O O . SER B 1 68 ? -16.141 12.492 0.492 1 98.31 68 SER B O 1
ATOM 3006 N N . GLY B 1 69 ? -15.312 14.227 1.658 1 97.56 69 GLY B N 1
ATOM 3007 C CA . GLY B 1 69 ? -15.281 13.562 2.953 1 97.56 69 GLY B CA 1
ATOM 3008 C C . GLY B 1 69 ? -15.312 14.531 4.117 1 97.56 69 GLY B C 1
ATOM 3009 O O . GLY B 1 69 ? -15.688 15.695 3.957 1 97.56 69 GLY B O 1
ATOM 3010 N N . GLY B 1 70 ? -15.07 14 5.375 1 95.62 70 GLY B N 1
ATOM 3011 C CA . GLY B 1 70 ? -15 14.852 6.551 1 95.62 70 GLY B CA 1
ATOM 3012 C C . GLY B 1 70 ? -16.328 14.984 7.266 1 95.62 70 GLY B C 1
ATOM 3013 O O . GLY B 1 70 ? -16.531 15.93 8.031 1 95.62 70 GLY B O 1
ATOM 3014 N N . TYR B 1 71 ? -17.266 14.07 7.012 1 95.94 71 TYR B N 1
ATOM 3015 C CA . TYR B 1 71 ? -18.578 14.109 7.645 1 95.94 71 TYR B CA 1
ATOM 3016 C C . TYR B 1 71 ? -19.016 12.711 8.062 1 95.94 71 TYR B C 1
ATOM 3018 O O . TYR B 1 71 ? -18.344 11.727 7.773 1 95.94 71 TYR B O 1
ATOM 3026 N N . LEU B 1 72 ? -20.062 12.672 8.828 1 95.75 72 LEU B N 1
ATOM 3027 C CA . LEU B 1 72 ? -20.625 11.398 9.266 1 95.75 72 LEU B CA 1
ATOM 3028 C C . LEU B 1 72 ? -21.828 11.016 8.406 1 95.75 72 LEU B C 1
ATOM 3030 O O . LEU B 1 72 ? -22.656 11.867 8.07 1 95.75 72 LEU B O 1
ATOM 3034 N N . LYS B 1 73 ? -21.859 9.914 7.906 1 93.62 73 LYS B N 1
ATOM 3035 C CA . LYS B 1 73 ? -23.016 9.258 7.316 1 93.62 73 LYS B CA 1
ATOM 3036 C C . LYS B 1 73 ? -23.344 7.945 8.039 1 93.62 73 LYS B C 1
ATOM 3038 O O . LYS B 1 73 ? -22.484 7.062 8.133 1 93.62 73 LYS B O 1
ATOM 3043 N N . ASP B 1 74 ? -24.547 7.773 8.672 1 93.56 74 ASP B N 1
ATOM 3044 C CA . ASP B 1 74 ? -24.953 6.602 9.438 1 93.56 74 ASP B CA 1
ATOM 3045 C C . ASP B 1 74 ? -23.953 6.305 10.555 1 93.56 74 ASP B C 1
ATOM 3047 O O . ASP B 1 74 ? -23.516 5.164 10.719 1 93.56 74 ASP B O 1
ATOM 3051 N N . ASP B 1 75 ? -23.406 7.438 11.188 1 92.44 75 ASP B N 1
ATOM 3052 C CA . ASP B 1 75 ? -22.516 7.41 12.344 1 92.44 75 ASP B CA 1
ATOM 3053 C C . ASP B 1 75 ? -21.141 6.883 11.961 1 92.44 75 ASP B C 1
ATOM 3055 O O . ASP B 1 75 ? -20.375 6.426 12.82 1 92.44 75 ASP B O 1
ATOM 3059 N N . GLU B 1 76 ? -20.906 6.875 10.711 1 92.94 76 GLU B N 1
ATOM 3060 C CA . GLU B 1 76 ? -19.594 6.473 10.211 1 92.94 76 GLU B CA 1
ATOM 3061 C C . GLU B 1 76 ? -18.875 7.633 9.523 1 92.94 76 GLU B C 1
ATOM 3063 O O . GLU B 1 76 ? -19.5 8.391 8.766 1 92.94 76 GLU B O 1
ATOM 3068 N N . TYR B 1 77 ? -17.641 7.781 9.836 1 94.69 77 TYR B N 1
ATOM 3069 C CA . TYR B 1 77 ? -16.844 8.828 9.203 1 94.69 77 TYR B CA 1
ATOM 3070 C C . TYR B 1 77 ? -16.641 8.539 7.723 1 94.69 77 TYR B C 1
ATOM 3072 O O . TYR B 1 77 ? -16.234 7.434 7.348 1 94.69 77 TYR B O 1
ATOM 3080 N N . ILE B 1 78 ? -16.906 9.492 6.871 1 96.19 78 ILE B N 1
ATOM 3081 C CA . ILE B 1 78 ? -16.656 9.375 5.438 1 96.19 78 ILE B CA 1
ATOM 3082 C C . ILE B 1 78 ? -15.32 10.023 5.086 1 96.19 78 ILE B C 1
ATOM 3084 O O . ILE B 1 78 ? -15.172 11.25 5.188 1 96.19 78 ILE B O 1
ATOM 3088 N N . TYR B 1 79 ? -14.414 9.242 4.715 1 96.06 79 TYR B N 1
ATOM 3089 C CA . TYR B 1 79 ? -13.078 9.719 4.355 1 96.06 79 TYR B CA 1
ATOM 3090 C C . TYR B 1 79 ? -13.047 10.219 2.916 1 96.06 79 TYR B C 1
ATOM 3092 O O . TYR B 1 79 ? -12.492 11.273 2.629 1 96.06 79 TYR B O 1
ATOM 3100 N N . CYS B 1 80 ? -13.68 9.5 2.006 1 97.19 80 CYS B N 1
ATOM 3101 C CA . CYS B 1 80 ? -13.828 9.836 0.593 1 97.19 80 CYS B CA 1
ATOM 3102 C C . CYS B 1 80 ? -15.133 9.281 0.038 1 97.19 80 CYS B C 1
ATOM 3104 O O . CYS B 1 80 ? -15.266 8.07 -0.167 1 97.19 80 CYS B O 1
ATOM 3106 N N . GLY B 1 81 ? -16.047 10.164 -0.302 1 96.75 81 GLY B N 1
ATOM 3107 C CA . GLY B 1 81 ? -17.422 9.703 -0.513 1 96.75 81 GLY B CA 1
ATOM 3108 C C . GLY B 1 81 ? -17.875 9.836 -1.953 1 96.75 81 GLY B C 1
ATOM 3109 O O . GLY B 1 81 ? -19.047 9.578 -2.266 1 96.75 81 GLY B O 1
ATOM 3110 N N . ALA B 1 82 ? -16.906 10.219 -2.859 1 97.88 82 ALA B N 1
ATOM 3111 C CA . ALA B 1 82 ? -17.328 10.414 -4.242 1 97.88 82 ALA B CA 1
ATOM 3112 C C . ALA B 1 82 ? -16.188 10.109 -5.211 1 97.88 82 ALA B C 1
ATOM 3114 O O . ALA B 1 82 ? -15.016 10.18 -4.84 1 97.88 82 ALA B O 1
ATOM 3115 N N . TYR B 1 83 ? -16.594 9.812 -6.414 1 97.94 83 TYR B N 1
ATOM 3116 C CA . TYR B 1 83 ? -15.633 9.625 -7.5 1 97.94 83 TYR B CA 1
ATOM 3117 C C . TYR B 1 83 ? -15.484 10.906 -8.312 1 97.94 83 TYR B C 1
ATOM 3119 O O . TYR B 1 83 ? -14.367 11.297 -8.656 1 97.94 83 TYR B O 1
ATOM 3127 N N . ASP B 1 84 ? -16.484 11.555 -8.594 1 97.94 84 ASP B N 1
ATOM 3128 C CA . ASP B 1 84 ? -16.484 12.586 -9.633 1 97.94 84 ASP B CA 1
ATOM 3129 C C . ASP B 1 84 ? -15.68 13.812 -9.195 1 97.94 84 ASP B C 1
ATOM 3131 O O . ASP B 1 84 ? -15.766 14.227 -8.039 1 97.94 84 ASP B O 1
ATOM 3135 N N . VAL B 1 85 ? -14.961 14.391 -10.086 1 98.69 85 VAL B N 1
ATOM 3136 C CA . VAL B 1 85 ? -14.07 15.523 -9.852 1 98.69 85 VAL B CA 1
ATOM 3137 C C . VAL B 1 85 ? -14.867 16.719 -9.328 1 98.69 85 VAL B C 1
ATOM 3139 O O . VAL B 1 85 ? -14.438 17.391 -8.398 1 98.69 85 VAL B O 1
ATOM 3142 N N . ALA B 1 86 ? -16.062 16.938 -9.844 1 98.69 86 ALA B N 1
ATOM 3143 C CA . ALA B 1 86 ? -16.906 18.078 -9.492 1 98.69 86 ALA B CA 1
ATOM 3144 C C . ALA B 1 86 ? -17.266 18.047 -8.008 1 98.69 86 ALA B C 1
ATOM 3146 O O . ALA B 1 86 ? -17.266 19.094 -7.34 1 98.69 86 ALA B O 1
ATOM 3147 N N . SER B 1 87 ? -17.625 16.875 -7.523 1 98.69 87 SER B N 1
ATOM 3148 C CA . SER B 1 87 ? -17.969 16.734 -6.109 1 98.69 87 SER B CA 1
ATOM 3149 C C . SER B 1 87 ? -16.781 17.109 -5.223 1 98.69 87 SER B C 1
ATOM 3151 O O . SER B 1 87 ? -16.953 17.75 -4.184 1 98.69 87 SER B O 1
ATOM 3153 N N . HIS B 1 88 ? -15.586 16.703 -5.621 1 98.88 88 HIS B N 1
ATOM 3154 C CA . HIS B 1 88 ? -14.375 17.031 -4.871 1 98.88 88 HIS B CA 1
ATOM 3155 C C . HIS B 1 88 ? -14.094 18.531 -4.914 1 98.88 88 HIS B C 1
ATOM 3157 O O . HIS B 1 88 ? -13.695 19.125 -3.906 1 98.88 88 HIS B O 1
ATOM 3163 N N . GLN B 1 89 ? -14.281 19.141 -6.062 1 98.88 89 GLN B N 1
ATOM 3164 C CA . GLN B 1 89 ? -14.07 20.578 -6.211 1 98.88 89 GLN B CA 1
ATOM 3165 C C . GLN B 1 89 ? -15.023 21.375 -5.324 1 98.88 89 GLN B C 1
ATOM 3167 O O . GLN B 1 89 ? -14.602 22.281 -4.605 1 98.88 89 GLN B O 1
ATOM 3172 N N . GLU B 1 90 ? -16.266 21 -5.355 1 98.69 90 GLU B N 1
ATOM 3173 C CA . GLU B 1 90 ? -17.266 21.688 -4.562 1 98.69 90 GLU B CA 1
ATOM 3174 C C . GLU B 1 90 ? -16.984 21.562 -3.068 1 98.69 90 GLU B C 1
ATOM 3176 O O . GLU B 1 90 ? -17.094 22.531 -2.318 1 98.69 90 GLU B O 1
ATOM 3181 N N . ASP B 1 91 ? -16.641 20.391 -2.748 1 98.5 91 ASP B N 1
ATOM 3182 C CA . ASP B 1 91 ? -16.359 20.125 -1.339 1 98.5 91 ASP B CA 1
ATOM 3183 C C . ASP B 1 91 ? -15.109 20.875 -0.881 1 98.5 91 ASP B C 1
ATOM 3185 O O . ASP B 1 91 ? -15.055 21.375 0.244 1 98.5 91 ASP B O 1
ATOM 3189 N N . LEU B 1 92 ? -14.094 20.938 -1.689 1 98.81 92 LEU B N 1
ATOM 3190 C CA . LEU B 1 92 ? -12.883 21.688 -1.369 1 98.81 92 LEU B CA 1
ATOM 3191 C C . LEU B 1 92 ? -13.203 23.156 -1.122 1 98.81 92 LEU B C 1
ATOM 3193 O O . LEU B 1 92 ? -12.742 23.734 -0.141 1 98.81 92 LEU B O 1
ATOM 3197 N N . LYS B 1 93 ? -14 23.719 -2.004 1 98.62 93 LYS B N 1
ATOM 3198 C CA . LYS B 1 93 ? -14.391 25.125 -1.851 1 98.62 93 LYS B CA 1
ATOM 3199 C C . LYS B 1 93 ? -15.055 25.359 -0.496 1 98.62 93 LYS B C 1
ATOM 3201 O O . LYS B 1 93 ? -14.703 26.297 0.216 1 98.62 93 LYS B O 1
ATOM 3206 N N . LYS B 1 94 ? -15.938 24.5 -0.22 1 98.5 94 LYS B N 1
ATOM 3207 C CA . LYS B 1 94 ? -16.688 24.609 1.03 1 98.5 94 LYS B CA 1
ATOM 3208 C C . LYS B 1 94 ? -15.758 24.5 2.236 1 98.5 94 LYS B C 1
ATOM 3210 O O . LYS B 1 94 ? -15.812 25.328 3.143 1 98.5 94 LYS B O 1
ATOM 3215 N N . GLN B 1 95 ? -14.898 23.562 2.258 1 98.75 95 GLN B N 1
ATOM 3216 C CA . GLN B 1 95 ? -14.047 23.297 3.418 1 98.75 95 GLN B CA 1
ATOM 3217 C C . GLN B 1 95 ? -12.961 24.359 3.547 1 98.75 95 GLN B C 1
ATOM 3219 O O . GLN B 1 95 ? -12.555 24.703 4.66 1 98.75 95 GLN B O 1
ATOM 3224 N N . LEU B 1 96 ? -12.492 24.891 2.414 1 98.81 96 LEU B N 1
ATOM 3225 C CA . LEU B 1 96 ? -11.531 25.984 2.473 1 98.81 96 LEU B CA 1
ATOM 3226 C C . LEU B 1 96 ? -12.117 27.188 3.193 1 98.81 96 LEU B C 1
ATOM 3228 O O . LEU B 1 96 ? -11.453 27.812 4.02 1 98.81 96 LEU B O 1
ATOM 3232 N N . LEU B 1 97 ? -13.328 27.484 2.879 1 98.69 97 LEU B N 1
ATOM 3233 C CA . LEU B 1 97 ? -13.992 28.609 3.523 1 98.69 97 LEU B CA 1
ATOM 3234 C C . LEU B 1 97 ? -14.156 28.359 5.02 1 98.69 97 LEU B C 1
ATOM 3236 O O . LEU B 1 97 ? -13.93 29.25 5.832 1 98.69 97 LEU B O 1
ATOM 3240 N N . GLU B 1 98 ? -14.547 27.141 5.379 1 98.69 98 GLU B N 1
ATOM 3241 C CA . GLU B 1 98 ? -14.664 26.781 6.785 1 98.69 98 GLU B CA 1
ATOM 3242 C C . GLU B 1 98 ? -13.336 26.953 7.516 1 98.69 98 GLU B C 1
ATOM 3244 O O . GLU B 1 98 ? -13.297 27.5 8.625 1 98.69 98 GLU B O 1
ATOM 3249 N N . CYS B 1 99 ? -12.297 26.469 6.902 1 98.75 99 CYS B N 1
ATOM 3250 C CA . CYS B 1 99 ? -10.969 26.547 7.508 1 98.75 99 CYS B CA 1
ATOM 3251 C C . CYS B 1 99 ? -10.516 28 7.648 1 98.75 99 CYS B C 1
ATOM 3253 O O . CYS B 1 99 ? -9.922 28.375 8.664 1 98.75 99 CYS B O 1
ATOM 3255 N N . LYS B 1 100 ? -10.797 28.797 6.617 1 98.62 100 LYS B N 1
ATOM 3256 C CA . LYS B 1 100 ? -10.461 30.219 6.684 1 98.62 100 LYS B CA 1
ATOM 3257 C C . LYS B 1 100 ? -11.117 30.875 7.895 1 98.62 100 LYS B C 1
ATOM 3259 O O . LYS B 1 100 ? -10.445 31.562 8.672 1 98.62 100 LYS B O 1
ATOM 3264 N N . GLU B 1 101 ? -12.367 30.656 8.031 1 98.31 101 GLU B N 1
ATOM 3265 C CA . GLU B 1 101 ? -13.117 31.25 9.141 1 98.31 101 GLU B CA 1
ATOM 3266 C C . GLU B 1 101 ? -12.547 30.812 10.484 1 98.31 101 GLU B C 1
ATOM 3268 O O . GLU B 1 101 ? -12.461 31.625 11.414 1 98.31 101 GLU B O 1
ATOM 3273 N N . LEU B 1 102 ? -12.188 29.562 10.547 1 98.69 102 LEU B N 1
ATOM 3274 C CA . LEU B 1 102 ? -11.633 29.016 11.789 1 98.69 102 LEU B CA 1
ATOM 3275 C C . LEU B 1 102 ? -10.273 29.641 12.086 1 98.69 102 LEU B C 1
ATOM 3277 O O . LEU B 1 102 ? -10.055 30.156 13.18 1 98.69 102 LEU B O 1
ATOM 3281 N N . ILE B 1 103 ? -9.375 29.594 11.133 1 98.69 103 ILE B N 1
ATOM 3282 C CA . ILE B 1 103 ? -7.996 30.047 11.32 1 98.69 103 ILE B CA 1
ATOM 3283 C C . ILE B 1 103 ? -7.973 31.531 11.648 1 98.69 103 ILE B C 1
ATOM 3285 O O . ILE B 1 103 ? -7.156 31.984 12.461 1 98.69 103 ILE B O 1
ATOM 3289 N N . ASP B 1 104 ? -8.922 32.312 11.102 1 98 104 ASP B N 1
ATOM 3290 C CA . ASP B 1 104 ? -8.992 33.781 11.297 1 98 104 ASP B CA 1
ATOM 3291 C C . ASP B 1 104 ? -9.273 34.125 12.758 1 98 104 ASP B C 1
ATOM 3293 O O . ASP B 1 104 ? -8.961 35.219 13.211 1 98 104 ASP B O 1
ATOM 3297 N N . ILE B 1 105 ? -9.883 33.219 13.5 1 98.25 105 ILE B N 1
ATOM 3298 C CA . ILE B 1 105 ? -10.281 33.562 14.867 1 98.25 105 ILE B CA 1
ATOM 3299 C C . ILE B 1 105 ? -9.422 32.781 15.859 1 98.25 105 ILE B C 1
ATOM 3301 O O . ILE B 1 105 ? -9.695 32.812 17.062 1 98.25 105 ILE B O 1
ATOM 3305 N N . VAL B 1 106 ? -8.445 32.031 15.438 1 98.62 106 VAL B N 1
ATOM 3306 C CA . VAL B 1 106 ? -7.422 31.422 16.281 1 98.62 106 VAL B CA 1
ATOM 3307 C C . VAL B 1 106 ? -6.246 32.406 16.438 1 98.62 106 VAL B C 1
ATOM 3309 O O . VAL B 1 106 ? -5.676 32.844 15.438 1 98.62 106 VAL B O 1
ATOM 3312 N N . ASN B 1 107 ? -5.836 32.688 17.641 1 98.5 107 ASN B N 1
ATOM 3313 C CA . ASN B 1 107 ? -4.852 33.75 17.938 1 98.5 107 ASN B CA 1
ATOM 3314 C C . ASN B 1 107 ? -3.516 33.438 17.25 1 98.5 107 ASN B C 1
ATOM 3316 O O . ASN B 1 107 ? -2.914 34.344 16.656 1 98.5 107 ASN B O 1
ATOM 3320 N N . VAL B 1 108 ? -3.068 32.219 17.359 1 98.12 108 VAL B N 1
ATOM 3321 C CA . VAL B 1 108 ? -1.753 31.828 16.859 1 98.12 108 VAL B CA 1
ATOM 3322 C C . VAL B 1 108 ? -1.837 31.531 15.367 1 98.12 108 VAL B C 1
ATOM 3324 O O . VAL B 1 108 ? -0.812 31.438 14.688 1 98.12 108 VAL B O 1
ATOM 3327 N N . GLY B 1 109 ? -3.057 31.328 14.812 1 98.31 109 GLY B N 1
ATOM 3328 C CA . GLY B 1 109 ? -3.262 31.031 13.406 1 98.31 109 GLY B CA 1
ATOM 3329 C C . GLY B 1 109 ? -3.096 29.547 13.086 1 98.31 109 GLY B C 1
ATOM 3330 O O . GLY B 1 109 ? -3.438 28.688 13.906 1 98.31 109 GLY B O 1
ATOM 3331 N N . GLY B 1 110 ? -2.736 29.25 11.891 1 98.31 110 GLY B N 1
ATOM 3332 C CA . GLY B 1 110 ? -2.592 27.875 11.438 1 98.31 110 GLY B CA 1
ATOM 3333 C C . GLY B 1 110 ? -2.494 27.75 9.93 1 98.31 110 GLY B C 1
ATOM 3334 O O . GLY B 1 110 ? -2.211 28.719 9.234 1 98.31 110 GLY B O 1
ATOM 3335 N N . PHE B 1 111 ? -2.539 26.484 9.492 1 98.75 111 PHE B N 1
ATOM 3336 C CA . PHE B 1 111 ? -2.52 26.219 8.055 1 98.75 111 PHE B CA 1
ATOM 3337 C C . PHE B 1 111 ? -3.373 25.016 7.719 1 98.75 111 PHE B C 1
ATOM 3339 O O . PHE B 1 111 ? -4.113 24.5 8.562 1 98.75 111 PHE B O 1
ATOM 3346 N N . ILE B 1 112 ? -3.424 24.625 6.418 1 98.94 112 ILE B N 1
ATOM 3347 C CA . ILE B 1 112 ? -4.352 23.609 5.945 1 98.94 112 ILE B CA 1
ATOM 3348 C C . ILE B 1 112 ? -3.572 22.469 5.289 1 98.94 112 ILE B C 1
ATOM 3350 O O . ILE B 1 112 ? -2.625 22.703 4.535 1 98.94 112 ILE B O 1
ATOM 3354 N N . ASN B 1 113 ? -3.881 21.266 5.625 1 98.88 113 ASN B N 1
ATOM 3355 C CA . ASN B 1 113 ? -3.393 20.062 4.973 1 98.88 113 ASN B CA 1
ATOM 3356 C C . ASN B 1 113 ? -4.516 19.328 4.25 1 98.88 113 ASN B C 1
ATOM 3358 O O . ASN B 1 113 ? -5.527 18.969 4.863 1 98.88 113 ASN B O 1
ATOM 3362 N N . ILE B 1 114 ? -4.34 19.031 2.967 1 98.94 114 ILE B N 1
ATOM 3363 C CA . ILE B 1 114 ? -5.441 18.5 2.168 1 98.94 114 ILE B CA 1
ATOM 3364 C C . ILE B 1 114 ? -5.141 17.047 1.774 1 98.94 114 ILE B C 1
ATOM 3366 O O . ILE B 1 114 ? -4.074 16.766 1.226 1 98.94 114 ILE B O 1
ATOM 3370 N N . HIS B 1 115 ? -6.043 16.172 2.15 1 98.81 115 HIS B N 1
ATOM 3371 C CA . HIS B 1 115 ? -6.184 14.883 1.467 1 98.81 115 HIS B CA 1
ATOM 3372 C C . HIS B 1 115 ? -7.117 15 0.265 1 98.81 115 HIS B C 1
ATOM 3374 O O . HIS B 1 115 ? -8.336 14.906 0.408 1 98.81 115 HIS B O 1
ATOM 3380 N N . GLY B 1 116 ? -6.512 15.18 -0.888 1 98.69 116 GLY B N 1
ATOM 3381 C CA . GLY B 1 116 ? -7.293 15.625 -2.031 1 98.69 116 GLY B CA 1
ATOM 3382 C C . GLY B 1 116 ? -7.426 14.57 -3.113 1 98.69 116 GLY B C 1
ATOM 3383 O O . GLY B 1 116 ? -6.469 13.852 -3.4 1 98.69 116 GLY B O 1
ATOM 3384 N N . GLY B 1 117 ? -8.609 14.539 -3.686 1 98.56 117 GLY B N 1
ATOM 3385 C CA . GLY B 1 117 ? -8.859 13.75 -4.879 1 98.56 117 GLY B CA 1
ATOM 3386 C C . GLY B 1 117 ? -8.961 12.258 -4.594 1 98.56 117 GLY B C 1
ATOM 3387 O O . GLY B 1 117 ? -9.32 11.859 -3.482 1 98.56 117 GLY B O 1
ATOM 3388 N N . LEU B 1 118 ? -8.797 11.531 -5.684 1 98.25 118 LEU B N 1
ATOM 3389 C CA . LEU B 1 118 ? -8.93 10.078 -5.668 1 98.25 118 LEU B CA 1
ATOM 3390 C C . LEU B 1 118 ? -7.863 9.422 -6.535 1 98.25 118 LEU B C 1
ATOM 3392 O O . LEU B 1 118 ? -7.582 9.883 -7.645 1 98.25 118 LEU B O 1
ATOM 3396 N N . ASP B 1 119 ? -7.285 8.398 -6.027 1 97.81 119 ASP B N 1
ATOM 3397 C CA . ASP B 1 119 ? -6.176 7.73 -6.707 1 97.81 119 ASP B CA 1
ATOM 3398 C C . ASP B 1 119 ? -6.637 7.102 -8.023 1 97.81 119 ASP B C 1
ATOM 3400 O O . ASP B 1 119 ? -5.836 6.934 -8.945 1 97.81 119 ASP B O 1
ATOM 3404 N N . ALA B 1 120 ? -7.93 6.816 -8.18 1 97.69 120 ALA B N 1
ATOM 3405 C CA . ALA B 1 120 ? -8.453 6.086 -9.328 1 97.69 120 ALA B CA 1
ATOM 3406 C C . ALA B 1 120 ? -8.57 7 -10.547 1 97.69 120 ALA B C 1
ATOM 3408 O O . ALA B 1 120 ? -8.789 6.527 -11.664 1 97.69 120 ALA B O 1
ATOM 3409 N N . TRP B 1 121 ? -8.367 8.289 -10.383 1 97.94 121 TRP B N 1
ATOM 3410 C CA . TRP B 1 121 ? -8.562 9.266 -11.453 1 97.94 121 TRP B CA 1
ATOM 3411 C C . TRP B 1 121 ? -7.496 9.102 -12.539 1 97.94 121 TRP B C 1
ATOM 3413 O O . TRP B 1 121 ? -6.383 8.648 -12.258 1 97.94 121 TRP B O 1
ATOM 3423 N N . SER B 1 122 ? -7.91 9.422 -13.734 1 96 122 SER B N 1
ATOM 3424 C CA . SER B 1 122 ? -6.918 9.617 -14.789 1 96 122 SER B CA 1
ATOM 3425 C C . SER B 1 122 ? -6.035 10.82 -14.5 1 96 122 SER B C 1
ATOM 3427 O O . SER B 1 122 ? -6.355 11.641 -13.633 1 96 122 SER B O 1
ATOM 3429 N N . LYS B 1 123 ? -4.867 10.906 -15.18 1 95.62 123 LYS B N 1
ATOM 3430 C CA . LYS B 1 123 ? -3.988 12.062 -15.023 1 95.62 123 LYS B CA 1
ATOM 3431 C C . LYS B 1 123 ? -4.723 13.359 -15.336 1 95.62 123 LYS B C 1
ATOM 3433 O O . LYS B 1 123 ? -4.539 14.367 -14.648 1 95.62 123 LYS B O 1
ATOM 3438 N N . SER B 1 124 ? -5.59 13.312 -16.391 1 97.5 124 SER B N 1
ATOM 3439 C CA . SER B 1 124 ? -6.344 14.5 -16.781 1 97.5 124 SER B CA 1
ATOM 3440 C C . SER B 1 124 ? -7.312 14.93 -15.688 1 97.5 124 SER B C 1
ATOM 3442 O O . SER B 1 124 ? -7.43 16.125 -15.391 1 97.5 124 SER B O 1
ATOM 3444 N N . GLU B 1 125 ? -8.008 13.992 -15.094 1 98.38 125 GLU B N 1
ATOM 3445 C CA . GLU B 1 125 ? -8.914 14.297 -13.992 1 98.38 125 GLU B CA 1
ATOM 3446 C C . GLU B 1 125 ? -8.156 14.875 -12.797 1 98.38 125 GLU B C 1
ATOM 3448 O O . GLU B 1 125 ? -8.602 15.852 -12.18 1 98.38 125 GLU B O 1
ATOM 3453 N N . ALA B 1 126 ? -7.012 14.297 -12.523 1 98.69 126 ALA B N 1
ATOM 3454 C CA . ALA B 1 126 ? -6.188 14.75 -11.406 1 98.69 126 ALA B CA 1
ATOM 3455 C C . ALA B 1 126 ? -5.703 16.172 -11.617 1 98.69 126 ALA B C 1
ATOM 3457 O O . ALA B 1 126 ? -5.777 17 -10.703 1 98.69 126 ALA B O 1
ATOM 3458 N N . LEU B 1 127 ? -5.266 16.438 -12.805 1 98.75 127 LEU B N 1
ATOM 3459 C CA . LEU B 1 127 ? -4.777 17.781 -13.109 1 98.75 127 LEU B CA 1
ATOM 3460 C C . LEU B 1 127 ? -5.91 18.797 -13.062 1 98.75 127 LEU B C 1
ATOM 3462 O O . LEU B 1 127 ? -5.73 19.906 -12.57 1 98.75 127 LEU B O 1
ATOM 3466 N N . GLU B 1 128 ? -7.082 18.391 -13.555 1 98.88 128 GLU B N 1
ATOM 3467 C CA . GLU B 1 128 ? -8.25 19.266 -13.484 1 98.88 128 GLU B CA 1
ATOM 3468 C C . GLU B 1 128 ? -8.539 19.672 -12.047 1 98.88 128 GLU B C 1
ATOM 3470 O O . GLU B 1 128 ? -8.734 20.859 -11.758 1 98.88 128 GLU B O 1
ATOM 3475 N N . PHE B 1 129 ? -8.508 18.75 -11.211 1 98.94 129 PHE B N 1
ATOM 3476 C CA . PHE B 1 129 ? -8.797 19 -9.805 1 98.94 129 PHE B CA 1
ATOM 3477 C C . PHE B 1 129 ? -7.703 19.859 -9.18 1 98.94 129 PHE B C 1
ATOM 3479 O O . PHE B 1 129 ? -7.992 20.828 -8.469 1 98.94 129 PHE B O 1
ATOM 3486 N N . LEU B 1 130 ? -6.43 19.516 -9.391 1 98.94 130 LEU B N 1
ATOM 3487 C CA . LEU B 1 130 ? -5.316 20.188 -8.734 1 98.94 130 LEU B CA 1
ATOM 3488 C C . LEU B 1 130 ? -5.195 21.625 -9.211 1 98.94 130 LEU B C 1
ATOM 3490 O O . LEU B 1 130 ? -4.918 22.531 -8.422 1 98.94 130 LEU B O 1
ATOM 3494 N N . GLU B 1 131 ? -5.402 21.859 -10.492 1 98.81 131 GLU B N 1
ATOM 3495 C CA . GLU B 1 131 ? -5.363 23.219 -11.031 1 98.81 131 GLU B CA 1
ATOM 3496 C C . GLU B 1 131 ? -6.504 24.062 -10.469 1 98.81 131 GLU B C 1
ATOM 3498 O O . GLU B 1 131 ? -6.301 25.219 -10.102 1 98.81 131 GLU B O 1
ATOM 3503 N N . PHE B 1 132 ? -7.656 23.484 -10.438 1 98.88 132 PHE B N 1
ATOM 3504 C CA . PHE B 1 132 ? -8.781 24.141 -9.781 1 98.88 132 PHE B CA 1
ATOM 3505 C C . PHE B 1 132 ? -8.438 24.484 -8.336 1 98.88 132 PHE B C 1
ATOM 3507 O O . PHE B 1 132 ? -8.703 25.594 -7.879 1 98.88 132 PHE B O 1
ATOM 3514 N N . SER B 1 133 ? -7.871 23.516 -7.637 1 98.94 133 SER B N 1
ATOM 3515 C CA . SER B 1 133 ? -7.547 23.672 -6.223 1 98.94 133 SER B CA 1
ATOM 3516 C C . SER B 1 133 ? -6.586 24.828 -6 1 98.94 133 SER B C 1
ATOM 3518 O O . SER B 1 133 ? -6.781 25.641 -5.094 1 98.94 133 SER B O 1
ATOM 3520 N N . LEU B 1 134 ? -5.555 24.922 -6.781 1 98.81 134 LEU B N 1
ATOM 3521 C CA . LEU B 1 134 ? -4.562 25.984 -6.633 1 98.81 134 LEU B CA 1
ATOM 3522 C C . LEU B 1 134 ? -5.199 27.344 -6.852 1 98.81 134 LEU B C 1
ATOM 3524 O O . LEU B 1 134 ? -4.891 28.297 -6.133 1 98.81 134 LEU B O 1
ATOM 3528 N N . LYS B 1 135 ? -6.121 27.438 -7.828 1 98.69 135 LYS B N 1
ATOM 3529 C CA . LYS B 1 135 ? -6.836 28.688 -8.062 1 98.69 135 LYS B CA 1
ATOM 3530 C C . LYS B 1 135 ? -7.727 29.047 -6.879 1 98.69 135 LYS B C 1
ATOM 3532 O O . LYS B 1 135 ? -7.75 30.188 -6.438 1 98.69 135 LYS B O 1
ATOM 3537 N N . GLU B 1 136 ? -8.422 28.078 -6.395 1 98.81 136 GLU B N 1
ATOM 3538 C CA . GLU B 1 136 ? -9.328 28.297 -5.277 1 98.81 136 GLU B CA 1
ATOM 3539 C C . GLU B 1 136 ? -8.57 28.703 -4.016 1 98.81 136 GLU B C 1
ATOM 3541 O O . GLU B 1 136 ? -9.023 29.547 -3.258 1 98.81 136 GLU B O 1
ATOM 3546 N N . ILE B 1 137 ? -7.445 28.078 -3.771 1 98.88 137 ILE B N 1
ATOM 3547 C CA . ILE B 1 137 ? -6.605 28.391 -2.625 1 98.88 137 ILE B CA 1
ATOM 3548 C C . ILE B 1 137 ? -6.156 29.859 -2.709 1 98.88 137 ILE B C 1
ATOM 3550 O O . ILE B 1 137 ? -6.254 30.594 -1.729 1 98.88 137 ILE B O 1
ATOM 3554 N N . GLU B 1 138 ? -5.695 30.281 -3.816 1 98.38 138 GLU B N 1
ATOM 3555 C CA . GLU B 1 138 ? -5.238 31.656 -4.027 1 98.38 138 GLU B CA 1
ATOM 3556 C C . GLU B 1 138 ? -6.375 32.656 -3.812 1 98.38 138 GLU B C 1
ATOM 3558 O O . GLU B 1 138 ? -6.152 33.75 -3.297 1 98.38 138 GLU B O 1
ATOM 3563 N N . GLN B 1 139 ? -7.547 32.281 -4.172 1 98.38 139 GLN B N 1
ATOM 3564 C CA . GLN B 1 139 ? -8.703 33.188 -4.09 1 98.38 139 GLN B CA 1
ATOM 3565 C C . GLN B 1 139 ? -9.242 33.25 -2.664 1 98.38 139 GLN B C 1
ATOM 3567 O O . GLN B 1 139 ? -9.594 34.312 -2.174 1 98.38 139 GLN B O 1
ATOM 3572 N N . THR B 1 140 ? -9.281 32.125 -2.035 1 98.62 140 THR B N 1
ATOM 3573 C CA . THR B 1 140 ? -10.023 32.031 -0.782 1 98.62 140 THR B CA 1
ATOM 3574 C C . THR B 1 140 ? -9.094 32.219 0.412 1 98.62 140 THR B C 1
ATOM 3576 O O . THR B 1 140 ? -9.469 32.875 1.396 1 98.62 140 THR B O 1
ATOM 3579 N N . VAL B 1 141 ? -7.867 31.641 0.35 1 98.44 141 VAL B N 1
ATOM 3580 C CA . VAL B 1 141 ? -6.965 31.688 1.495 1 98.44 141 VAL B CA 1
ATOM 3581 C C . VAL B 1 141 ? -5.555 32.031 1.027 1 98.44 141 VAL B C 1
ATOM 3583 O O . VAL B 1 141 ? -4.59 31.344 1.349 1 98.44 141 VAL B O 1
ATOM 3586 N N . PRO B 1 142 ? -5.344 33.156 0.431 1 97 142 PRO B N 1
ATOM 3587 C CA . PRO B 1 142 ? -4.066 33.5 -0.201 1 97 142 PRO B CA 1
ATOM 3588 C C . PRO B 1 142 ? -2.918 33.594 0.799 1 97 142 PRO B C 1
ATOM 3590 O O . PRO B 1 142 ? -1.757 33.406 0.431 1 97 142 PRO B O 1
ATOM 3593 N N . GLU B 1 143 ? -3.215 33.812 2.041 1 95.81 143 GLU B N 1
ATOM 3594 C CA . GLU B 1 143 ? -2.152 34.031 3.021 1 95.81 143 GLU B CA 1
ATOM 3595 C C . GLU B 1 143 ? -1.921 32.781 3.863 1 95.81 143 GLU B C 1
ATOM 3597 O O . GLU B 1 143 ? -1.058 32.75 4.742 1 95.81 143 GLU B O 1
ATOM 3602 N N . THR B 1 144 ? -2.682 31.797 3.662 1 97.88 144 THR B N 1
ATOM 3603 C CA . THR B 1 144 ? -2.607 30.578 4.445 1 97.88 144 THR B CA 1
ATOM 3604 C C . THR B 1 144 ? -1.823 29.5 3.697 1 97.88 144 THR B C 1
ATOM 3606 O O . THR B 1 144 ? -2.051 29.266 2.506 1 97.88 144 THR B O 1
ATOM 3609 N N . MET B 1 145 ? -0.814 28.906 4.383 1 98 145 MET B N 1
ATOM 3610 C CA . MET B 1 145 ? -0.143 27.766 3.783 1 98 145 MET B CA 1
ATOM 3611 C C . MET B 1 145 ? -1.114 26.594 3.598 1 98 145 MET B C 1
ATOM 3613 O O . MET B 1 145 ? -1.866 26.266 4.512 1 98 145 MET B O 1
ATOM 3617 N N . VAL B 1 146 ? -1.158 26.031 2.371 1 98.88 146 VAL B N 1
ATOM 3618 C CA . VAL B 1 146 ? -1.984 24.875 2.078 1 98.88 146 VAL B CA 1
ATOM 3619 C C . VAL B 1 146 ? -1.128 23.781 1.446 1 98.88 146 VAL B C 1
ATOM 3621 O O . VAL B 1 146 ? -0.459 24 0.437 1 98.88 146 VAL B O 1
ATOM 3624 N N . THR B 1 147 ? -1.083 22.641 2.062 1 98.88 147 THR B N 1
ATOM 3625 C CA . THR B 1 147 ? -0.32 21.5 1.545 1 98.88 147 THR B CA 1
ATOM 3626 C C . THR B 1 147 ? -1.253 20.391 1.094 1 98.88 147 THR B C 1
ATOM 3628 O O . THR B 1 147 ? -2.379 20.266 1.582 1 98.88 147 THR B O 1
ATOM 3631 N N . PHE B 1 148 ? -0.826 19.625 0.124 1 98.94 148 PHE B N 1
ATOM 3632 C CA . PHE B 1 148 ? -1.434 18.359 -0.243 1 98.94 148 PHE B CA 1
ATOM 3633 C C . PHE B 1 148 ? -0.609 17.188 0.288 1 98.94 148 PHE B C 1
ATOM 3635 O O . PHE B 1 148 ? 0.606 17.141 0.087 1 98.94 148 PHE B O 1
ATOM 3642 N N . GLU B 1 149 ? -1.254 16.25 0.896 1 98.88 149 GLU B N 1
ATOM 3643 C CA . GLU B 1 149 ? -0.535 15.195 1.594 1 98.88 149 GLU B CA 1
ATOM 3644 C C . GLU B 1 149 ? -0.281 14 0.676 1 98.88 149 GLU B C 1
ATOM 3646 O O . GLU B 1 149 ? -1.161 13.602 -0.087 1 98.88 149 GLU B O 1
ATOM 3651 N N . THR B 1 150 ? 0.917 13.422 0.765 1 98.69 150 THR B N 1
ATOM 3652 C CA . THR B 1 150 ? 1.193 12.133 0.137 1 98.69 150 THR B CA 1
ATOM 3653 C C . THR B 1 150 ? 0.524 11 0.908 1 98.69 150 THR B C 1
ATOM 3655 O O . THR B 1 150 ? 1.104 10.453 1.849 1 98.69 150 THR B O 1
ATOM 3658 N N . HIS B 1 151 ? -0.717 10.711 0.547 1 98.5 151 HIS B N 1
ATOM 3659 C CA . HIS B 1 151 ? -1.526 9.766 1.301 1 98.5 151 HIS B CA 1
ATOM 3660 C C . HIS B 1 151 ? -2.197 8.758 0.374 1 98.5 151 HIS B C 1
ATOM 3662 O O . HIS B 1 151 ? -2.779 9.133 -0.645 1 98.5 151 HIS B O 1
ATOM 3668 N N . ARG B 1 152 ? -2.084 7.465 0.75 1 97.94 152 ARG B N 1
ATOM 3669 C CA . ARG B 1 152 ? -2.791 6.426 0.007 1 97.94 152 ARG B CA 1
ATOM 3670 C C . ARG B 1 152 ? -4.277 6.75 -0.109 1 97.94 152 ARG B C 1
ATOM 3672 O O . ARG B 1 152 ? -4.852 7.383 0.78 1 97.94 152 ARG B O 1
ATOM 3679 N N . GLN B 1 153 ? -4.906 6.277 -1.193 1 96.94 153 GLN B N 1
ATOM 3680 C CA . GLN B 1 153 ? -6.305 6.539 -1.531 1 96.94 153 GLN B CA 1
ATOM 3681 C C . GLN B 1 153 ? -6.449 7.852 -2.289 1 96.94 153 GLN B C 1
ATOM 3683 O O . GLN B 1 153 ? -7.422 8.047 -3.023 1 96.94 153 GLN B O 1
ATOM 3688 N N . ARG B 1 154 ? -5.496 8.758 -2.078 1 98.31 154 ARG B N 1
ATOM 3689 C CA . ARG B 1 154 ? -5.586 10.094 -2.662 1 98.31 154 ARG B CA 1
ATOM 3690 C C . ARG B 1 154 ? -4.578 10.273 -3.789 1 98.31 154 ARG B C 1
ATOM 3692 O O . ARG B 1 154 ? -3.93 9.305 -4.207 1 98.31 154 ARG B O 1
ATOM 3699 N N . LEU B 1 155 ? -4.395 11.492 -4.332 1 98.44 155 LEU B N 1
ATOM 3700 C CA . LEU B 1 155 ? -3.707 11.75 -5.59 1 98.44 155 LEU B CA 1
ATOM 3701 C C . LEU B 1 155 ? -2.211 11.492 -5.461 1 98.44 155 LEU B C 1
ATOM 3703 O O . LEU B 1 155 ? -1.557 11.094 -6.43 1 98.44 155 LEU B O 1
ATOM 3707 N N . PHE B 1 156 ? -1.669 11.695 -4.23 1 98.56 156 PHE B N 1
ATOM 3708 C CA . PHE B 1 156 ? -0.222 11.609 -4.074 1 98.56 156 PHE B CA 1
ATOM 3709 C C . PHE B 1 156 ? 0.163 10.406 -3.23 1 98.56 156 PHE B C 1
ATOM 3711 O O . PHE B 1 156 ? 1.193 10.414 -2.555 1 98.56 156 PHE B O 1
ATOM 3718 N N . GLY B 1 157 ? -0.657 9.344 -3.318 1 97.75 157 GLY B N 1
ATOM 3719 C CA . GLY B 1 157 ? -0.429 8.156 -2.508 1 97.75 157 GLY B CA 1
ATOM 3720 C C . GLY B 1 157 ? 0.606 7.223 -3.102 1 97.75 157 GLY B C 1
ATOM 3721 O O . GLY B 1 157 ? 1.026 6.262 -2.451 1 97.75 157 GLY B O 1
ATOM 3722 N N . SER B 1 158 ? 1.021 7.473 -4.301 1 96.56 158 SER B N 1
ATOM 3723 C CA . SER B 1 158 ? 2.029 6.707 -5.023 1 96.56 158 SER B CA 1
ATOM 3724 C C . SER B 1 158 ? 3.17 7.602 -5.492 1 96.56 158 SER B C 1
ATOM 3726 O O . SER B 1 158 ? 2.934 8.695 -6.012 1 96.56 158 SER B O 1
ATOM 3728 N N . PRO B 1 159 ? 4.41 7.109 -5.266 1 98.06 159 PRO B N 1
ATOM 3729 C CA . PRO B 1 159 ? 5.52 7.93 -5.758 1 98.06 159 PRO B CA 1
ATOM 3730 C C . PRO B 1 159 ? 5.484 8.125 -7.27 1 98.06 159 PRO B C 1
ATOM 3732 O O . PRO B 1 159 ? 5.867 9.188 -7.77 1 98.06 159 PRO B O 1
ATOM 3735 N N . PHE B 1 160 ? 4.945 7.152 -7.934 1 96.62 160 PHE B N 1
ATOM 3736 C CA . PHE B 1 160 ? 5.008 7.184 -9.391 1 96.62 160 PHE B CA 1
ATOM 3737 C C . PHE B 1 160 ? 3.945 8.117 -9.953 1 96.62 160 PHE B C 1
ATOM 3739 O O . PHE B 1 160 ? 4.215 8.883 -10.883 1 96.62 160 PHE B O 1
ATOM 3746 N N . GLN B 1 161 ? 2.791 8.039 -9.344 1 95.19 161 GLN B N 1
ATOM 3747 C CA . GLN B 1 161 ? 1.757 9 -9.711 1 95.19 161 GLN B CA 1
ATOM 3748 C C . GLN B 1 161 ? 2.182 10.422 -9.359 1 95.19 161 GLN B C 1
ATOM 3750 O O . GLN B 1 161 ? 1.916 11.359 -10.117 1 95.19 161 GLN B O 1
ATOM 3755 N N . THR B 1 162 ? 2.812 10.586 -8.219 1 98.31 162 THR B N 1
ATOM 3756 C CA . THR B 1 162 ? 3.301 11.883 -7.777 1 98.31 162 THR B CA 1
ATOM 3757 C C . THR B 1 162 ? 4.316 12.445 -8.766 1 98.31 162 THR B C 1
ATOM 3759 O O . THR B 1 162 ? 4.23 13.609 -9.164 1 98.31 162 THR B O 1
ATOM 3762 N N . ARG B 1 163 ? 5.258 11.539 -9.156 1 97.31 163 ARG B N 1
ATOM 3763 C CA . ARG B 1 163 ? 6.266 11.906 -10.148 1 97.31 163 ARG B CA 1
ATOM 3764 C C . ARG B 1 163 ? 5.613 12.414 -11.43 1 97.31 163 ARG B C 1
ATOM 3766 O O . ARG B 1 163 ? 5.992 13.469 -11.945 1 97.31 163 ARG B O 1
ATOM 3773 N N . ASP B 1 164 ? 4.613 11.727 -11.852 1 96 164 ASP B N 1
ATOM 3774 C CA . ASP B 1 164 ? 3.947 12.07 -13.102 1 96 164 ASP B CA 1
ATOM 3775 C C . ASP B 1 164 ? 3.182 13.383 -12.969 1 96 164 ASP B C 1
ATOM 3777 O O . ASP B 1 164 ? 3.234 14.234 -13.867 1 96 164 ASP B O 1
ATOM 3781 N N . LEU B 1 165 ? 2.492 13.594 -11.891 1 98.06 165 LEU B N 1
ATOM 3782 C CA . LEU B 1 165 ? 1.689 14.797 -11.688 1 98.06 165 LEU B CA 1
ATOM 3783 C C . LEU B 1 165 ? 2.58 16.031 -11.539 1 98.06 165 LEU B C 1
ATOM 3785 O O . LEU B 1 165 ? 2.32 17.062 -12.148 1 98.06 165 LEU B O 1
ATOM 3789 N N . LEU B 1 166 ? 3.689 15.906 -10.789 1 98.12 166 LEU B N 1
ATOM 3790 C CA . LEU B 1 166 ? 4.531 17.062 -10.469 1 98.12 166 LEU B CA 1
ATOM 3791 C C . LEU B 1 166 ? 5.391 17.453 -11.664 1 98.12 166 LEU B C 1
ATOM 3793 O O . LEU B 1 166 ? 6.027 18.516 -11.648 1 98.12 166 LEU B O 1
ATOM 3797 N N . SER B 1 167 ? 5.387 16.625 -12.664 1 97 167 SER B N 1
ATOM 3798 C CA . SER B 1 167 ? 6.086 16.984 -13.891 1 97 167 SER B CA 1
ATOM 3799 C C . SER B 1 167 ? 5.336 18.078 -14.641 1 97 167 SER B C 1
ATOM 3801 O O . SER B 1 167 ? 5.891 18.703 -15.547 1 97 167 SER B O 1
ATOM 3803 N N . SER B 1 168 ? 4.086 18.344 -14.273 1 97.69 168 SER B N 1
ATOM 3804 C CA . SER B 1 168 ? 3.295 19.391 -14.906 1 97.69 168 SER B CA 1
ATOM 3805 C C . SER B 1 168 ? 3.701 20.781 -14.398 1 97.69 168 SER B C 1
ATOM 3807 O O . SER B 1 168 ? 3.662 21.047 -13.195 1 97.69 168 SER B O 1
ATOM 3809 N N . PRO B 1 169 ? 3.955 21.688 -15.289 1 97.88 169 PRO B N 1
ATOM 3810 C CA . PRO B 1 169 ? 4.359 23.031 -14.859 1 97.88 169 PRO B CA 1
ATOM 3811 C C . PRO B 1 169 ? 3.256 23.766 -14.102 1 97.88 169 PRO B C 1
ATOM 3813 O O . PRO B 1 169 ? 3.541 24.641 -13.281 1 97.88 169 PRO B O 1
ATOM 3816 N N . SER B 1 170 ? 2.066 23.375 -14.391 1 98.12 170 SER B N 1
ATOM 3817 C CA . SER B 1 170 ? 0.946 24.062 -13.758 1 98.12 170 SER B CA 1
ATOM 3818 C C . SER B 1 170 ? 0.911 23.781 -12.258 1 98.12 170 SER B C 1
ATOM 3820 O O . SER B 1 170 ? 0.2 24.469 -11.508 1 98.12 170 SER B O 1
ATOM 3822 N N . LEU B 1 171 ? 1.735 22.812 -11.828 1 98.56 171 LEU B N 1
ATOM 3823 C CA . LEU B 1 171 ? 1.719 22.438 -10.414 1 98.56 171 LEU B CA 1
ATOM 3824 C C . LEU B 1 171 ? 2.99 22.922 -9.711 1 98.56 171 LEU B C 1
ATOM 3826 O O . LEU B 1 171 ? 3.311 22.453 -8.617 1 98.56 171 LEU B O 1
ATOM 3830 N N . ALA B 1 172 ? 3.674 23.828 -10.32 1 97.56 172 ALA B N 1
ATOM 3831 C CA . ALA B 1 172 ? 4.973 24.281 -9.828 1 97.56 172 ALA B CA 1
ATOM 3832 C C . ALA B 1 172 ? 4.855 24.875 -8.43 1 97.56 172 ALA B C 1
ATOM 3834 O O . ALA B 1 172 ? 5.793 24.797 -7.629 1 97.56 172 ALA B O 1
ATOM 3835 N N . LYS B 1 173 ? 3.707 25.469 -8.062 1 96.88 173 LYS B N 1
ATOM 3836 C CA . LYS B 1 173 ? 3.547 26.172 -6.785 1 96.88 173 LYS B CA 1
ATOM 3837 C C . LYS B 1 173 ? 2.885 25.266 -5.746 1 96.88 173 LYS B C 1
ATOM 3839 O O . LYS B 1 173 ? 2.672 25.688 -4.605 1 96.88 173 LYS B O 1
ATOM 3844 N N . LEU B 1 174 ? 2.572 24.062 -6.164 1 98.62 174 LEU B N 1
ATOM 3845 C CA . LEU B 1 174 ? 1.901 23.141 -5.25 1 98.62 174 LEU B CA 1
ATOM 3846 C C . LEU B 1 174 ? 2.801 22.797 -4.07 1 98.62 174 LEU B C 1
ATOM 3848 O O . LEU B 1 174 ? 3.996 22.547 -4.246 1 98.62 174 LEU B O 1
ATOM 3852 N N . LYS B 1 175 ? 2.287 22.844 -2.859 1 98.5 175 LYS B N 1
ATOM 3853 C CA . LYS B 1 175 ? 3.018 22.484 -1.648 1 98.5 175 LYS B CA 1
ATOM 3854 C C . LYS B 1 175 ? 2.564 21.125 -1.114 1 98.5 175 LYS B C 1
ATOM 3856 O O . LYS B 1 175 ? 1.379 20.797 -1.179 1 98.5 175 LYS B O 1
ATOM 3861 N N . LEU B 1 176 ? 3.502 20.375 -0.578 1 98.81 176 LEU B N 1
ATOM 3862 C CA . LEU B 1 176 ? 3.205 19.016 -0.13 1 98.81 176 LEU B CA 1
ATOM 3863 C C . LEU B 1 176 ? 3.404 18.891 1.376 1 98.81 176 LEU B C 1
ATOM 3865 O O . LEU B 1 176 ? 4.273 19.547 1.951 1 98.81 176 LEU B O 1
ATOM 3869 N N . ASN B 1 177 ? 2.537 18.125 2.014 1 98.88 177 ASN B N 1
ATOM 3870 C CA . ASN B 1 177 ? 2.838 17.422 3.25 1 98.88 177 ASN B CA 1
ATOM 3871 C C . ASN B 1 177 ? 3.406 16.031 2.973 1 98.88 177 ASN B C 1
ATOM 3873 O O . ASN B 1 177 ? 2.689 15.141 2.512 1 98.88 177 ASN B O 1
ATOM 3877 N N . ALA B 1 178 ? 4.672 15.844 3.281 1 98.69 178 ALA B N 1
ATOM 3878 C CA . ALA B 1 178 ? 5.344 14.594 2.936 1 98.69 178 ALA B CA 1
ATOM 3879 C C . ALA B 1 178 ? 5.152 13.547 4.031 1 98.69 178 ALA B C 1
ATOM 3881 O O . ALA B 1 178 ? 5.898 13.531 5.012 1 98.69 178 ALA B O 1
ATOM 3882 N N . ASP B 1 179 ? 4.227 12.734 3.902 1 98.69 179 ASP B N 1
ATOM 3883 C CA . ASP B 1 179 ? 4.113 11.477 4.625 1 98.69 179 ASP B CA 1
ATOM 3884 C C . ASP B 1 179 ? 4.5 10.297 3.736 1 98.69 179 ASP B C 1
ATOM 3886 O O . ASP B 1 179 ? 3.635 9.633 3.162 1 98.69 179 ASP B O 1
ATOM 3890 N N . LEU B 1 180 ? 5.707 10.008 3.697 1 98.56 180 LEU B N 1
ATOM 3891 C CA . LEU B 1 180 ? 6.227 9.062 2.719 1 98.56 180 LEU B CA 1
ATOM 3892 C C . LEU B 1 180 ? 6.039 7.625 3.199 1 98.56 180 LEU B C 1
ATOM 3894 O O . LEU B 1 180 ? 6.297 6.68 2.451 1 98.56 180 LEU B O 1
ATOM 3898 N N . SER B 1 181 ? 5.535 7.465 4.473 1 98.62 181 SER B N 1
ATOM 3899 C CA . SER B 1 181 ? 5.223 6.133 4.977 1 98.62 181 SER B CA 1
ATOM 3900 C C . SER B 1 181 ? 4.211 5.426 4.078 1 98.62 181 SER B C 1
ATOM 3902 O O . SER B 1 181 ? 4.289 4.211 3.883 1 98.62 181 SER B O 1
ATOM 3904 N N . HIS B 1 182 ? 3.328 6.164 3.49 1 98.5 182 HIS B N 1
ATOM 3905 C CA . HIS B 1 182 ? 2.309 5.609 2.605 1 98.5 182 HIS B CA 1
ATOM 3906 C C . HIS B 1 182 ? 2.936 5.016 1.349 1 98.5 182 HIS B C 1
ATOM 3908 O O . HIS B 1 182 ? 2.461 4 0.834 1 98.5 182 HIS B O 1
ATOM 3914 N N . TRP B 1 183 ? 3.996 5.652 0.875 1 98.69 183 TRP B N 1
ATOM 3915 C CA . TRP B 1 183 ? 4.672 5.164 -0.322 1 98.69 183 TRP B CA 1
ATOM 3916 C C . TRP B 1 183 ? 5.352 3.826 -0.053 1 98.69 183 TRP B C 1
ATOM 3918 O O . TRP B 1 183 ? 5.297 2.916 -0.884 1 98.69 183 TRP B O 1
ATOM 3928 N N . TYR B 1 184 ? 5.977 3.754 1.122 1 98.62 184 TYR B N 1
ATOM 3929 C CA . TYR B 1 184 ? 6.695 2.533 1.471 1 98.62 184 TYR B CA 1
ATOM 3930 C C . TYR B 1 184 ? 5.746 1.343 1.538 1 98.62 184 TYR B C 1
ATOM 3932 O O . TYR B 1 184 ? 6.055 0.264 1.027 1 98.62 184 TYR B O 1
ATOM 3940 N N . CYS B 1 185 ? 4.629 1.56 2.127 1 98.12 185 CYS B N 1
ATOM 3941 C CA . CYS B 1 185 ? 3.602 0.528 2.225 1 98.12 185 CYS B CA 1
ATOM 3942 C C . CYS B 1 185 ? 3.047 0.18 0.848 1 98.12 185 CYS B C 1
ATOM 3944 O O . CYS B 1 185 ? 2.998 -0.993 0.472 1 98.12 185 CYS B O 1
ATOM 3946 N N . ALA B 1 186 ? 2.711 1.163 0.068 1 98.31 186 ALA B N 1
ATOM 3947 C CA . ALA B 1 186 ? 2.096 0.964 -1.242 1 98.31 186 ALA B CA 1
ATOM 3948 C C . ALA B 1 186 ? 3.035 0.213 -2.182 1 98.31 186 ALA B C 1
ATOM 3950 O O . ALA B 1 186 ? 2.59 -0.595 -3 1 98.31 186 ALA B O 1
ATOM 3951 N N . CYS B 1 187 ? 4.32 0.415 -1.964 1 98.19 187 CYS B N 1
ATOM 3952 C CA . CYS B 1 187 ? 5.289 -0.132 -2.908 1 98.19 187 CYS B CA 1
ATOM 3953 C C . CYS B 1 187 ? 6.027 -1.322 -2.307 1 98.19 187 CYS B C 1
ATOM 3955 O O . CYS B 1 187 ? 6.922 -1.889 -2.939 1 98.19 187 CYS B O 1
ATOM 3957 N N . GLU B 1 188 ? 5.758 -1.609 -1.105 1 98.06 188 GLU B N 1
ATOM 3958 C CA . GLU B 1 188 ? 6.254 -2.789 -0.401 1 98.06 188 GLU B CA 1
ATOM 3959 C C . GLU B 1 188 ? 7.77 -2.734 -0.232 1 98.06 188 GLU B C 1
ATOM 3961 O O . GLU B 1 188 ? 8.461 -3.732 -0.446 1 98.06 188 GLU B O 1
ATOM 3966 N N . ARG B 1 189 ? 8.25 -1.589 0.083 1 97.81 189 ARG B N 1
ATOM 3967 C CA . ARG B 1 189 ? 9.656 -1.452 0.449 1 97.81 189 ARG B CA 1
ATOM 3968 C C . ARG B 1 189 ? 9.961 -0.043 0.947 1 97.81 189 ARG B C 1
ATOM 3970 O O . ARG B 1 189 ? 9.352 0.926 0.489 1 97.81 189 ARG B O 1
ATOM 3977 N N . VAL B 1 190 ? 10.883 0.081 1.861 1 98.31 190 VAL B N 1
ATOM 3978 C CA . VAL B 1 190 ? 11.523 1.364 2.141 1 98.31 190 VAL B CA 1
ATOM 3979 C C . VAL B 1 190 ? 12.625 1.628 1.12 1 98.31 190 VAL B C 1
ATOM 3981 O O . VAL B 1 190 ? 13.547 0.821 0.97 1 98.31 190 VAL B O 1
ATOM 3984 N N . PHE B 1 191 ? 12.516 2.682 0.422 1 98.5 191 PHE B N 1
ATOM 3985 C CA . PHE B 1 191 ? 13.406 2.945 -0.704 1 98.5 191 PHE B CA 1
ATOM 3986 C C . PHE B 1 191 ? 14.828 3.227 -0.22 1 98.5 191 PHE B C 1
ATOM 3988 O O . PHE B 1 191 ? 15.016 3.904 0.792 1 98.5 191 PHE B O 1
ATOM 3995 N N . ASN B 1 192 ? 15.727 2.67 -0.865 1 98.12 192 ASN B N 1
ATOM 3996 C CA . ASN B 1 192 ? 17.156 2.768 -0.559 1 98.12 192 ASN B CA 1
ATOM 3997 C C . ASN B 1 192 ? 17.953 3.297 -1.75 1 98.12 192 ASN B C 1
ATOM 3999 O O . ASN B 1 192 ? 18.109 2.596 -2.748 1 98.12 192 ASN B O 1
ATOM 4003 N N . PRO B 1 193 ? 18.469 4.504 -1.626 1 97.38 193 PRO B N 1
ATOM 4004 C CA . PRO B 1 193 ? 19.156 5.113 -2.764 1 97.38 193 PRO B CA 1
ATOM 4005 C C . PRO B 1 193 ? 20.438 4.375 -3.141 1 97.38 193 PRO B C 1
ATOM 4007 O O . PRO B 1 193 ? 21.016 4.633 -4.203 1 97.38 193 PRO B O 1
ATOM 4010 N N . ASN B 1 194 ? 20.875 3.436 -2.33 1 96 194 ASN B N 1
ATOM 4011 C CA . ASN B 1 194 ? 22.109 2.699 -2.604 1 96 194 ASN B CA 1
ATOM 4012 C C . ASN B 1 194 ? 21.812 1.366 -3.289 1 96 194 ASN B C 1
ATOM 4014 O O . ASN B 1 194 ? 22.75 0.65 -3.672 1 96 194 ASN B O 1
ATOM 4018 N N . GLU B 1 195 ? 20.547 0.958 -3.393 1 96.25 195 GLU B N 1
ATOM 4019 C CA . GLU B 1 195 ? 20.188 -0.283 -4.062 1 96.25 195 GLU B CA 1
ATOM 4020 C C . GLU B 1 195 ? 19.922 -0.052 -5.551 1 96.25 195 GLU B C 1
ATOM 4022 O O . GLU B 1 195 ? 19.359 0.968 -5.934 1 96.25 195 GLU B O 1
ATOM 4027 N N . ASP B 1 196 ? 20.266 -0.977 -6.395 1 96 196 ASP B N 1
ATOM 4028 C CA . ASP B 1 196 ? 20.203 -0.845 -7.848 1 96 196 ASP B CA 1
ATOM 4029 C C . ASP B 1 196 ? 18.781 -0.607 -8.32 1 96 196 ASP B C 1
ATOM 4031 O O . ASP B 1 196 ? 18.547 0.159 -9.258 1 96 196 ASP B O 1
ATOM 4035 N N . ARG B 1 197 ? 17.875 -1.216 -7.68 1 96.06 197 ARG B N 1
ATOM 4036 C CA . ARG B 1 197 ? 16.484 -1.093 -8.109 1 96.06 197 ARG B CA 1
ATOM 4037 C C . ARG B 1 197 ? 15.945 0.301 -7.812 1 96.06 197 ARG B C 1
ATOM 4039 O O . ARG B 1 197 ? 14.953 0.726 -8.406 1 96.06 197 ARG B O 1
ATOM 4046 N N . ASP B 1 198 ? 16.578 1.074 -6.832 1 97.81 198 ASP B N 1
ATOM 4047 C CA . ASP B 1 198 ? 16.016 2.334 -6.359 1 97.81 198 ASP B CA 1
ATOM 4048 C C . ASP B 1 198 ? 16.906 3.516 -6.758 1 97.81 198 ASP B C 1
ATOM 4050 O O . ASP B 1 198 ? 16.422 4.648 -6.859 1 97.81 198 ASP B O 1
ATOM 4054 N N . LYS B 1 199 ? 18.172 3.301 -7.012 1 97.06 199 LYS B N 1
ATOM 4055 C CA . LYS B 1 199 ? 19.203 4.336 -7.074 1 97.06 199 LYS B CA 1
ATOM 4056 C C . LYS B 1 199 ? 18.953 5.301 -8.227 1 97.06 199 LYS B C 1
ATOM 4058 O O . LYS B 1 199 ? 19.391 6.449 -8.195 1 97.06 199 LYS B O 1
ATOM 4063 N N . ILE B 1 200 ? 18.219 4.848 -9.203 1 95.31 200 ILE B N 1
ATOM 4064 C CA . ILE B 1 200 ? 18.031 5.656 -10.398 1 95.31 200 ILE B CA 1
ATOM 4065 C C . ILE B 1 200 ? 16.875 6.621 -10.188 1 95.31 200 ILE B C 1
ATOM 4067 O O . ILE B 1 200 ? 16.969 7.809 -10.508 1 95.31 200 ILE B O 1
ATOM 4071 N N . TRP B 1 201 ? 15.836 6.223 -9.594 1 97.19 201 TRP B N 1
ATOM 4072 C CA . TRP B 1 201 ? 14.602 7.004 -9.633 1 97.19 201 TRP B CA 1
ATOM 4073 C C . TRP B 1 201 ? 14.328 7.645 -8.273 1 97.19 201 TRP B C 1
ATOM 4075 O O . TRP B 1 201 ? 13.781 8.75 -8.203 1 97.19 201 TRP B O 1
ATOM 4085 N N . TRP B 1 202 ? 14.68 7.086 -7.184 1 98.31 202 TRP B N 1
ATOM 4086 C CA . TRP B 1 202 ? 14.289 7.531 -5.855 1 98.31 202 TRP B CA 1
ATOM 4087 C C . TRP B 1 202 ? 14.984 8.836 -5.488 1 98.31 202 TRP B C 1
ATOM 4089 O O . TRP B 1 202 ? 14.336 9.812 -5.094 1 98.31 202 TRP B O 1
ATOM 4099 N N . PRO B 1 203 ? 16.328 8.977 -5.715 1 98.12 203 PRO B N 1
ATOM 4100 C CA . PRO B 1 203 ? 16.969 10.258 -5.406 1 98.12 203 PRO B CA 1
ATOM 4101 C C . PRO B 1 203 ? 16.406 11.414 -6.238 1 98.12 203 PRO B C 1
ATOM 4103 O O . PRO B 1 203 ? 16.25 12.523 -5.727 1 98.12 203 PRO B O 1
ATOM 4106 N N . GLU B 1 204 ? 16.094 11.109 -7.434 1 97.75 204 GLU B N 1
ATOM 4107 C CA . GLU B 1 204 ? 15.531 12.141 -8.297 1 97.75 204 GLU B CA 1
ATOM 4108 C C . GLU B 1 204 ? 14.148 12.57 -7.816 1 97.75 204 GLU B C 1
ATOM 4110 O O . GLU B 1 204 ? 13.836 13.766 -7.801 1 97.75 204 GLU B O 1
ATOM 4115 N N . LEU B 1 205 ? 13.391 11.602 -7.434 1 98.44 205 LEU B N 1
ATOM 4116 C CA . LEU B 1 205 ? 12.047 11.93 -6.973 1 98.44 205 LEU B CA 1
ATOM 4117 C C . LEU B 1 205 ? 12.102 12.703 -5.656 1 98.44 205 LEU B C 1
ATOM 4119 O O . LEU B 1 205 ? 11.367 13.672 -5.477 1 98.44 205 LEU B O 1
ATOM 4123 N N . ILE B 1 206 ? 12.961 12.281 -4.738 1 98.38 206 ILE B N 1
ATOM 4124 C CA . ILE B 1 206 ? 13.055 12.961 -3.451 1 98.38 206 ILE B CA 1
ATOM 4125 C C . ILE B 1 206 ? 13.5 14.406 -3.662 1 98.38 206 ILE B C 1
ATOM 4127 O O . ILE B 1 206 ? 13.031 15.312 -2.971 1 98.38 206 ILE B O 1
ATOM 4131 N N . LYS B 1 207 ? 14.367 14.648 -4.633 1 97.69 207 LYS B N 1
ATOM 4132 C CA . LYS B 1 207 ? 14.766 16.016 -4.965 1 97.69 207 LYS B CA 1
ATOM 4133 C C . LYS B 1 207 ? 13.562 16.844 -5.391 1 97.69 207 LYS B C 1
ATOM 4135 O O . LYS B 1 207 ? 13.398 17.984 -4.957 1 97.69 207 LYS B O 1
ATOM 4140 N N . THR B 1 208 ? 12.734 16.266 -6.223 1 98.12 208 THR B N 1
ATOM 4141 C CA . THR B 1 208 ? 11.516 16.938 -6.648 1 98.12 208 THR B CA 1
ATOM 4142 C C . THR B 1 208 ? 10.602 17.219 -5.453 1 98.12 208 THR B C 1
ATOM 4144 O O . THR B 1 208 ? 10.086 18.328 -5.305 1 98.12 208 THR B O 1
ATOM 4147 N N . ILE B 1 209 ? 10.438 16.281 -4.566 1 98.56 209 ILE B N 1
ATOM 4148 C CA . ILE B 1 209 ? 9.586 16.406 -3.391 1 98.56 209 ILE B CA 1
ATOM 4149 C C . ILE B 1 209 ? 10.109 17.516 -2.488 1 98.56 209 ILE B C 1
ATOM 4151 O O . ILE B 1 209 ? 9.336 18.297 -1.93 1 98.56 209 ILE B O 1
ATOM 4155 N N . CYS B 1 210 ? 11.422 17.594 -2.389 1 97.88 210 CYS B N 1
ATOM 4156 C CA . CYS B 1 210 ? 12.047 18.625 -1.574 1 97.88 210 CYS B CA 1
ATOM 4157 C C . CYS B 1 210 ? 11.648 20.016 -2.053 1 97.88 210 CYS B C 1
ATOM 4159 O O . CYS B 1 210 ? 11.477 20.922 -1.244 1 97.88 210 CYS B O 1
ATOM 4161 N N . GLY B 1 211 ? 11.477 20.156 -3.289 1 96.94 211 GLY B N 1
ATOM 4162 C CA . GLY B 1 211 ? 11.102 21.438 -3.852 1 96.94 211 GLY B CA 1
ATOM 4163 C C . GLY B 1 211 ? 9.68 21.844 -3.518 1 96.94 211 GLY B C 1
ATOM 4164 O O . GLY B 1 211 ? 9.328 23.016 -3.604 1 96.94 211 GLY B O 1
ATOM 4165 N N . HIS B 1 212 ? 8.883 20.906 -3.096 1 97.88 212 HIS B N 1
ATOM 4166 C CA . HIS B 1 212 ? 7.461 21.141 -2.863 1 97.88 212 HIS B CA 1
ATOM 4167 C C . HIS B 1 212 ? 7.117 21.031 -1.382 1 97.88 212 HIS B C 1
ATOM 4169 O O . HIS B 1 212 ? 6.066 21.516 -0.946 1 97.88 212 HIS B O 1
ATOM 4175 N N . CYS B 1 213 ? 7.953 20.438 -0.578 1 98.06 213 CYS B N 1
ATOM 4176 C CA . CYS B 1 213 ? 7.609 20.031 0.78 1 98.06 213 CYS B CA 1
ATOM 4177 C C . CYS B 1 213 ? 7.625 21.219 1.729 1 98.06 213 CYS B C 1
ATOM 4179 O O . CYS B 1 213 ? 8.625 21.938 1.821 1 98.06 213 CYS B O 1
ATOM 4181 N N . GLU B 1 214 ? 6.488 21.391 2.471 1 97.56 214 GLU B N 1
ATOM 4182 C CA . GLU B 1 214 ? 6.395 22.453 3.465 1 97.56 214 GLU B CA 1
ATOM 4183 C C . GLU B 1 214 ? 5.969 21.906 4.824 1 97.56 214 GLU B C 1
ATOM 4185 O O . GLU B 1 214 ? 6.07 22.594 5.836 1 97.56 214 GLU B O 1
ATOM 4190 N N . TYR B 1 215 ? 5.508 20.734 4.84 1 98.5 215 TYR B N 1
ATOM 4191 C CA . TYR B 1 215 ? 5.039 20.047 6.035 1 98.5 215 TYR B CA 1
ATOM 4192 C C . TYR B 1 215 ? 5.426 18.562 6 1 98.5 215 TYR B C 1
ATOM 4194 O O . TYR B 1 215 ? 5.41 17.938 4.934 1 98.5 215 TYR B O 1
ATOM 4202 N N . ILE B 1 216 ? 5.859 18.016 7.145 1 98.81 216 ILE B N 1
ATOM 4203 C CA . ILE B 1 216 ? 6.285 16.625 7.184 1 98.81 216 ILE B CA 1
ATOM 4204 C C . ILE B 1 216 ? 5.43 15.852 8.188 1 98.81 216 ILE B C 1
ATOM 4206 O O . ILE B 1 216 ? 5.441 16.156 9.383 1 98.81 216 ILE B O 1
ATOM 4210 N N . HIS B 1 217 ? 4.586 15 7.707 1 98.81 217 HIS B N 1
ATOM 4211 C CA . HIS B 1 217 ? 4.094 13.945 8.578 1 98.81 217 HIS B CA 1
ATOM 4212 C C . HIS B 1 217 ? 5.137 12.844 8.758 1 98.81 217 HIS B C 1
ATOM 4214 O O . HIS B 1 217 ? 5.34 12.023 7.863 1 98.81 217 HIS B O 1
ATOM 4220 N N . ALA B 1 218 ? 5.723 12.883 9.906 1 98.69 218 ALA B N 1
ATOM 4221 C CA . ALA B 1 218 ? 6.809 11.953 10.203 1 98.69 218 ALA B CA 1
ATOM 4222 C C . ALA B 1 218 ? 6.277 10.68 10.852 1 98.69 218 ALA B C 1
ATOM 4224 O O . ALA B 1 218 ? 6.047 10.641 12.062 1 98.69 218 ALA B O 1
ATOM 4225 N N . ARG B 1 219 ? 6.094 9.75 10.055 1 98.38 219 ARG B N 1
ATOM 4226 C CA . ARG B 1 219 ? 5.68 8.406 10.438 1 98.38 219 ARG B CA 1
ATOM 4227 C C . ARG B 1 219 ? 6.645 7.359 9.891 1 98.38 219 ARG B C 1
ATOM 4229 O O . ARG B 1 219 ? 6.883 7.301 8.68 1 98.38 219 ARG B O 1
ATOM 4236 N N . PHE B 1 220 ? 7.234 6.625 10.828 1 98.81 220 PHE B N 1
ATOM 4237 C CA . PHE B 1 220 ? 8.055 5.527 10.32 1 98.81 220 PHE B CA 1
ATOM 4238 C C . PHE B 1 220 ? 7.18 4.453 9.68 1 98.81 220 PHE B C 1
ATOM 4240 O O . PHE B 1 220 ? 6.453 3.742 10.383 1 98.81 220 PHE B O 1
ATOM 4247 N N . GLY B 1 221 ? 7.254 4.445 8.336 1 98.25 221 GLY B N 1
ATOM 4248 C CA . GLY B 1 221 ? 6.531 3.42 7.602 1 98.25 221 GLY B CA 1
ATOM 4249 C C . GLY B 1 221 ? 7.387 2.217 7.258 1 98.25 221 GLY B C 1
ATOM 4250 O O . GLY B 1 221 ? 8.578 2.18 7.586 1 98.25 221 GLY B O 1
ATOM 4251 N N . TRP B 1 222 ? 6.832 1.195 6.695 1 97.75 222 TRP B N 1
ATOM 4252 C CA . TRP B 1 222 ? 7.562 0.027 6.215 1 97.75 222 TRP B CA 1
ATOM 4253 C C . TRP B 1 222 ? 6.734 -0.761 5.207 1 97.75 222 TRP B C 1
ATOM 4255 O O . TRP B 1 222 ? 5.617 -0.36 4.863 1 97.75 222 TRP B O 1
ATOM 4265 N N . ALA B 1 223 ? 7.23 -1.838 4.727 1 97.56 223 ALA B N 1
ATOM 4266 C CA . ALA B 1 223 ? 6.734 -2.553 3.555 1 97.56 223 ALA B CA 1
ATOM 4267 C C . ALA B 1 223 ? 5.371 -3.176 3.83 1 97.56 223 ALA B C 1
ATOM 4269 O O . ALA B 1 223 ? 4.547 -3.312 2.92 1 97.56 223 ALA B O 1
ATOM 4270 N N . GLN B 1 224 ? 5.082 -3.555 5.066 1 97.44 224 GLN B N 1
ATOM 4271 C CA . GLN B 1 224 ? 3.914 -4.402 5.281 1 97.44 224 GLN B CA 1
ATOM 4272 C C . GLN B 1 224 ? 2.84 -3.672 6.082 1 97.44 224 GLN B C 1
ATOM 4274 O O . GLN B 1 224 ? 1.881 -4.285 6.551 1 97.44 224 GLN B O 1
ATOM 4279 N N . GLY B 1 225 ? 2.998 -2.309 6.188 1 96.31 225 GLY B N 1
ATOM 4280 C CA . GLY B 1 225 ? 1.995 -1.527 6.895 1 96.31 225 GLY B CA 1
ATOM 4281 C C . GLY B 1 225 ? 2.248 -0.033 6.828 1 96.31 225 GLY B C 1
ATOM 4282 O O . GLY B 1 225 ? 3.311 0.404 6.383 1 96.31 225 GLY B O 1
ATOM 4283 N N . PRO B 1 226 ? 1.238 0.698 7.273 1 96.12 226 PRO B N 1
ATOM 4284 C CA . PRO B 1 226 ? 1.341 2.156 7.188 1 96.12 226 PRO B CA 1
ATOM 4285 C C . PRO B 1 226 ? 2.324 2.742 8.195 1 96.12 226 PRO B C 1
ATOM 4287 O O . PRO B 1 226 ? 2.842 3.844 7.992 1 96.12 226 PRO B O 1
ATOM 4290 N N . GLN B 1 227 ? 2.512 1.987 9.312 1 98.44 227 GLN B N 1
ATOM 4291 C CA . GLN B 1 227 ? 3.432 2.467 10.336 1 98.44 227 GLN B CA 1
ATOM 4292 C C . GLN B 1 227 ? 4.121 1.303 11.047 1 98.44 227 GLN B C 1
ATOM 4294 O O . GLN B 1 227 ? 3.564 0.205 11.133 1 98.44 227 GLN B O 1
ATOM 4299 N N . MET B 1 228 ? 5.371 1.51 11.453 1 98.31 228 MET B N 1
ATOM 4300 C CA . MET B 1 228 ? 6.02 0.595 12.391 1 98.31 228 MET B CA 1
ATOM 4301 C C . MET B 1 228 ? 5.281 0.572 13.727 1 98.31 228 MET B C 1
ATOM 4303 O O . MET B 1 228 ? 4.895 1.621 14.242 1 98.31 228 MET B O 1
ATOM 4307 N N . SER B 1 229 ? 5.09 -0.616 14.297 1 97.88 229 SER B N 1
ATOM 4308 C CA . SER B 1 229 ? 4.379 -0.693 15.57 1 97.88 229 SER B CA 1
ATOM 4309 C C . SER B 1 229 ? 5.168 -0.017 16.688 1 97.88 229 SER B C 1
ATOM 4311 O O . SER B 1 229 ? 4.602 0.73 17.484 1 97.88 229 SER B O 1
ATOM 4313 N N . ASP B 1 230 ? 6.43 -0.304 16.75 1 98.5 230 ASP B N 1
ATOM 4314 C CA . ASP B 1 230 ? 7.383 0.317 17.672 1 98.5 230 ASP B CA 1
ATOM 4315 C C . ASP B 1 230 ? 8.672 0.69 16.938 1 98.5 230 ASP B C 1
ATOM 4317 O O . ASP B 1 230 ? 9.555 -0.151 16.766 1 98.5 230 ASP B O 1
ATOM 4321 N N . PRO B 1 231 ? 8.781 1.93 16.547 1 98.56 231 PRO B N 1
ATOM 4322 C CA . PRO B 1 231 ? 9.93 2.34 15.734 1 98.56 231 PRO B CA 1
ATOM 4323 C C . PRO B 1 231 ? 11.25 2.271 16.5 1 98.56 231 PRO B C 1
ATOM 4325 O O . PRO B 1 231 ? 12.32 2.373 15.906 1 98.56 231 PRO B O 1
ATOM 4328 N N . SER B 1 232 ? 11.172 2.07 17.844 1 98.5 232 SER B N 1
ATOM 4329 C CA . SER B 1 232 ? 12.391 2.004 18.641 1 98.5 232 SER B CA 1
ATOM 4330 C C . SER B 1 232 ? 13.008 0.611 18.578 1 98.5 232 SER B C 1
ATOM 4332 O O . SER B 1 232 ? 14.148 0.417 19 1 98.5 232 SER B O 1
ATOM 4334 N N . ALA B 1 233 ? 12.266 -0.354 18.078 1 98.56 233 ALA B N 1
ATOM 4335 C CA . ALA B 1 233 ? 12.711 -1.743 18.078 1 98.56 233 ALA B CA 1
ATOM 4336 C C . ALA B 1 233 ? 13.953 -1.92 17.203 1 98.56 233 ALA B C 1
ATOM 4338 O O . ALA B 1 233 ? 14.078 -1.289 16.156 1 98.56 233 ALA B O 1
ATOM 4339 N N . LYS B 1 234 ? 14.828 -2.875 17.531 1 98.12 234 LYS B N 1
ATOM 4340 C CA . LYS B 1 234 ? 16.094 -3.105 16.844 1 98.12 234 LYS B CA 1
ATOM 4341 C C . LYS B 1 234 ? 15.859 -3.559 15.398 1 98.12 234 LYS B C 1
ATOM 4343 O O . LYS B 1 234 ? 16.625 -3.213 14.5 1 98.12 234 LYS B O 1
ATOM 4348 N N . GLU B 1 235 ? 14.797 -4.297 15.18 1 97.62 235 GLU B N 1
ATOM 4349 C CA . GLU B 1 235 ? 14.508 -4.812 13.844 1 97.62 235 GLU B CA 1
ATOM 4350 C C . GLU B 1 235 ? 14.172 -3.686 12.875 1 97.62 235 GLU B C 1
ATOM 4352 O O . GLU B 1 235 ? 14.141 -3.893 11.664 1 97.62 235 GLU B O 1
ATOM 4357 N N . CYS B 1 236 ? 13.969 -2.473 13.375 1 98.12 236 CYS B N 1
ATOM 4358 C CA . CYS B 1 236 ? 13.586 -1.336 12.539 1 98.12 236 CYS B CA 1
ATOM 4359 C C . CYS B 1 236 ? 14.805 -0.497 12.172 1 98.12 236 CYS B C 1
ATOM 4361 O O . CYS B 1 236 ? 14.695 0.45 11.391 1 98.12 236 CYS B O 1
ATOM 4363 N N . ASP B 1 237 ? 15.992 -0.852 12.602 1 98.31 237 ASP B N 1
ATOM 4364 C CA . ASP B 1 237 ? 17.172 0.017 12.57 1 98.31 237 ASP B CA 1
ATOM 4365 C C . ASP B 1 237 ? 17.484 0.471 11.148 1 98.31 237 ASP B C 1
ATOM 4367 O O . ASP B 1 237 ? 17.625 1.667 10.891 1 98.31 237 ASP B O 1
ATOM 4371 N N . VAL B 1 238 ? 17.562 -0.45 10.234 1 97.75 238 VAL B N 1
ATOM 4372 C CA . VAL B 1 238 ? 17.984 -0.144 8.875 1 97.75 238 VAL B CA 1
ATOM 4373 C C . VAL B 1 238 ? 16.969 0.79 8.211 1 97.75 238 VAL B C 1
ATOM 4375 O O . VAL B 1 238 ? 17.344 1.847 7.695 1 97.75 238 VAL B O 1
ATOM 4378 N N . GLU B 1 239 ? 15.711 0.426 8.25 1 98.38 239 GLU B N 1
ATOM 4379 C CA . GLU B 1 239 ? 14.672 1.21 7.598 1 98.38 239 GLU B CA 1
ATOM 4380 C C . GLU B 1 239 ? 14.453 2.545 8.305 1 98.38 239 GLU B C 1
ATOM 4382 O O . GLU B 1 239 ? 14.172 3.557 7.664 1 98.38 239 GLU B O 1
ATOM 4387 N N . ARG B 1 240 ? 14.562 2.523 9.625 1 98.56 240 ARG B N 1
ATOM 4388 C CA . ARG B 1 240 ? 14.492 3.762 10.398 1 98.56 240 ARG B CA 1
ATOM 4389 C C . ARG B 1 240 ? 15.555 4.75 9.945 1 98.56 240 ARG B C 1
ATOM 4391 O O . ARG B 1 240 ? 15.266 5.93 9.734 1 98.56 240 ARG B O 1
ATOM 4398 N N . THR B 1 241 ? 16.781 4.27 9.773 1 98.56 241 THR B N 1
ATOM 4399 C CA . THR B 1 241 ? 17.891 5.117 9.367 1 98.56 241 THR B CA 1
ATOM 4400 C C . THR B 1 241 ? 17.641 5.719 7.984 1 98.56 241 THR B C 1
ATOM 4402 O O . THR B 1 241 ? 17.891 6.906 7.766 1 98.56 241 THR B O 1
ATOM 4405 N N . LEU B 1 242 ? 17.141 4.914 7.062 1 98.75 242 LEU B N 1
ATOM 4406 C CA . LEU B 1 242 ? 16.844 5.398 5.723 1 98.75 242 LEU B CA 1
ATOM 4407 C C . LEU B 1 242 ? 15.805 6.52 5.77 1 98.75 242 LEU B C 1
ATOM 4409 O O . LEU B 1 242 ? 15.938 7.52 5.059 1 98.75 242 LEU B O 1
ATOM 4413 N N . GLN B 1 243 ? 14.852 6.379 6.609 1 98.81 243 GLN B N 1
ATOM 4414 C CA . GLN B 1 243 ? 13.773 7.355 6.676 1 98.81 243 GLN B CA 1
ATOM 4415 C C . GLN B 1 243 ? 14.227 8.633 7.379 1 98.81 243 GLN B C 1
ATOM 4417 O O . GLN B 1 243 ? 13.82 9.734 7.012 1 98.81 243 GLN B O 1
ATOM 4422 N N . LEU B 1 244 ? 15.078 8.492 8.391 1 98.75 244 LEU B N 1
ATOM 4423 C CA . LEU B 1 244 ? 15.664 9.664 9.031 1 98.75 244 LEU B CA 1
ATOM 4424 C C . LEU B 1 244 ? 16.484 10.484 8.039 1 98.75 244 LEU B C 1
ATOM 4426 O O . LEU B 1 244 ? 16.453 11.711 8.07 1 98.75 244 LEU B O 1
ATOM 4430 N N . GLN B 1 245 ? 17.141 9.797 7.176 1 98.44 245 GLN B N 1
ATOM 4431 C CA . GLN B 1 245 ? 17.922 10.484 6.156 1 98.44 245 GLN B CA 1
ATOM 4432 C C . GLN B 1 245 ? 17.031 11.289 5.219 1 98.44 245 GLN B C 1
ATOM 4434 O O . GLN B 1 245 ? 17.375 12.398 4.82 1 98.44 245 GLN B O 1
ATOM 4439 N N . VAL B 1 246 ? 15.922 10.758 4.883 1 98.69 246 VAL B N 1
ATOM 4440 C CA . VAL B 1 246 ? 14.984 11.445 4.004 1 98.69 246 VAL B CA 1
ATOM 4441 C C . VAL B 1 246 ? 14.422 12.68 4.711 1 98.69 246 VAL B C 1
ATOM 4443 O O . VAL B 1 246 ? 14.367 13.766 4.133 1 98.69 246 VAL B O 1
ATOM 4446 N N . TRP B 1 247 ? 14.008 12.5 6.008 1 98.69 247 TRP B N 1
ATOM 4447 C CA . TRP B 1 247 ? 13.492 13.633 6.762 1 98.69 247 TRP B CA 1
ATOM 4448 C C . TRP B 1 247 ? 14.547 14.734 6.875 1 98.69 247 TRP B C 1
ATOM 4450 O O . TRP B 1 247 ? 14.227 15.922 6.754 1 98.69 247 TRP B O 1
ATOM 4460 N N . LYS B 1 248 ? 15.766 14.297 7.09 1 98.12 248 LYS B N 1
ATOM 4461 C CA . LYS B 1 248 ? 16.859 15.258 7.156 1 98.12 248 LYS B CA 1
ATOM 4462 C C . LYS B 1 248 ? 16.953 16.062 5.859 1 98.12 248 LYS B C 1
ATOM 4464 O O . LYS B 1 248 ? 17.094 17.281 5.887 1 98.12 248 LYS B O 1
ATOM 4469 N N . GLN B 1 249 ? 16.922 15.367 4.789 1 97.88 249 GLN B N 1
ATOM 4470 C CA . GLN B 1 249 ? 17.016 16.016 3.484 1 97.88 249 GLN B CA 1
ATOM 4471 C C . GLN B 1 249 ? 15.852 16.969 3.262 1 97.88 249 GLN B C 1
ATOM 4473 O O . GLN B 1 249 ? 16.047 18.094 2.768 1 97.88 249 GLN B O 1
ATOM 4478 N N . LEU B 1 250 ? 14.656 16.562 3.615 1 98 250 LEU B N 1
ATOM 4479 C CA . LEU B 1 250 ? 13.477 17.422 3.469 1 98 250 LEU B CA 1
ATOM 4480 C C . LEU B 1 250 ? 13.625 18.703 4.281 1 98 250 LEU B C 1
ATOM 4482 O O . LEU B 1 250 ? 13.367 19.797 3.775 1 98 250 LEU B O 1
ATOM 4486 N N . MET B 1 251 ? 14.062 18.578 5.5 1 96.88 251 MET B N 1
ATOM 4487 C CA . MET B 1 251 ? 14.219 19.734 6.387 1 96.88 251 MET B CA 1
ATOM 4488 C C . MET B 1 251 ? 15.336 20.641 5.898 1 96.88 251 MET B C 1
ATOM 4490 O O . MET B 1 251 ? 15.172 21.859 5.844 1 96.88 251 MET B O 1
ATOM 4494 N N . GLN B 1 252 ? 16.453 20.031 5.508 1 95.31 252 GLN B N 1
ATOM 4495 C CA . GLN B 1 252 ? 17.594 20.812 5.039 1 95.31 252 GLN B CA 1
ATOM 4496 C C . GLN B 1 252 ? 17.219 21.625 3.801 1 95.31 252 GLN B C 1
ATOM 4498 O O . GLN B 1 252 ? 17.594 22.797 3.688 1 95.31 252 GLN B O 1
ATOM 4503 N N . GLU B 1 253 ? 16.547 20.984 2.924 1 95.25 253 GLU B N 1
ATOM 4504 C CA . GLU B 1 253 ? 16.172 21.688 1.69 1 95.25 253 GLU B CA 1
ATOM 4505 C C . GLU B 1 253 ? 15.18 22.797 1.959 1 95.25 253 GLU B C 1
ATOM 4507 O O . GLU B 1 253 ? 15.188 23.828 1.276 1 95.25 253 GLU B O 1
ATOM 4512 N N . GLN B 1 254 ? 14.289 22.609 2.938 1 94.5 254 GLN B N 1
ATOM 4513 C CA . GLN B 1 254 ? 13.406 23.688 3.342 1 94.5 254 GLN B CA 1
ATOM 4514 C C . GLN B 1 254 ? 14.195 24.875 3.877 1 94.5 254 GLN B C 1
ATOM 4516 O O . GLN B 1 254 ? 13.883 26.031 3.566 1 94.5 254 GLN B O 1
ATOM 4521 N N . LEU B 1 255 ? 15.188 24.609 4.629 1 92.06 255 LEU B N 1
ATOM 4522 C CA . LEU B 1 255 ? 16.031 25.656 5.188 1 92.06 255 LEU B CA 1
ATOM 4523 C C . LEU B 1 255 ? 16.797 26.375 4.086 1 92.06 255 LEU B C 1
ATOM 4525 O O . LEU B 1 255 ? 17 27.594 4.16 1 92.06 255 LEU B O 1
ATOM 4529 N N . ASN B 1 256 ? 17.109 25.656 3.066 1 91.19 256 ASN B N 1
ATOM 4530 C CA . ASN B 1 256 ? 17.875 26.234 1.961 1 91.19 256 ASN B CA 1
ATOM 4531 C C . ASN B 1 256 ? 17 27.141 1.09 1 91.19 256 ASN B C 1
ATOM 4533 O O . ASN B 1 256 ? 17.469 28.156 0.566 1 91.19 256 ASN B O 1
ATOM 4537 N N . ARG B 1 257 ? 15.797 26.766 0.911 1 88.62 257 ARG B N 1
ATOM 4538 C CA . ARG B 1 257 ? 14.898 27.469 0.005 1 88.62 257 ARG B CA 1
ATOM 4539 C C . ARG B 1 257 ? 14.352 28.734 0.658 1 88.62 257 ARG B C 1
ATOM 4541 O O . ARG B 1 257 ? 13.961 29.672 -0.034 1 88.62 257 ARG B O 1
ATOM 4548 N N . ASN B 1 258 ? 14.164 28.609 1.896 1 75.88 258 ASN B N 1
ATOM 4549 C CA . ASN B 1 258 ? 13.477 29.703 2.576 1 75.88 258 ASN B CA 1
ATOM 4550 C C . ASN B 1 258 ? 14.453 30.625 3.303 1 75.88 258 ASN B C 1
ATOM 4552 O O . ASN B 1 258 ? 15.492 30.172 3.785 1 75.88 258 ASN B O 1
ATOM 4556 N N . PRO B 1 259 ? 14.227 31.984 3.117 1 65.75 259 PRO B N 1
ATOM 4557 C CA . PRO B 1 259 ? 15.062 32.938 3.852 1 65.75 259 PRO B CA 1
ATOM 4558 C C . PRO B 1 259 ? 14.914 32.812 5.367 1 65.75 259 PRO B C 1
ATOM 4560 O O . PRO B 1 259 ? 13.922 32.25 5.848 1 65.75 259 PRO B O 1
ATOM 4563 N N . SER B 1 260 ? 15.906 33.062 6.238 1 60 260 SER B N 1
ATOM 4564 C CA . SER B 1 260 ? 15.938 33.094 7.695 1 60 260 SER B CA 1
ATOM 4565 C C . SER B 1 260 ? 14.977 34.125 8.266 1 60 260 SER B C 1
ATOM 4567 O O . SER B 1 260 ? 14.844 35.219 7.711 1 60 260 SER B O 1
ATOM 4569 N N . PRO B 1 261 ? 14.117 33.812 9.5 1 59.38 261 PRO B N 1
ATOM 4570 C CA . PRO B 1 261 ? 13.938 32.562 10.234 1 59.38 261 PRO B CA 1
ATOM 4571 C C . PRO B 1 261 ? 12.898 31.641 9.586 1 59.38 261 PRO B C 1
ATOM 4573 O O . PRO B 1 261 ? 11.883 32.125 9.07 1 59.38 261 PRO B O 1
ATOM 4576 N N . VAL B 1 262 ? 13.156 30.203 9.352 1 79.06 262 VAL B N 1
ATOM 4577 C CA . VAL B 1 262 ? 12.273 29.25 8.688 1 79.06 262 VAL B CA 1
ATOM 4578 C C . VAL B 1 262 ? 11.703 28.281 9.711 1 79.06 262 VAL B C 1
ATOM 4580 O O . VAL B 1 262 ? 12.43 27.75 10.555 1 79.06 262 VAL B O 1
ATOM 4583 N N . SER B 1 263 ? 10.352 28.375 9.891 1 90.31 263 SER B N 1
ATOM 4584 C CA . SER B 1 263 ? 9.711 27.328 10.672 1 90.31 263 SER B CA 1
ATOM 4585 C C . SER B 1 263 ? 9.547 26.047 9.844 1 90.31 263 SER B C 1
ATOM 4587 O O . SER B 1 263 ? 9.023 26.094 8.734 1 90.31 263 SER B O 1
ATOM 4589 N N . ILE B 1 264 ? 10.148 25.031 10.367 1 95.75 264 ILE B N 1
ATOM 4590 C CA . ILE B 1 264 ? 9.93 23.703 9.797 1 95.75 264 ILE B CA 1
ATOM 4591 C C . ILE B 1 264 ? 8.82 22.984 10.562 1 95.75 264 ILE B C 1
ATOM 4593 O O . ILE B 1 264 ? 8.961 22.719 11.758 1 95.75 264 ILE B O 1
ATOM 4597 N N . TYR B 1 265 ? 7.734 22.672 9.891 1 98 265 TYR B N 1
ATOM 4598 C CA . TYR B 1 265 ? 6.598 22.031 10.539 1 98 265 TYR B CA 1
ATOM 4599 C C . TYR B 1 265 ? 6.668 20.516 10.367 1 98 265 TYR B C 1
ATOM 4601 O O . TYR B 1 265 ? 6.875 20.016 9.258 1 98 265 TYR B O 1
ATOM 4609 N N . ALA B 1 266 ? 6.582 19.781 11.406 1 98.75 266 ALA B N 1
ATOM 4610 C CA . ALA B 1 266 ? 6.574 18.328 11.367 1 98.75 266 ALA B CA 1
ATOM 4611 C C . ALA B 1 266 ? 5.617 17.75 12.398 1 98.75 266 ALA B C 1
ATOM 4613 O O . ALA B 1 266 ? 5.441 18.328 13.477 1 98.75 266 ALA B O 1
ATOM 4614 N N . SER B 1 267 ? 4.969 16.703 12.055 1 98.81 267 SER B N 1
ATOM 4615 C CA . SER B 1 267 ? 4.062 16 12.953 1 98.81 267 SER B CA 1
ATOM 4616 C C . SER B 1 267 ? 4.465 14.539 13.117 1 98.81 267 SER B C 1
ATOM 4618 O O . SER B 1 267 ? 4.492 13.781 12.141 1 98.81 267 SER B O 1
ATOM 4620 N N . PRO B 1 268 ? 4.883 14.102 14.32 1 98.25 268 PRO B N 1
ATOM 4621 C CA . PRO B 1 268 ? 5.027 12.664 14.547 1 98.25 268 PRO B CA 1
ATOM 4622 C C . PRO B 1 268 ? 3.689 11.93 14.523 1 98.25 268 PRO B C 1
ATOM 4624 O O . PRO B 1 268 ? 3.162 11.57 15.586 1 98.25 268 PRO B O 1
ATOM 4627 N N . GLU B 1 269 ? 3.207 11.586 13.383 1 94.56 269 GLU B N 1
ATOM 4628 C CA . GLU B 1 269 ? 1.823 11.156 13.211 1 94.56 269 GLU B CA 1
ATOM 4629 C C . GLU B 1 269 ? 1.717 9.633 13.195 1 94.56 269 GLU B C 1
ATOM 4631 O O . GLU B 1 269 ? 2.012 9 12.18 1 94.56 269 GLU B O 1
ATOM 4636 N N . PHE B 1 270 ? 1.334 9.055 14.25 1 97 270 PHE B N 1
ATOM 4637 C CA . PHE B 1 270 ? 0.937 7.652 14.352 1 97 270 PHE B CA 1
ATOM 4638 C C . PHE B 1 270 ? -0.557 7.531 14.625 1 97 270 PHE B C 1
ATOM 4640 O O . PHE B 1 270 ? -1.147 8.398 15.273 1 97 270 PHE B O 1
ATOM 4647 N N . GLY B 1 271 ? -1.125 6.543 14.07 1 96.69 271 GLY B N 1
ATOM 4648 C CA . GLY B 1 271 ? -2.553 6.34 14.258 1 96.69 271 GLY B CA 1
ATOM 4649 C C . GLY B 1 271 ? -2.871 5.145 15.133 1 96.69 271 GLY B C 1
ATOM 4650 O O . GLY B 1 271 ? -2.057 4.227 15.266 1 96.69 271 GLY B O 1
ATOM 4651 N N . PRO B 1 272 ? -4.035 5.207 15.797 1 97.31 272 PRO B N 1
ATOM 4652 C CA . PRO B 1 272 ? -4.523 4.043 16.547 1 97.31 272 PRO B CA 1
ATOM 4653 C C . PRO B 1 272 ? -4.934 2.889 15.633 1 97.31 272 PRO B C 1
ATOM 4655 O O . PRO B 1 272 ? -4.805 2.986 14.414 1 97.31 272 PRO B O 1
ATOM 4658 N N . PRO B 1 273 ? -5.375 1.737 16.203 1 95.88 273 PRO B N 1
ATOM 4659 C CA . PRO B 1 273 ? -5.965 0.724 15.32 1 95.88 273 PRO B CA 1
ATOM 4660 C C . PRO B 1 273 ? -7.035 1.296 14.398 1 95.88 273 PRO B C 1
ATOM 4662 O O . PRO B 1 273 ? -7.848 2.121 14.82 1 95.88 273 PRO B O 1
ATOM 4665 N N . PRO B 1 274 ? -6.957 1.003 13.156 1 95.19 274 PRO B N 1
ATOM 4666 C CA . PRO B 1 274 ? -6.258 -0.155 12.594 1 95.19 274 PRO B CA 1
ATOM 4667 C C . PRO B 1 274 ? -4.879 0.197 12.031 1 95.19 274 PRO B C 1
ATOM 4669 O O . PRO B 1 274 ? -4.18 -0.673 11.516 1 95.19 274 PRO B O 1
ATOM 4672 N N . TYR B 1 275 ? -4.422 1.43 12.148 1 96.94 275 TYR B N 1
ATOM 4673 C CA . TYR B 1 275 ? -3.059 1.758 11.75 1 96.94 275 TYR B CA 1
ATOM 4674 C C . TYR B 1 275 ? -2.045 1.031 12.625 1 96.94 275 TYR B C 1
ATOM 4676 O O . TYR B 1 275 ? -1.025 0.543 12.133 1 96.94 275 TYR B O 1
ATOM 4684 N N . MET B 1 276 ? -2.326 1.01 13.93 1 97.5 276 MET B N 1
ATOM 4685 C CA . MET B 1 276 ? -1.593 0.141 14.844 1 97.5 276 MET B CA 1
ATOM 4686 C C . MET B 1 276 ? -2.059 -1.306 14.711 1 97.5 276 MET B C 1
ATOM 4688 O O . MET B 1 276 ? -3.25 -1.594 14.836 1 97.5 276 MET B O 1
ATOM 4692 N N . PRO B 1 277 ? -1.11 -2.191 14.367 1 96.75 277 PRO B N 1
ATOM 4693 C CA . PRO B 1 277 ? -1.512 -3.598 14.297 1 96.75 277 PRO B CA 1
ATOM 4694 C C . PRO B 1 277 ? -2.117 -4.109 15.602 1 96.75 277 PRO B C 1
ATOM 4696 O O . PRO B 1 277 ? -1.711 -3.682 16.688 1 96.75 277 PRO B O 1
ATOM 4699 N N . VAL B 1 278 ? -3.088 -5.004 15.469 1 97.69 278 VAL B N 1
ATOM 4700 C CA . VAL B 1 278 ? -3.799 -5.559 16.625 1 97.69 278 VAL B CA 1
ATOM 4701 C C . VAL B 1 278 ? -3.803 -7.082 16.531 1 97.69 278 VAL B C 1
ATOM 4703 O O . VAL B 1 278 ? -3.6 -7.652 15.461 1 97.69 278 VAL B O 1
ATOM 4706 N N . LYS B 1 279 ? -4.004 -7.75 17.656 1 97.81 279 LYS B N 1
ATOM 4707 C CA . LYS B 1 279 ? -4.316 -9.172 17.672 1 97.81 279 LYS B CA 1
ATOM 4708 C C . LYS B 1 279 ? -5.723 -9.438 17.125 1 97.81 279 LYS B C 1
ATOM 4710 O O . LYS B 1 279 ? -6.672 -8.742 17.5 1 97.81 279 LYS B O 1
ATOM 4715 N N . PRO B 1 280 ? -5.805 -10.406 16.219 1 97.94 280 PRO B N 1
ATOM 4716 C CA . PRO B 1 280 ? -7.156 -10.703 15.742 1 97.94 280 PRO B CA 1
ATOM 4717 C C . PRO B 1 280 ? -8.102 -11.125 16.859 1 97.94 280 PRO B C 1
ATOM 4719 O O . PRO B 1 280 ? -7.66 -11.633 17.891 1 97.94 280 PRO B O 1
ATOM 4722 N N . HIS B 1 281 ? -9.438 -10.945 16.75 1 97.81 281 HIS B N 1
ATOM 4723 C CA . HIS B 1 281 ? -10.516 -11.281 17.672 1 97.81 281 HIS B CA 1
ATOM 4724 C C . HIS B 1 281 ? -10.539 -10.328 18.859 1 97.81 281 HIS B C 1
ATOM 4726 O O . HIS B 1 281 ? -11.5 -9.578 19.047 1 97.81 281 HIS B O 1
ATOM 4732 N N . SER B 1 282 ? -9.414 -10.18 19.625 1 97.38 282 SER B N 1
ATOM 4733 C CA . SER B 1 282 ? -9.398 -9.312 20.797 1 97.38 282 SER B CA 1
ATOM 4734 C C . SER B 1 282 ? -9.227 -7.848 20.391 1 97.38 282 SER B C 1
ATOM 4736 O O . SER B 1 282 ? -9.617 -6.945 21.141 1 97.38 282 SER B O 1
ATOM 4738 N N . GLN B 1 283 ? -8.555 -7.582 19.312 1 96.75 283 GLN B N 1
ATOM 4739 C CA . GLN B 1 283 ? -8.289 -6.25 18.766 1 96.75 283 GLN B CA 1
ATOM 4740 C C . GLN B 1 283 ? -7.352 -5.465 19.688 1 96.75 283 GLN B C 1
ATOM 4742 O O . GLN B 1 283 ? -7.355 -4.23 19.672 1 96.75 283 GLN B O 1
ATOM 4747 N N . GLU B 1 284 ? -6.57 -6.203 20.438 1 97.44 284 GLU B N 1
ATOM 4748 C CA . GLU B 1 284 ? -5.582 -5.578 21.312 1 97.44 284 GLU B CA 1
ATOM 4749 C C . GLU B 1 284 ? -4.371 -5.098 20.516 1 97.44 284 GLU B C 1
ATOM 4751 O O . GLU B 1 284 ? -3.768 -5.867 19.766 1 97.44 284 GLU B O 1
ATOM 4756 N N . PRO B 1 285 ? -4.047 -3.787 20.672 1 97.88 285 PRO B N 1
ATOM 4757 C CA . PRO B 1 285 ? -2.855 -3.303 19.969 1 97.88 285 PRO B CA 1
ATOM 4758 C C . PRO B 1 285 ? -1.588 -4.059 20.375 1 97.88 285 PRO B C 1
ATOM 4760 O O . PRO B 1 285 ? -1.439 -4.449 21.531 1 97.88 285 PRO B O 1
ATOM 4763 N N . VAL B 1 286 ? -0.65 -4.184 19.422 1 98.06 286 VAL B N 1
ATOM 4764 C CA . VAL B 1 286 ? 0.544 -4.98 19.672 1 98.06 286 VAL B CA 1
ATOM 4765 C C . VAL B 1 286 ? 1.617 -4.113 20.328 1 98.06 286 VAL B C 1
ATOM 4767 O O . VAL B 1 286 ? 2.654 -4.617 20.766 1 98.06 286 VAL B O 1
ATOM 4770 N N . ALA B 1 287 ? 1.407 -2.779 20.328 1 98.06 287 ALA B N 1
ATOM 4771 C CA . ALA B 1 287 ? 2.379 -1.838 20.875 1 98.06 287 ALA B CA 1
ATOM 4772 C C . ALA B 1 287 ? 1.689 -0.575 21.391 1 98.06 287 ALA B C 1
ATOM 4774 O O . ALA B 1 287 ? 0.468 -0.442 21.281 1 98.06 287 ALA B O 1
ATOM 4775 N N . SER B 1 288 ? 2.447 0.267 22.047 1 97.81 288 SER B N 1
ATOM 4776 C CA . SER B 1 288 ? 1.941 1.508 22.625 1 97.81 288 SER B CA 1
ATOM 4777 C C . SER B 1 288 ? 1.979 2.646 21.625 1 97.81 288 SER B C 1
ATOM 4779 O O . SER B 1 288 ? 3.057 3.055 21.172 1 97.81 288 SER B O 1
ATOM 4781 N N . LEU B 1 289 ? 0.797 3.148 21.312 1 98 289 LEU B N 1
ATOM 4782 C CA . LEU B 1 289 ? 0.712 4.281 20.406 1 98 289 LEU B CA 1
ATOM 4783 C C . LEU B 1 289 ? 1.438 5.496 20.969 1 98 289 LEU B C 1
ATOM 4785 O O . LEU B 1 289 ? 2.266 6.102 20.281 1 98 289 LEU B O 1
ATOM 4789 N N . PRO B 1 290 ? 1.238 5.867 22.25 1 97.38 290 PRO B N 1
ATOM 4790 C CA . PRO B 1 290 ? 1.932 7.035 22.797 1 97.38 290 PRO B CA 1
ATOM 4791 C C . PRO B 1 290 ? 3.451 6.879 22.781 1 97.38 290 PRO B C 1
ATOM 4793 O O . PRO B 1 290 ? 4.172 7.855 22.562 1 97.38 290 PRO B O 1
ATOM 4796 N N . ASP B 1 291 ? 3.928 5.668 22.953 1 98.12 291 ASP B N 1
ATOM 4797 C CA . ASP B 1 291 ? 5.371 5.441 22.938 1 98.12 291 ASP B CA 1
ATOM 4798 C C . ASP B 1 291 ? 5.941 5.66 21.547 1 98.12 291 ASP B C 1
ATOM 4800 O O . ASP B 1 291 ? 7.016 6.238 21.391 1 98.12 291 ASP B O 1
ATOM 4804 N N . ALA B 1 292 ? 5.211 5.172 20.547 1 98.44 292 ALA B N 1
ATOM 4805 C CA . ALA B 1 292 ? 5.652 5.363 19.172 1 98.44 292 ALA B CA 1
ATOM 4806 C C . ALA B 1 292 ? 5.711 6.844 18.812 1 98.44 292 ALA B C 1
ATOM 4808 O O . ALA B 1 292 ? 6.68 7.305 18.203 1 98.44 292 ALA B O 1
ATOM 4809 N N . VAL B 1 293 ? 4.691 7.598 19.219 1 98.38 293 VAL B N 1
ATOM 4810 C CA . VAL B 1 293 ? 4.629 9.031 18.969 1 98.38 293 VAL B CA 1
ATOM 4811 C C . VAL B 1 293 ? 5.789 9.734 19.672 1 98.38 293 VAL B C 1
ATOM 4813 O O . VAL B 1 293 ? 6.484 10.555 19.062 1 98.38 293 VAL B O 1
ATOM 4816 N N . SER B 1 294 ? 5.973 9.375 20.938 1 98.06 294 SER B N 1
ATOM 4817 C CA . SER B 1 294 ? 7.027 10 21.719 1 98.06 294 SER B CA 1
ATOM 4818 C C . SER B 1 294 ? 8.406 9.727 21.125 1 98.06 294 SER B C 1
ATOM 4820 O O . SER B 1 294 ? 9.242 10.625 21.062 1 98.06 294 SER B O 1
ATOM 4822 N N . TYR B 1 295 ? 8.625 8.508 20.734 1 98.69 295 TYR B N 1
ATOM 4823 C CA . TYR B 1 295 ? 9.898 8.156 20.109 1 98.69 295 TYR B CA 1
ATOM 4824 C C . TYR B 1 295 ? 10.141 8.977 18.844 1 98.69 295 TYR B C 1
ATOM 4826 O O . TYR B 1 295 ? 11.234 9.508 18.641 1 98.69 295 TYR B O 1
ATOM 4834 N N . THR B 1 296 ? 9.156 9.055 18 1 98.81 296 THR B N 1
ATOM 4835 C CA . THR B 1 296 ? 9.281 9.766 16.734 1 98.81 296 THR B CA 1
ATOM 4836 C C . THR B 1 296 ? 9.484 11.258 16.969 1 98.81 296 THR B C 1
ATOM 4838 O O . THR B 1 296 ? 10.273 11.898 16.281 1 98.81 296 THR B O 1
ATOM 4841 N N . LYS B 1 297 ? 8.75 11.805 17.969 1 98.75 297 LYS B N 1
ATOM 4842 C CA . LYS B 1 297 ? 8.953 13.203 18.344 1 98.75 297 LYS B CA 1
ATOM 4843 C C . LYS B 1 297 ? 10.414 13.461 18.719 1 98.75 297 LYS B C 1
ATOM 4845 O O . LYS B 1 297 ? 11.023 14.414 18.219 1 98.75 297 LYS B O 1
ATOM 4850 N N . LYS B 1 298 ? 10.938 12.617 19.547 1 98.56 298 LYS B N 1
ATOM 4851 C CA . LYS B 1 298 ? 12.328 12.758 19.984 1 98.56 298 LYS B CA 1
ATOM 4852 C C . LYS B 1 298 ? 13.281 12.648 18.797 1 98.56 298 LYS B C 1
ATOM 4854 O O . LYS B 1 298 ? 14.258 13.398 18.719 1 98.56 298 LYS B O 1
ATOM 4859 N N . ALA B 1 299 ? 12.977 11.719 17.938 1 98.62 299 ALA B N 1
ATOM 4860 C CA . ALA B 1 299 ? 13.812 11.539 16.75 1 98.62 299 ALA B CA 1
ATOM 4861 C C . ALA B 1 299 ? 13.844 12.812 15.906 1 98.62 299 ALA B C 1
ATOM 4863 O O . ALA B 1 299 ? 14.898 13.195 15.398 1 98.62 299 ALA B O 1
ATOM 4864 N N . LEU B 1 300 ? 12.703 13.445 15.719 1 98.56 300 LEU B N 1
ATOM 4865 C CA . LEU B 1 300 ? 12.617 14.68 14.945 1 98.56 300 LEU B CA 1
ATOM 4866 C C . LEU B 1 300 ? 13.43 15.789 15.594 1 98.56 300 LEU B C 1
ATOM 4868 O O . LEU B 1 300 ? 14.148 16.516 14.914 1 98.56 300 LEU B O 1
ATOM 4872 N N . GLU B 1 301 ? 13.297 15.922 16.906 1 98.25 301 GLU B N 1
ATOM 4873 C CA . GLU B 1 301 ? 14.023 16.953 17.656 1 98.25 301 GLU B CA 1
ATOM 4874 C C . GLU B 1 301 ? 15.531 16.734 17.547 1 98.25 301 GLU B C 1
ATOM 4876 O O . GLU B 1 301 ? 16.281 17.688 17.312 1 98.25 301 GLU B O 1
ATOM 4881 N N . GLU B 1 302 ? 15.945 15.492 17.688 1 98.12 302 GLU B N 1
ATOM 4882 C CA . GLU B 1 302 ? 17.359 15.172 17.578 1 98.12 302 GLU B CA 1
ATOM 4883 C C . GLU B 1 302 ? 17.875 15.422 16.156 1 98.12 302 GLU B C 1
ATOM 4885 O O . GLU B 1 302 ? 18.984 15.938 15.969 1 98.12 302 GLU B O 1
ATOM 4890 N N . LEU B 1 303 ? 17.078 15.039 15.227 1 97.75 303 LEU B N 1
ATOM 4891 C CA . LEU B 1 303 ? 17.438 15.242 13.828 1 97.75 303 LEU B CA 1
ATOM 4892 C C . LEU B 1 303 ? 17.609 16.719 13.516 1 97.75 303 LEU B C 1
ATOM 4894 O O . LEU B 1 303 ? 18.562 17.125 12.844 1 97.75 303 LEU B O 1
ATOM 4898 N N . PHE B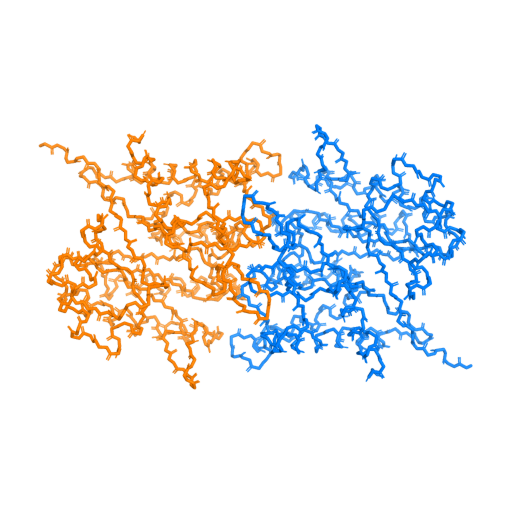 1 304 ? 16.688 17.547 13.969 1 96.5 304 PHE B N 1
ATOM 4899 C CA . PHE B 1 304 ? 16.688 18.984 13.672 1 96.5 304 PHE B CA 1
ATOM 4900 C C . PHE B 1 304 ? 17.953 19.641 14.195 1 96.5 304 PHE B C 1
ATOM 4902 O O . PHE B 1 304 ? 18.5 20.547 13.555 1 96.5 304 PHE B O 1
ATOM 4909 N N . VAL B 1 305 ? 18.5 19.172 15.32 1 94.81 305 VAL B N 1
ATOM 4910 C CA . VAL B 1 305 ? 19.688 19.734 15.945 1 94.81 305 VAL B CA 1
ATOM 4911 C C . VAL B 1 305 ? 20.906 19.484 15.055 1 94.81 305 VAL B C 1
ATOM 4913 O O . VAL B 1 305 ? 21.906 20.219 15.125 1 94.81 305 VAL B O 1
ATOM 4916 N N . THR B 1 306 ? 20.797 18.5 14.234 1 93.31 306 THR B N 1
ATOM 4917 C CA . THR B 1 306 ? 21.938 18.125 13.406 1 93.31 306 THR B CA 1
ATOM 4918 C C . THR B 1 306 ? 21.938 18.922 12.102 1 93.31 306 THR B C 1
ATOM 4920 O O . THR B 1 306 ? 22.875 18.828 11.312 1 93.31 306 THR B O 1
ATOM 4923 N N . LEU B 1 307 ? 20.969 19.703 11.844 1 90.88 307 LEU B N 1
ATOM 4924 C CA . LEU B 1 307 ? 20.844 20.391 10.562 1 90.88 307 LEU B CA 1
ATOM 4925 C C . LEU B 1 307 ? 21.781 21.594 10.508 1 90.88 307 LEU B C 1
ATOM 4927 O O . LEU B 1 307 ? 22.062 22.219 11.531 1 90.88 307 LEU B O 1
#

Foldseek 3Di:
DQAAADEAEEEECFPPPDDQALVVLLVVVVVPHQAYEDELCLCVVPVPRNQVSQQSNNHEYEYEAQFCFRDDDPNDGGRHNDQALVSRLVRLLVVLLVLVVSQVSRPNGYAYEYQGHFCPDDLVSVLVNLLSNVVSCCVRPVPHDYAYECPPRGQNLELVSVVVNLVDPSCQQHAHAYLCLSHQQVVQAQADCVDPVRVPPPVVSLVSNLSRYQEYADAQHHRNASHDLACVDPVNVVSNVSSLVSVLSSVVSQPVVDRTHRYRYYYPDQHDPPRFPADPPVRHGPHDRVNRRVVRVVSNVVSVVVD/DQAAADEAEEEECFPPPDDQALVVLLVVVVVPHQAYEDELCLCVVPVPRNQVSQQSNNHEYEYEAQFCFRDDDPNDGGRHNDQALVSRLVRLLVVLLVLVVSQVSRPNGYAYEYQGHFCPDDLVSVLVNLLSNVVSCCVRPVPHDYAYECPPRGQNLELVSVVVNLVDPSCQQHAHAYLCLSHQQVVQAQADCVDPVRVPPPVVSLVSNLSRYQEYADAQHHRNASHDLACVDPVNVVSNVSSLVSVLSSVVSQPVVDRTHRYRYYYPDQHDPPRFPADPPVRHGPHDPVNRRVVRVVSNVVSVVVD

InterPro domains:
  IPR036237 Xylose isomerase-like superfamily [SSF51658] (22-191)

pLDDT: mean 96.62, std 6.41, range [37.78, 98.94]

Sequence (614 aa):
MTKQPELKLIKTLWGIDDPLSPELLKSIKEEGYHGIEVIRLAWTFDKDLLVKSLNESGLAVVCQIHTSGGYLKDDEYIYCGAYDVASHQEDLKKQLLECKELIDIVNVGGFINIHGGLDAWSKSEALEFLEFSLKEIEQTVPETMVTFETHRQRLFGSPFQTRDLLSSPSLAKLKLNADLSHWYCACERVFNPNEDRDKIWWPELIKTICGHCEYIHARFGWAQGPQMSDPSAKECDVERTLQLQVWKQLMQEQLNRNPSPVSIYASPEFGPPPYMPVKPHSQEPVASLPDAVSYTKKALEELFVTLMTKQPELKLIKTLWGIDDPLSPELLKSIKEEGYHGIEVIRLAWTFDKDLLVKSLNESGLAVVCQIHTSGGYLKDDEYIYCGAYDVASHQEDLKKQLLECKELIDIVNVGGFINIHGGLDAWSKSEALEFLEFSLKEIEQTVPETMVTFETHRQRLFGSPFQTRDLLSSPSLAKLKLNADLSHWYCACERVFNPNEDRDKIWWPELIKTICGHCEYIHARFGWAQGPQMSDPSAKECDVERTLQLQVWKQLMQEQLNRNPSPVSIYASPEFGPPPYMPVKPHSQEPVASLPDAVSYTKKALEELFVTL

Organism: NCBI:txid2856

Radius of gyration: 25.22 Å; Cα contacts (8 Å, |Δi|>4): 1214; chains: 2; bounding box: 50×78×58 Å

Secondary structure (DSSP, 8-state):
-----EEEEEEE-TT--SPS-HHHHHHHHHTT-SEEEEEHHHHHH-HHHHHHHHHHHT-EEEEEEETT-SEEETTEEES----SHHHHHHHHHHHHHHHHHHHHTSSS-EEEEEE-S-TTS-HHHHHHHHHHHHHHHHHH-TTS-EEEE--TTSTTSSHHHHHHHHTSGGGTT--EEE-THHHHHHHTS---TTSTTTTTTHHHHHHHHHHHEEEEE----BTTBSS-S-TTSGGGHHHHHHHHHHHHHHHHHHHHHSPSS-EEEEE-----TTTS-B-TTT--BSS-HHHHHHHHHHHHHHHHHT-/--PPPEEEEEEE-TT--SPS-HHHHHHHHHTT-SEEEEEHHHHHH-HHHHHHHHHHHT-EEEEEEETT-SEEETTEEES----SHHHHHHHHHHHHHHHHHHHHTSTT-EEEEEE-S-TTS-HHHHHHHHHHHHHHHHHH-TTS-EEEE--TTSTTSSHHHHHHHHTSGGGTT--EEE-THHHHHHHTS---TTSTTTTTTHHHHHHHHHHHEEEEE----BTTBSS-S-TTSGGGHHHHHHHHHHHHHHHHHHHHHSPSS-EEEEE-----TTTS-B-TTT--BSS-HHHHHHHHHHHHHHHHHT-

Nearest PDB structures (foldseek):
  1ceo-assembly1_A  TM=4.963E-01  e=1.152E-03  Acetivibrio thermocellus
  1cec-assembly1_A  TM=4.950E-01  e=2.188E-03  Acetivibrio thermocellus
  3fa4-assembly2_H  TM=4.868E-01  e=1.685E-02  Aspergillus niger
  3b4u-assembly1_A  TM=3.672E-01  e=7.448E-03  Agrobacterium fabrum str. C58
  2c4w-assembly1_A-2  TM=4.194E-01  e=5.911E-01  Helicobacter pylori

Solvent-accessible surface area (backbone atoms only — not comparable to full-atom values): 31502 Å² total; per-residue (Å²): 127,84,46,68,69,40,81,38,36,33,42,62,54,61,73,55,85,70,68,92,38,45,66,54,41,36,51,44,37,72,74,64,37,47,23,38,36,44,52,44,55,53,54,71,75,41,42,66,58,48,40,50,13,30,51,73,37,62,30,23,39,33,41,37,44,31,27,33,34,48,46,71,58,96,88,34,80,33,64,59,57,51,57,56,63,66,57,31,51,55,37,41,55,55,50,50,53,54,46,46,59,51,37,73,69,28,81,70,25,53,37,36,39,27,46,44,68,48,52,85,51,53,72,68,54,47,49,54,47,51,50,51,46,55,52,49,40,54,71,73,40,66,87,46,59,60,24,40,36,30,32,48,47,18,52,35,13,37,66,63,52,34,54,60,55,62,68,37,73,87,45,70,81,52,32,24,22,48,23,61,15,31,32,13,22,27,38,50,38,65,80,40,63,86,39,57,49,28,38,74,56,47,56,56,49,52,54,57,46,33,75,27,42,66,33,31,41,48,36,62,38,28,38,54,19,54,38,50,56,44,67,84,30,74,93,34,48,69,61,50,51,50,50,51,52,49,52,48,49,41,52,51,42,39,54,69,74,40,68,80,56,37,76,45,40,36,21,44,53,60,51,43,76,72,52,29,54,49,29,66,83,77,60,45,61,57,52,52,63,68,57,32,30,50,51,42,43,51,50,50,56,56,52,58,72,71,104,127,83,45,68,69,39,81,37,34,34,42,63,53,60,72,54,83,71,68,93,38,44,66,55,40,35,52,44,36,73,73,63,36,47,23,37,36,43,51,44,55,55,56,72,74,42,42,66,58,47,40,52,14,30,49,75,39,64,31,23,41,33,42,37,45,32,28,33,34,46,47,68,59,95,89,33,80,33,66,60,56,50,57,55,62,66,56,29,52,54,37,41,55,53,49,50,53,52,47,46,60,50,38,74,69,28,82,68,25,52,37,38,39,28,49,45,67,47,50,82,52,52,74,67,56,46,49,54,48,51,52,51,46,55,52,48,41,53,72,73,40,65,86,46,59,59,25,40,35,28,32,47,46,18,52,35,14,36,67,63,53,34,54,59,55,63,68,36,74,86,45,70,82,52,32,23,22,48,23,62,15,31,34,13,22,27,38,52,37,66,81,42,62,86,38,58,51,28,41,74,56,49,55,56,48,50,55,55,46,33,76,26,43,65,32,33,39,48,35,65,38,28,37,55,19,54,39,52,56,44,68,83,29,75,92,34,48,69,61,50,50,50,49,51,51,50,53,47,50,41,52,50,43,40,54,70,72,41,70,80,55,37,76,45,39,34,21,43,54,60,52,42,76,72,53,30,53,48,30,66,82,77,60,46,61,58,53,52,62,70,57,36,30,50,51,41,42,50,49,51,56,57,52,58,72,71,104